Protein AF-A0A1F3V7D5-F1 (afdb_monomer_lite)

Foldseek 3Di:
DDDDDDDPPPPPPPDDDDDDPPVCVVVVVVVVPPDDDDDPPVVVVCVVPLPADDPVSLVCLCPDPLNVVLLVVLLVLLCVQCVPAFCQCVCVPFQVDPDPCPDPFKKKKKKFQPCLVVCCPQQNVANSSSLSLVSLLVSQLSVLLVCLQVVDPPPNVQAKDWDHWDDFSTIIMTMIGGPDPVSVQVSSQVSLLVSLVVSQVVCVVSVSLSSQPPPDQCSSGSLLRMFMAMERGNLLRLLQSLVQSVVVSVDPDDRRGYGYQDCDDPCVCVNLVVLLVLLVVLQVLQQVLLVCVVCCVLQQWHDQDPDSGIFGDLQNLVQCVVCVLDQVSSQVSCCLFRVDGDDPVSSVSVNVNSSSLVSLQAAADDRGYDSDQPLVLQQAAFKKKKFFPSLSSVLSRVSSSVSVVLVVPCPPPDSVRSSVVSSVSSSVSNSVSNVVQVVVQVVLQVLLCVLQNDDDPPDDQWAASGRITMGGGPHHPDPVSVLVSLQVCLVPFNLRMEMETGHQAAPVSHGDDSSVSVVQRVVQSVLVVQLCSQAHHPDPLHDDPVLCSQKYKYWYKHWHDDPPDDTAIEIEIEIEGAAPSDDPSSVVSSVVSSVVCCVPPVVVVRYDYDWYWYDHPPDIDTPDDDPDDPPPVVPD

Radius of gyration: 27.32 Å; chains: 1; bounding box: 70×58×99 Å

Sequence (636 aa):
MKTFKINLFLFIFLVFSISTFNEVEQTGFRLLASDSTSYTCPELVRFLVQEKLSLEERRELLRGPKVLKFLENVDLEFKETFKDSNNTPYVTRYIYGDDPVMSKNEYYLEFENSIMKTMNDKFFLDKNISFSINKYFRTLLWNNIQKAVSENQMGANNYLKLVDTYLDWKSLRLVVNTTDDKIMHQIINYAYQVTIKDFKAKMIALDFHKLAKGFGEGLDDPAFWFLSGMGTSPWKAYLSARRARKIFKKQSFNLPSIVRYSDAGEGYEETVEFITKEVSNIDKLQTDVGNYPHLVEKGIIKPYKSTDRFVFSVETMDIFRKAQGKFDDINAGMTHLFQYQLTDEEYKILMRYFEKIDFFAPPVFVEKQIDDWHFENIKDVGVVSFDFRRIGASVLVDLQNDFIRLVLDASDKTGEELSEEMLALIKERGLNASKMVDELNRAFSENQKEIFGSGKMGVEEVISSGDEGIFYPRVALTHVKQEEFVSMLAQQKPGKYRLVFLPPTFVSGARIPDNLVASLISDGESLEKEIRKKVMGFTKEKIHPKKFNQITIAVRINPAKTADGPFTTTYDLLLHGSKNVLTQNEIELITKAYQQIIARDLLKKGARQGKIIILNAHNTLYFQHLSHPLASLQAA

Structure (mmCIF, N/CA/C/O backbone):
data_AF-A0A1F3V7D5-F1
#
_entry.id   AF-A0A1F3V7D5-F1
#
loop_
_atom_site.group_PDB
_atom_site.id
_atom_site.type_symbol
_atom_site.label_atom_id
_atom_site.label_alt_id
_atom_site.label_comp_id
_atom_site.label_asym_id
_atom_site.label_entity_id
_atom_site.label_seq_id
_atom_site.pdbx_PDB_ins_code
_atom_site.Cartn_x
_atom_site.Cartn_y
_atom_site.Cartn_z
_atom_site.occupancy
_atom_site.B_iso_or_equiv
_atom_site.auth_seq_id
_atom_site.auth_comp_id
_atom_site.auth_asym_id
_atom_site.auth_atom_id
_atom_site.pdbx_PDB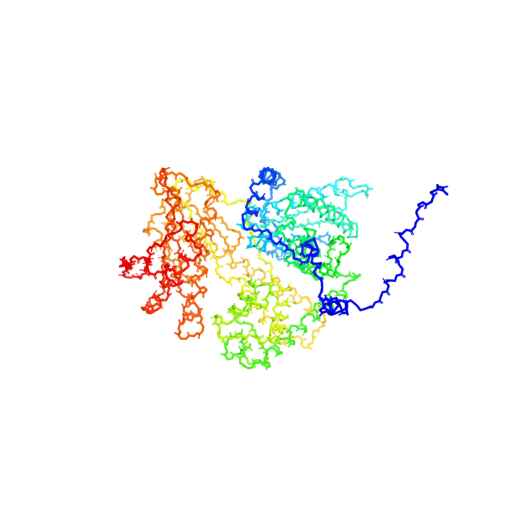_model_num
ATOM 1 N N . MET A 1 1 ? -39.582 -2.298 -62.150 1.00 39.09 1 MET A N 1
ATOM 2 C CA . MET A 1 1 ? -39.918 -3.385 -61.198 1.00 39.09 1 MET A CA 1
ATOM 3 C C . MET A 1 1 ? -38.750 -4.361 -61.141 1.00 39.09 1 MET A C 1
ATOM 5 O O . MET A 1 1 ? -38.266 -4.720 -62.202 1.00 39.09 1 MET A O 1
ATOM 9 N N . LYS A 1 2 ? -38.358 -4.775 -59.924 1.00 27.94 2 LYS A N 1
ATOM 10 C CA . LYS A 1 2 ? -37.190 -5.604 -59.533 1.00 27.94 2 LYS A CA 1
ATOM 11 C C . LYS A 1 2 ? -35.836 -4.878 -59.364 1.00 27.94 2 LYS A C 1
ATOM 13 O O . LYS A 1 2 ? -35.080 -4.695 -60.303 1.00 27.94 2 LYS A O 1
ATOM 18 N N . THR A 1 3 ? -35.597 -4.524 -58.093 1.00 33.31 3 THR A N 1
ATOM 19 C CA . THR A 1 3 ? -34.356 -4.644 -57.288 1.00 33.31 3 THR A CA 1
ATOM 20 C C . THR A 1 3 ? -33.008 -4.185 -57.851 1.00 33.31 3 THR A C 1
ATOM 22 O O . THR A 1 3 ? -32.382 -4.903 -58.620 1.00 33.31 3 THR A O 1
ATOM 25 N N . PHE A 1 4 ? -32.465 -3.128 -57.233 1.00 25.12 4 PHE A N 1
ATOM 26 C CA . PHE A 1 4 ? -31.045 -3.051 -56.879 1.00 25.12 4 PHE A CA 1
ATOM 27 C C . PHE A 1 4 ? -30.904 -2.486 -55.452 1.00 25.12 4 PHE A C 1
ATOM 29 O O . PHE A 1 4 ? -31.327 -1.369 -55.163 1.00 25.12 4 PHE A O 1
ATOM 36 N N . LYS A 1 5 ? -30.387 -3.322 -54.543 1.00 34.31 5 LYS A N 1
ATOM 37 C CA . LYS A 1 5 ? -29.876 -2.963 -53.210 1.00 34.31 5 LYS A CA 1
ATOM 38 C C . LYS A 1 5 ? -28.383 -2.634 -53.355 1.00 34.31 5 LYS A C 1
ATOM 40 O O . LYS A 1 5 ? -27.742 -3.189 -54.241 1.00 34.31 5 LYS A O 1
ATOM 45 N N . ILE A 1 6 ? -27.865 -1.882 -52.377 1.00 32.16 6 ILE A N 1
ATOM 46 C CA . ILE A 1 6 ? -26.448 -1.599 -52.052 1.00 32.16 6 ILE A CA 1
ATOM 47 C C . ILE A 1 6 ? -25.953 -0.229 -52.546 1.00 32.16 6 ILE A C 1
ATOM 49 O O . ILE A 1 6 ? -25.539 -0.079 -53.688 1.00 32.16 6 ILE A O 1
ATOM 53 N N . ASN A 1 7 ? -25.985 0.763 -51.642 1.00 29.02 7 ASN A N 1
ATOM 54 C CA . ASN A 1 7 ? -24.816 1.549 -51.207 1.00 29.02 7 ASN A CA 1
ATOM 55 C C . ASN A 1 7 ? -25.241 2.643 -50.208 1.00 29.02 7 ASN A C 1
ATOM 57 O O . ASN A 1 7 ? -25.475 3.790 -50.568 1.00 29.02 7 ASN A O 1
ATOM 61 N N . LEU A 1 8 ? -25.315 2.276 -48.926 1.00 28.53 8 LEU A N 1
ATOM 62 C CA . LEU A 1 8 ? -25.333 3.215 -47.798 1.00 28.53 8 LEU A CA 1
ATOM 63 C C . LEU A 1 8 ? -24.275 2.751 -46.787 1.00 28.53 8 LEU A C 1
ATOM 65 O O . LEU A 1 8 ? -24.579 2.413 -45.652 1.00 28.53 8 LEU A O 1
ATOM 69 N N . PHE A 1 9 ? -23.035 2.601 -47.258 1.00 31.05 9 PHE A N 1
ATOM 70 C CA . PHE A 1 9 ? -21.897 2.203 -46.419 1.00 31.05 9 PHE A CA 1
ATOM 71 C C . PHE A 1 9 ? -20.609 2.977 -46.742 1.00 31.05 9 PHE A C 1
ATOM 73 O O . PHE A 1 9 ? -19.541 2.644 -46.248 1.00 31.05 9 PHE A O 1
ATOM 80 N N . LEU A 1 10 ? -20.702 4.038 -47.553 1.00 28.48 10 LEU A N 1
ATOM 81 C CA . LEU A 1 10 ? -19.534 4.743 -48.097 1.00 28.48 10 LEU A CA 1
ATOM 82 C C . LEU A 1 10 ? -19.556 6.262 -47.871 1.00 28.48 10 LEU A C 1
ATOM 84 O O . LEU A 1 10 ? -18.880 6.995 -48.580 1.00 28.48 10 LEU A O 1
ATOM 88 N N . PHE A 1 11 ? -20.298 6.736 -46.863 1.00 29.25 11 PHE A N 1
ATOM 89 C CA . PHE A 1 11 ? -20.337 8.164 -46.507 1.00 29.25 11 PHE A CA 1
ATOM 90 C C . PHE A 1 11 ? -19.861 8.485 -45.080 1.00 29.25 11 PHE A C 1
ATOM 92 O O . PHE A 1 11 ? -19.867 9.641 -44.683 1.00 29.25 11 PHE A O 1
ATOM 99 N N . ILE A 1 12 ? -19.411 7.486 -44.307 1.00 31.42 12 ILE A N 1
ATOM 100 C CA . ILE A 1 12 ? -18.947 7.689 -42.917 1.00 31.42 12 ILE A CA 1
ATOM 101 C C . ILE A 1 12 ? -17.415 7.580 -42.777 1.00 31.42 12 ILE A C 1
ATOM 103 O O . ILE A 1 12 ? -16.871 7.892 -41.727 1.00 31.42 12 ILE A O 1
ATOM 107 N N . PHE A 1 13 ? -16.679 7.219 -43.833 1.00 30.36 13 PHE A N 1
ATOM 108 C CA . PHE A 1 13 ? -15.243 6.918 -43.710 1.00 30.36 13 PHE A CA 1
ATOM 109 C C . PHE A 1 13 ? -14.276 7.933 -44.333 1.00 30.36 13 PHE A C 1
ATOM 111 O O . PHE A 1 13 ? -13.095 7.628 -44.474 1.00 30.36 13 PHE A O 1
ATOM 118 N N . LEU A 1 14 ? -14.730 9.138 -44.696 1.00 26.58 14 LEU A N 1
ATOM 119 C CA . LEU A 1 14 ? -13.860 10.084 -45.408 1.00 26.58 14 LEU A CA 1
ATOM 120 C C . LEU A 1 14 ? -14.015 11.557 -45.017 1.00 26.58 14 LEU A C 1
ATOM 122 O O . LEU A 1 14 ? -13.901 12.422 -45.868 1.00 26.58 14 LEU A O 1
ATOM 126 N N . VAL A 1 15 ? -14.221 11.852 -43.733 1.00 28.86 15 VAL A N 1
ATOM 127 C CA . VAL A 1 15 ? -13.831 13.135 -43.119 1.00 28.86 15 VAL A CA 1
ATOM 128 C C . VAL A 1 15 ? -13.584 12.849 -41.642 1.00 28.86 15 VAL A C 1
ATOM 130 O O . VAL A 1 15 ? -14.548 12.773 -40.906 1.00 28.86 15 VAL A O 1
ATOM 133 N N . PHE A 1 16 ? -12.344 12.593 -41.222 1.00 29.58 16 PHE A N 1
ATOM 134 C CA . PHE A 1 16 ? -11.816 12.901 -39.878 1.00 29.58 16 PHE A CA 1
ATOM 135 C C . PHE A 1 16 ? -10.348 12.463 -39.826 1.00 29.58 16 PHE A C 1
ATOM 137 O O . PHE A 1 16 ? -9.972 11.445 -39.250 1.00 29.58 16 PHE A O 1
ATOM 144 N N . SER A 1 17 ? -9.504 13.261 -40.474 1.00 29.53 17 SER A N 1
ATOM 145 C CA . SER A 1 17 ? -8.065 13.281 -40.250 1.00 29.53 17 SER A CA 1
ATOM 146 C C . SER A 1 17 ? -7.698 14.632 -39.636 1.00 29.53 17 SER A C 1
ATOM 148 O O . SER A 1 17 ? -7.790 15.648 -40.313 1.00 29.53 17 SER A O 1
ATOM 150 N N . ILE A 1 18 ? -7.239 14.579 -38.382 1.00 31.39 18 ILE A N 1
ATOM 151 C CA . ILE A 1 18 ? -6.389 15.552 -37.678 1.00 31.39 18 ILE A CA 1
ATOM 152 C C . ILE A 1 18 ? -7.020 16.920 -37.326 1.00 31.39 18 ILE A C 1
ATOM 154 O O . ILE A 1 18 ? -7.454 17.683 -38.179 1.00 31.39 18 ILE A O 1
ATOM 158 N N . SER A 1 19 ? -6.884 17.243 -36.031 1.00 28.41 19 SER A N 1
ATOM 159 C CA . SER A 1 19 ? -7.126 18.502 -35.299 1.00 28.41 19 SER A CA 1
ATOM 160 C C . SER A 1 19 ? -8.518 18.708 -34.662 1.00 28.41 19 SER A C 1
ATOM 162 O O . SER A 1 19 ? -9.544 18.515 -35.291 1.00 28.41 19 SER A O 1
ATOM 164 N N . THR A 1 20 ? -8.463 19.055 -33.363 1.00 31.70 20 THR A N 1
ATOM 165 C CA . THR A 1 20 ? -9.510 19.484 -32.400 1.00 31.70 20 THR A CA 1
ATOM 166 C C . THR A 1 20 ? -10.510 18.457 -31.835 1.00 31.70 20 THR A C 1
ATOM 168 O O . THR A 1 20 ? -11.722 18.552 -31.984 1.00 31.70 20 THR A O 1
ATOM 171 N N . PHE A 1 21 ? -10.008 17.561 -30.973 1.00 31.23 21 PHE A N 1
ATOM 172 C CA . PHE A 1 21 ? -10.838 16.756 -30.051 1.00 31.23 21 PHE A CA 1
ATOM 173 C C . PHE A 1 21 ? -11.521 17.588 -28.930 1.00 31.23 21 PHE A C 1
ATOM 175 O O . PHE A 1 21 ? -12.405 17.081 -28.251 1.00 31.23 21 PHE A O 1
ATOM 182 N N . ASN A 1 22 ? -11.167 18.871 -28.759 1.00 35.41 22 ASN A N 1
ATOM 183 C CA . ASN A 1 22 ? -11.731 19.750 -27.718 1.00 35.41 22 ASN A CA 1
ATOM 184 C C . ASN A 1 22 ? -12.995 20.528 -28.139 1.00 35.41 22 ASN A C 1
ATOM 186 O O . ASN A 1 22 ? -13.677 21.068 -27.272 1.00 35.41 22 ASN A O 1
ATOM 190 N N . GLU A 1 23 ? -13.348 20.591 -29.428 1.00 33.72 23 GLU A N 1
ATOM 191 C CA . GLU A 1 23 ? -14.568 21.301 -29.867 1.00 33.72 23 GLU A CA 1
ATOM 192 C C . GLU A 1 23 ? -15.797 20.385 -29.957 1.00 33.72 23 GLU A C 1
ATOM 194 O O . GLU A 1 23 ? -16.930 20.854 -29.830 1.00 33.72 23 GLU A O 1
ATOM 199 N N . VAL A 1 24 ? -15.610 19.069 -30.089 1.00 39.19 24 VAL A N 1
ATOM 200 C CA . VAL A 1 24 ? -16.727 18.112 -30.187 1.00 39.19 24 VAL A CA 1
ATOM 201 C C . VAL A 1 24 ? -17.448 17.941 -28.839 1.00 39.19 24 VAL A C 1
ATOM 203 O O . VAL A 1 24 ? -18.672 17.818 -28.824 1.00 39.19 24 VAL A O 1
ATOM 206 N N . GLU A 1 25 ? -16.743 18.057 -27.706 1.00 38.53 25 GLU A N 1
ATOM 207 C CA . GLU A 1 25 ? -17.368 18.036 -26.370 1.00 38.53 25 GLU A CA 1
ATOM 208 C C . GLU A 1 25 ? -18.251 19.268 -26.105 1.00 38.53 25 GLU A C 1
ATOM 210 O O . GLU A 1 25 ? -19.329 19.137 -25.524 1.00 38.53 25 GLU A O 1
ATOM 215 N N . GLN A 1 26 ? -17.860 20.457 -26.579 1.00 36.62 26 GLN A N 1
ATOM 216 C CA . GLN A 1 26 ? -18.669 21.671 -26.396 1.00 36.62 26 GLN A CA 1
ATOM 217 C C . GLN A 1 26 ? -19.798 21.809 -27.427 1.00 36.62 26 GLN A C 1
ATOM 219 O O . GLN A 1 26 ? -20.864 22.340 -27.107 1.00 36.62 26 GLN A O 1
ATOM 224 N N . THR A 1 27 ? -19.608 21.303 -28.648 1.00 36.94 27 THR A N 1
ATOM 225 C CA . THR A 1 27 ? -20.623 21.409 -29.712 1.00 36.94 27 THR A CA 1
ATOM 226 C C . THR A 1 27 ? -21.719 20.350 -29.558 1.00 36.94 27 THR A C 1
ATOM 228 O O . THR A 1 27 ? -22.891 20.647 -29.796 1.00 36.94 27 THR A O 1
ATOM 231 N N . GLY A 1 28 ? -21.384 19.155 -29.048 1.00 35.69 28 GLY A N 1
ATOM 232 C CA . GLY A 1 28 ? -22.364 18.108 -28.728 1.00 35.69 28 GLY A CA 1
ATOM 233 C C . GLY A 1 28 ? -23.361 18.509 -27.632 1.00 35.69 28 GLY A C 1
ATOM 234 O O . GLY A 1 28 ? -24.522 18.111 -27.683 1.00 35.69 28 GLY A O 1
ATOM 235 N N . PHE A 1 29 ? -22.949 19.365 -26.691 1.00 36.34 29 PHE A N 1
ATOM 236 C CA . PHE A 1 29 ? -23.833 19.890 -25.643 1.00 36.34 29 PHE A CA 1
ATOM 237 C C . PHE A 1 29 ? -24.721 21.058 -26.101 1.00 36.34 29 PHE A C 1
ATOM 239 O O . PHE A 1 29 ? -25.797 21.255 -25.539 1.00 36.34 29 PHE A O 1
ATOM 246 N N . ARG A 1 30 ? -24.319 21.825 -27.127 1.00 34.44 30 ARG A N 1
ATOM 247 C CA . ARG A 1 30 ? -25.111 22.967 -27.627 1.00 34.44 30 ARG A CA 1
ATOM 248 C C . ARG A 1 30 ? -26.199 22.586 -28.629 1.00 34.44 30 ARG A C 1
ATOM 250 O O . ARG A 1 30 ? -27.209 23.278 -28.686 1.00 34.44 30 ARG A O 1
ATOM 257 N N . LEU A 1 31 ? -26.051 21.480 -29.359 1.00 33.56 31 LEU A N 1
ATOM 258 C CA . LEU A 1 31 ? -27.068 21.010 -30.315 1.00 33.56 31 LEU A CA 1
ATOM 259 C C . LEU A 1 31 ? -28.257 20.273 -29.669 1.00 33.56 31 LEU A C 1
ATOM 261 O O . LEU A 1 31 ? -29.235 19.992 -30.351 1.00 33.56 31 LEU A O 1
ATOM 265 N N . LEU A 1 32 ? -28.212 19.998 -28.361 1.00 38.66 32 LEU A N 1
ATOM 266 C CA . LEU A 1 32 ? -29.297 19.332 -27.623 1.00 38.66 32 LEU A CA 1
ATOM 267 C C . LEU A 1 32 ? -30.195 20.294 -26.826 1.00 38.66 32 LEU A C 1
ATOM 269 O O . LEU A 1 32 ? -31.104 19.844 -26.133 1.00 38.66 32 LEU A O 1
ATOM 273 N N . ALA A 1 33 ? -29.963 21.608 -26.917 1.00 35.84 33 ALA A N 1
ATOM 274 C CA . ALA A 1 33 ? -30.664 22.604 -26.104 1.00 35.84 33 ALA A CA 1
ATOM 275 C C . ALA A 1 33 ? -31.666 23.485 -26.876 1.00 35.84 33 ALA A C 1
ATOM 277 O O . ALA A 1 33 ? -32.227 24.398 -26.274 1.00 35.84 33 ALA A O 1
ATOM 278 N N . SER A 1 34 ? -31.912 23.251 -28.172 1.00 35.97 34 SER A N 1
ATOM 279 C CA . SER A 1 34 ? -32.731 24.176 -28.976 1.00 35.97 34 SER A CA 1
ATOM 280 C C . SER A 1 34 ? -33.889 23.575 -29.762 1.00 35.97 34 SER A C 1
ATOM 282 O O . SER A 1 34 ? -34.438 24.299 -30.577 1.00 35.97 34 SER A O 1
ATOM 284 N N . ASP A 1 35 ? -34.309 22.332 -29.522 1.00 33.12 35 ASP A N 1
ATOM 285 C CA . ASP A 1 35 ? -35.612 21.887 -30.027 1.00 33.12 35 ASP A CA 1
ATOM 286 C C . ASP A 1 35 ? -36.278 20.879 -29.092 1.00 33.12 35 ASP A C 1
ATOM 288 O O . ASP A 1 35 ? -35.796 19.780 -28.814 1.00 33.12 35 ASP A O 1
ATOM 292 N N . SER A 1 36 ? -37.430 21.300 -28.582 1.00 37.53 36 SER A N 1
ATOM 293 C CA . SER A 1 36 ? -38.338 20.525 -27.759 1.00 37.53 36 SER A CA 1
ATOM 294 C C . SER A 1 36 ? -39.005 19.439 -28.600 1.00 37.53 36 SER A C 1
ATOM 296 O O . SER A 1 36 ? -40.081 19.650 -29.146 1.00 37.53 36 SER A O 1
ATOM 298 N N . THR A 1 37 ? -38.394 18.263 -28.701 1.00 33.81 37 THR A N 1
ATOM 299 C CA . THR A 1 37 ? -39.122 16.994 -28.847 1.00 33.81 37 THR A CA 1
ATOM 300 C C . THR A 1 37 ? -38.274 15.848 -28.309 1.00 33.81 37 THR A C 1
ATOM 302 O O . THR A 1 37 ? -37.136 15.614 -28.703 1.00 33.81 37 THR A O 1
ATOM 305 N N . SER A 1 38 ? -38.852 15.144 -27.345 1.00 43.38 38 SER A N 1
ATOM 306 C CA . SER A 1 38 ? -38.285 14.018 -26.619 1.00 43.38 38 SER A CA 1
ATOM 307 C C . SER A 1 38 ? -37.951 12.840 -27.539 1.00 43.38 38 SER A C 1
ATOM 309 O O . SER A 1 38 ? -38.828 12.054 -27.888 1.00 43.38 38 SER A O 1
ATOM 311 N N . TYR A 1 39 ? -36.669 12.665 -27.840 1.00 31.77 39 TYR A N 1
ATOM 312 C CA . TYR A 1 39 ? -36.086 11.359 -28.138 1.00 31.77 39 TYR A CA 1
ATOM 313 C C . TYR A 1 39 ? -34.811 11.200 -27.314 1.00 31.77 39 TYR A C 1
ATOM 315 O O . TYR A 1 39 ? -33.698 11.159 -27.833 1.00 31.77 39 TYR A O 1
ATOM 323 N N . THR A 1 40 ? -34.957 11.100 -25.992 1.00 34.19 40 THR A N 1
ATOM 324 C CA . THR A 1 40 ? -33.922 10.454 -25.188 1.00 34.19 40 THR A CA 1
ATOM 325 C C . THR A 1 40 ? -33.950 8.980 -25.559 1.00 34.19 40 THR A C 1
ATOM 327 O O . THR A 1 40 ? -34.736 8.210 -25.023 1.00 34.19 40 THR A O 1
ATOM 330 N N . CYS A 1 41 ? -33.132 8.589 -26.537 1.00 33.94 41 CYS A N 1
ATOM 331 C CA . CYS A 1 41 ? -32.873 7.186 -26.815 1.00 33.94 41 CYS A CA 1
ATOM 332 C C . CYS A 1 41 ? -32.370 6.552 -25.503 1.00 33.94 41 CYS A C 1
ATOM 334 O O . CYS A 1 41 ? -31.275 6.911 -25.051 1.00 33.94 41 CYS A O 1
ATOM 336 N N . PRO A 1 42 ? -33.139 5.660 -24.846 1.00 43.66 42 PRO A N 1
ATOM 337 C CA . PRO A 1 42 ? -32.745 5.095 -23.554 1.00 43.66 42 PRO A CA 1
ATOM 338 C C . PRO A 1 42 ? -31.428 4.323 -23.656 1.00 43.66 42 PRO A C 1
ATOM 340 O O . PRO A 1 42 ? -30.689 4.217 -22.683 1.00 43.66 42 PRO A O 1
ATOM 343 N N . GLU A 1 43 ? -31.099 3.838 -24.854 1.00 36.81 43 GLU A N 1
ATOM 344 C CA . GLU A 1 43 ? -29.834 3.180 -25.169 1.00 36.81 43 GLU A CA 1
ATOM 345 C C . GLU A 1 43 ? -28.667 4.169 -25.222 1.00 36.81 43 GLU A C 1
ATOM 347 O O . GLU A 1 43 ? -27.595 3.831 -24.740 1.00 36.81 43 GLU A O 1
ATOM 352 N N . LEU A 1 44 ? -28.870 5.403 -25.703 1.00 33.97 44 LEU A N 1
ATOM 353 C CA . LEU A 1 44 ? -27.842 6.451 -25.705 1.00 33.97 44 LEU A CA 1
ATOM 354 C C . LEU A 1 44 ? -27.612 7.010 -24.292 1.00 33.97 44 LEU A C 1
ATOM 356 O O . LEU A 1 44 ? -26.473 7.248 -23.907 1.00 33.97 44 LEU A O 1
ATOM 360 N N . VAL A 1 45 ? -28.668 7.136 -23.480 1.00 35.91 45 VAL A N 1
ATOM 361 C CA . VAL A 1 45 ? -28.545 7.486 -22.053 1.00 35.91 45 VAL A CA 1
ATOM 362 C C . VAL A 1 45 ? -27.901 6.343 -21.261 1.00 35.91 45 VAL A C 1
ATOM 364 O O . VAL A 1 45 ? -27.054 6.619 -20.426 1.00 35.91 45 VAL A O 1
ATOM 367 N N . ARG A 1 46 ? -28.175 5.068 -21.572 1.00 38.06 46 ARG A N 1
ATOM 368 C CA . ARG A 1 46 ? -27.408 3.916 -21.044 1.00 38.06 46 ARG A CA 1
ATOM 369 C C . ARG A 1 46 ? -25.969 3.841 -21.562 1.00 38.06 46 ARG A C 1
ATOM 371 O O . ARG A 1 46 ? -25.120 3.229 -20.920 1.00 38.06 46 ARG A O 1
ATOM 378 N N . PHE A 1 47 ? -25.686 4.424 -22.725 1.00 35.41 47 PHE A N 1
ATOM 379 C CA . PHE A 1 47 ? -24.331 4.506 -23.272 1.00 35.41 47 PHE A CA 1
ATOM 380 C C . PHE A 1 47 ? -23.523 5.628 -22.602 1.00 35.41 47 PHE A C 1
ATOM 382 O O . PHE A 1 47 ? -22.329 5.462 -22.360 1.00 35.41 47 PHE A O 1
ATOM 389 N N . LEU A 1 48 ? -24.183 6.743 -22.266 1.00 35.84 48 LEU A N 1
ATOM 390 C CA . LEU A 1 48 ? -23.589 7.928 -21.635 1.00 35.84 48 LEU A CA 1
ATOM 391 C C . LEU A 1 48 ? -23.553 7.838 -20.101 1.00 35.84 48 LEU A C 1
ATOM 393 O O . LEU A 1 48 ? -22.608 8.310 -19.473 1.00 35.84 48 LEU A O 1
ATOM 397 N N . VAL A 1 49 ? -24.531 7.176 -19.486 1.00 42.44 49 VAL A N 1
ATOM 398 C CA . VAL A 1 49 ? -24.514 6.796 -18.074 1.00 42.44 49 VAL A CA 1
ATOM 399 C C . VAL A 1 49 ? -23.905 5.405 -18.008 1.00 42.44 49 VAL A C 1
ATOM 401 O O . VAL A 1 49 ? -24.585 4.400 -18.183 1.00 42.44 49 VAL A O 1
ATOM 404 N N . GLN A 1 50 ? -22.593 5.336 -17.779 1.00 52.12 50 GLN A N 1
ATOM 405 C CA . GLN A 1 50 ? -21.943 4.089 -17.388 1.00 52.12 50 GLN A CA 1
ATOM 406 C C . GLN A 1 50 ? -22.550 3.638 -16.053 1.00 52.12 50 GLN A C 1
ATOM 408 O O . GLN A 1 50 ? -22.056 4.013 -14.989 1.00 52.12 50 GLN A O 1
ATOM 413 N N . GLU A 1 51 ? -23.656 2.891 -16.098 1.00 54.25 51 GLU A N 1
ATOM 414 C CA . GLU A 1 51 ? -24.311 2.385 -14.897 1.00 54.25 51 GLU A CA 1
ATOM 415 C C . GLU A 1 51 ? -23.323 1.471 -14.172 1.00 54.25 51 GLU A C 1
ATOM 417 O O . GLU A 1 51 ? -23.004 0.359 -14.600 1.00 54.25 51 GLU A O 1
ATOM 422 N N . LYS A 1 52 ? -22.760 2.001 -13.086 1.00 68.38 52 LYS A N 1
ATOM 423 C CA . LYS A 1 52 ? -21.970 1.231 -12.137 1.00 68.38 52 LYS A CA 1
ATOM 424 C C . LYS A 1 52 ? -22.912 0.207 -11.524 1.00 68.38 52 LYS A C 1
ATOM 426 O O . LYS A 1 52 ? -23.944 0.595 -10.986 1.00 68.38 52 LYS A O 1
ATOM 431 N N . LEU A 1 53 ? -22.522 -1.067 -11.561 1.00 75.94 53 LEU A N 1
ATOM 432 C CA . LEU A 1 53 ? -23.246 -2.134 -10.870 1.00 75.94 53 LEU A CA 1
ATOM 433 C C . LEU A 1 53 ? -23.522 -1.721 -9.419 1.00 75.94 53 LEU A C 1
ATOM 435 O O . LEU A 1 53 ? -22.609 -1.251 -8.718 1.00 75.94 53 LEU A O 1
ATOM 439 N N . SER A 1 54 ? -24.765 -1.908 -8.985 1.00 79.12 54 SER A N 1
ATOM 440 C CA . SER A 1 54 ? -25.190 -1.748 -7.599 1.00 79.12 54 SER A CA 1
ATOM 441 C C . SER A 1 54 ? -24.411 -2.694 -6.681 1.00 79.12 54 SER A C 1
ATOM 443 O O . SER A 1 54 ? -23.803 -3.672 -7.119 1.00 79.12 54 SER A O 1
ATOM 445 N N . LEU A 1 55 ? -24.410 -2.416 -5.373 1.00 71.81 55 LEU A N 1
ATOM 446 C CA . LEU A 1 55 ? -23.708 -3.269 -4.408 1.00 71.81 55 LEU A CA 1
ATOM 447 C C . LEU A 1 55 ? -24.211 -4.722 -4.442 1.00 71.81 55 LEU A C 1
ATOM 449 O O . LEU A 1 55 ? -23.416 -5.636 -4.233 1.00 71.81 55 LEU A O 1
ATOM 453 N N . GLU A 1 56 ? -25.501 -4.929 -4.707 1.00 75.31 56 GLU A N 1
ATOM 454 C CA . GLU A 1 56 ? -26.083 -6.269 -4.766 1.00 75.31 56 GLU A CA 1
ATOM 455 C C . GLU A 1 56 ? -25.680 -6.998 -6.048 1.00 75.31 56 GLU A C 1
ATOM 457 O O . GLU A 1 56 ? -25.143 -8.096 -5.961 1.00 75.31 56 GLU A O 1
ATOM 462 N N . GLU A 1 57 ? -25.770 -6.349 -7.212 1.00 84.31 57 GLU A N 1
ATOM 463 C CA . GLU A 1 57 ? -25.305 -6.936 -8.480 1.00 84.31 57 GLU A CA 1
ATOM 464 C C . GLU A 1 57 ? -23.815 -7.302 -8.430 1.00 84.31 57 GLU A C 1
ATOM 466 O O . GLU A 1 57 ? -23.394 -8.334 -8.953 1.00 84.31 57 GLU A O 1
ATOM 471 N N . ARG A 1 58 ? -22.995 -6.485 -7.753 1.00 82.88 58 ARG A N 1
ATOM 472 C CA . ARG A 1 58 ? -21.580 -6.806 -7.508 1.00 82.88 58 ARG A CA 1
ATOM 473 C C . ARG A 1 58 ? -21.438 -8.084 -6.690 1.00 82.88 58 ARG A C 1
ATOM 475 O O . ARG A 1 58 ? -20.641 -8.947 -7.043 1.00 82.88 58 ARG A O 1
ATOM 482 N N . ARG A 1 59 ? -22.195 -8.216 -5.600 1.00 81.19 59 ARG A N 1
ATOM 483 C CA . ARG A 1 59 ? -22.159 -9.406 -4.737 1.00 81.19 59 ARG A CA 1
ATOM 484 C C . ARG A 1 59 ? -22.641 -10.649 -5.467 1.00 81.19 59 ARG A C 1
ATOM 486 O O . ARG A 1 59 ? -22.025 -11.698 -5.311 1.00 81.19 59 ARG A O 1
ATOM 493 N N . GLU A 1 60 ? -23.707 -10.534 -6.249 1.00 86.19 60 GLU A N 1
ATOM 494 C CA . GLU A 1 60 ? -24.236 -11.628 -7.064 1.00 86.19 60 GLU A CA 1
ATOM 495 C C . GLU A 1 60 ? -23.198 -12.107 -8.078 1.00 86.19 60 GLU A C 1
ATOM 497 O O . GLU A 1 60 ? -22.913 -13.303 -8.145 1.00 86.19 60 GLU A O 1
ATOM 502 N N . LEU A 1 61 ? -22.559 -11.177 -8.796 1.00 88.62 61 LEU A N 1
ATOM 503 C CA . LEU A 1 61 ? -21.490 -11.494 -9.739 1.00 88.62 61 LEU A CA 1
ATOM 504 C C . LEU A 1 61 ? -20.331 -12.219 -9.039 1.00 88.62 61 LEU A C 1
ATOM 506 O O . LEU A 1 61 ? -19.900 -13.277 -9.498 1.00 88.62 61 LEU A O 1
ATOM 510 N N . LEU A 1 62 ? -19.860 -11.697 -7.903 1.00 87.19 62 LEU A N 1
ATOM 511 C CA . LEU A 1 62 ? -18.715 -12.255 -7.171 1.00 87.19 62 LEU A CA 1
ATOM 512 C C . LEU A 1 62 ? -19.006 -13.606 -6.505 1.00 87.19 62 LEU A C 1
ATOM 514 O O . LEU A 1 62 ? -18.086 -14.384 -6.273 1.00 87.19 62 LEU A O 1
ATOM 518 N N . ARG A 1 63 ? -20.277 -13.911 -6.230 1.00 87.88 63 ARG A N 1
ATOM 519 C CA . ARG A 1 63 ? -20.733 -15.215 -5.717 1.00 87.88 63 ARG A CA 1
ATOM 520 C C . ARG A 1 63 ? -21.159 -16.177 -6.824 1.00 87.88 63 ARG A C 1
ATOM 522 O O . ARG A 1 63 ? -21.587 -17.293 -6.534 1.00 87.88 63 ARG A O 1
ATOM 529 N N . GLY A 1 64 ? -21.051 -15.762 -8.084 1.00 91.00 64 GLY A N 1
ATOM 530 C CA . GLY A 1 64 ? -21.409 -16.585 -9.227 1.00 91.00 64 GLY A CA 1
ATOM 531 C C . GLY A 1 64 ? -20.567 -17.870 -9.291 1.00 91.00 64 GLY A C 1
ATOM 532 O O . GLY A 1 64 ? -19.363 -17.828 -9.020 1.00 91.00 64 GLY A O 1
ATOM 533 N N . PRO A 1 65 ? -21.132 -19.012 -9.733 1.00 94.00 65 PRO A N 1
ATOM 534 C CA . PRO A 1 65 ? -20.417 -20.293 -9.773 1.00 94.00 65 PRO A CA 1
ATOM 535 C C . PRO A 1 65 ? -19.096 -20.257 -10.556 1.00 94.00 65 PRO A C 1
ATOM 537 O O . PRO A 1 65 ? -18.131 -20.924 -10.192 1.00 94.00 65 PRO A O 1
ATOM 540 N N . LYS A 1 66 ? -19.030 -19.454 -11.630 1.00 95.31 66 LYS A N 1
ATOM 541 C CA . LYS A 1 66 ? -17.807 -19.280 -12.433 1.00 95.31 66 LYS A CA 1
ATOM 542 C C . LYS A 1 66 ? -16.686 -18.595 -11.649 1.00 95.31 66 LYS A C 1
ATOM 544 O O . LYS A 1 66 ? -15.527 -18.949 -11.846 1.00 95.31 66 LYS A O 1
ATOM 549 N N . VAL A 1 67 ? -17.028 -17.630 -10.791 1.00 93.12 67 VAL A N 1
ATOM 550 C CA . VAL A 1 67 ? -16.065 -16.911 -9.949 1.00 93.12 67 VAL A CA 1
ATOM 551 C C . VAL A 1 67 ? -15.572 -17.826 -8.839 1.00 93.12 67 VAL A C 1
ATOM 553 O O . VAL A 1 67 ? -14.368 -17.978 -8.697 1.00 93.12 67 VAL A O 1
ATOM 556 N N . LEU A 1 68 ? -16.471 -18.514 -8.131 1.00 90.94 68 LEU A N 1
ATOM 557 C CA . LEU A 1 68 ? -16.083 -19.446 -7.065 1.00 90.94 68 LEU A CA 1
ATOM 558 C C . LEU A 1 68 ? -15.134 -20.538 -7.575 1.00 90.94 68 LEU A C 1
ATOM 560 O O . LEU A 1 68 ? -14.054 -20.718 -7.020 1.00 90.94 68 LEU A O 1
ATOM 564 N N . LYS A 1 69 ? -15.464 -21.167 -8.711 1.00 94.00 69 LYS A N 1
ATOM 565 C CA . LYS A 1 69 ? -14.585 -22.155 -9.353 1.00 94.00 69 LYS A CA 1
ATOM 566 C C . LYS A 1 69 ? -13.231 -21.566 -9.768 1.00 94.00 69 LYS A C 1
ATOM 568 O O . LYS A 1 69 ? -12.217 -22.253 -9.733 1.00 94.00 69 LYS A O 1
ATOM 573 N N . PHE A 1 70 ? -13.204 -20.306 -10.203 1.00 95.38 70 PHE A N 1
ATOM 574 C CA . PHE A 1 70 ? -11.950 -19.620 -10.510 1.00 95.38 70 PHE A CA 1
ATOM 575 C C . PHE A 1 70 ? -11.091 -19.432 -9.255 1.00 95.38 70 PHE A C 1
ATOM 577 O O . PHE A 1 70 ? -9.906 -19.741 -9.309 1.00 95.38 70 PHE A O 1
ATOM 584 N N . LEU A 1 71 ? -11.676 -18.972 -8.146 1.00 91.00 71 LEU A N 1
ATOM 585 C CA . LEU A 1 71 ? -10.954 -18.762 -6.887 1.00 91.00 71 LEU A CA 1
ATOM 586 C C . LEU A 1 71 ? -10.345 -20.071 -6.361 1.00 91.00 71 LEU A C 1
ATOM 588 O O . LEU A 1 71 ? -9.178 -20.087 -5.986 1.00 91.00 71 LEU A O 1
ATOM 592 N N . GLU A 1 72 ? -11.107 -21.168 -6.404 1.00 88.44 72 GLU A N 1
ATOM 593 C CA . GLU A 1 72 ? -10.639 -22.500 -5.994 1.00 88.44 72 GLU A CA 1
ATOM 594 C C . GLU A 1 72 ? -9.464 -22.992 -6.852 1.00 88.44 72 GLU A C 1
ATOM 596 O O . GLU A 1 72 ? -8.438 -23.418 -6.324 1.00 88.44 72 GLU A O 1
ATOM 601 N N . ASN A 1 73 ? -9.585 -22.902 -8.180 1.00 94.00 73 ASN A N 1
ATOM 602 C CA . ASN A 1 73 ? -8.555 -23.403 -9.091 1.00 94.00 73 ASN A CA 1
ATOM 603 C C . ASN A 1 73 ? -7.252 -22.603 -9.002 1.00 94.00 73 ASN A C 1
ATOM 605 O O . ASN A 1 73 ? -6.168 -23.182 -9.023 1.00 94.00 73 ASN A O 1
ATOM 609 N N . VAL A 1 74 ? -7.352 -21.277 -8.911 1.00 94.44 74 VAL A N 1
ATOM 610 C CA . VAL A 1 74 ? -6.175 -20.404 -8.920 1.00 94.44 74 VAL A CA 1
ATOM 611 C C . VAL A 1 74 ? -5.293 -20.625 -7.704 1.00 94.44 74 VAL A C 1
ATOM 613 O O . VAL A 1 74 ? -4.074 -20.575 -7.834 1.00 94.44 74 VAL A O 1
ATOM 616 N N . ASP A 1 75 ? -5.878 -20.858 -6.531 1.00 87.50 75 ASP A N 1
ATOM 617 C CA . ASP A 1 75 ? -5.083 -21.080 -5.327 1.00 87.50 75 ASP A CA 1
ATOM 618 C C . ASP A 1 75 ? -4.258 -22.372 -5.422 1.00 87.50 75 ASP A C 1
ATOM 620 O O . ASP A 1 75 ? -3.073 -22.374 -5.092 1.00 87.50 75 ASP A O 1
ATOM 624 N N . LEU A 1 76 ? -4.854 -23.440 -5.965 1.00 89.50 76 LEU A N 1
ATOM 625 C CA . LEU A 1 76 ? -4.169 -24.710 -6.215 1.00 89.50 76 LEU A CA 1
ATOM 626 C C . LEU A 1 76 ? -3.052 -24.562 -7.255 1.00 89.50 76 LEU A C 1
ATOM 628 O O . LEU A 1 76 ? -1.924 -24.986 -7.009 1.00 89.50 76 LEU A O 1
ATOM 632 N N . GLU A 1 77 ? -3.347 -23.934 -8.396 1.00 93.88 77 GLU A N 1
ATOM 633 C CA . GLU A 1 77 ? -2.363 -23.700 -9.459 1.00 93.88 77 GLU A CA 1
ATOM 634 C C . GLU A 1 77 ? -1.199 -22.832 -8.966 1.00 93.88 77 GLU A C 1
ATOM 636 O O . GLU A 1 77 ? -0.038 -23.117 -9.264 1.00 93.88 77 GLU A O 1
ATOM 641 N N . PHE A 1 78 ? -1.488 -21.791 -8.184 1.00 92.31 78 PHE A N 1
ATOM 642 C CA . PHE A 1 78 ? -0.475 -20.905 -7.622 1.00 92.31 78 PHE A CA 1
ATOM 643 C C . PHE A 1 78 ? 0.429 -21.632 -6.626 1.00 92.31 78 PHE A C 1
ATOM 645 O O . PHE A 1 78 ? 1.650 -21.548 -6.758 1.00 92.31 78 PHE A O 1
ATOM 652 N N . LYS A 1 79 ? -0.157 -22.379 -5.680 1.00 89.81 79 LYS A N 1
ATOM 653 C CA . LYS A 1 79 ? 0.594 -23.170 -4.695 1.00 89.81 79 LYS A CA 1
ATOM 654 C C . LYS A 1 79 ? 1.507 -24.185 -5.368 1.00 89.81 79 LYS A C 1
ATOM 656 O O . LYS A 1 79 ? 2.650 -24.306 -4.959 1.00 89.81 79 LYS A O 1
ATOM 661 N N . GLU A 1 80 ? 1.050 -24.864 -6.418 1.00 91.75 80 GLU A N 1
ATOM 662 C CA . GLU A 1 80 ? 1.910 -25.801 -7.152 1.00 91.75 80 GLU A CA 1
ATOM 663 C C . GLU A 1 80 ? 3.031 -25.080 -7.915 1.00 91.75 80 GLU A C 1
ATOM 665 O O . GLU A 1 80 ? 4.179 -25.518 -7.886 1.00 91.75 80 GLU A O 1
ATOM 670 N N . THR A 1 81 ? 2.718 -23.953 -8.565 1.00 91.19 81 THR A N 1
ATOM 671 C CA . THR A 1 81 ? 3.685 -23.184 -9.372 1.00 91.19 81 THR A CA 1
ATOM 672 C C . THR A 1 81 ? 4.824 -22.614 -8.526 1.00 91.19 81 THR A C 1
ATOM 674 O O . THR A 1 81 ? 5.966 -22.568 -8.980 1.00 91.19 81 THR A O 1
ATOM 677 N N . PHE A 1 82 ? 4.516 -22.185 -7.301 1.00 89.12 82 PHE A N 1
ATOM 678 C CA . PHE A 1 82 ? 5.437 -21.472 -6.417 1.00 89.12 82 PHE A CA 1
ATOM 679 C C . PHE A 1 82 ? 5.701 -22.213 -5.097 1.00 89.12 82 PHE A C 1
ATOM 681 O O . PHE A 1 82 ? 6.098 -21.601 -4.116 1.00 89.12 82 PHE A O 1
ATOM 688 N N . LYS A 1 83 ? 5.525 -23.539 -5.046 1.00 84.62 83 LYS A N 1
ATOM 689 C CA . LYS A 1 83 ? 5.734 -24.330 -3.814 1.00 84.62 83 LYS A CA 1
ATOM 690 C C . LYS A 1 83 ? 7.132 -24.193 -3.199 1.00 84.62 83 LYS A C 1
ATOM 692 O O . LYS A 1 83 ? 7.281 -24.357 -1.993 1.00 84.62 83 LYS A O 1
ATOM 697 N N . ASP A 1 84 ? 8.130 -23.898 -4.031 1.00 81.25 84 ASP A N 1
ATOM 698 C CA . ASP A 1 84 ? 9.539 -23.781 -3.646 1.00 81.25 84 ASP A CA 1
ATOM 699 C C . ASP A 1 84 ? 10.018 -22.319 -3.579 1.00 81.25 84 ASP A C 1
ATOM 701 O O . ASP A 1 84 ? 11.217 -22.065 -3.446 1.00 81.25 84 ASP A O 1
ATOM 705 N N . SER A 1 85 ? 9.119 -21.336 -3.715 1.00 83.19 85 SER A N 1
ATOM 706 C CA . SER A 1 85 ? 9.532 -19.936 -3.677 1.00 83.19 85 SER A CA 1
ATOM 707 C C . SER A 1 85 ? 9.884 -19.490 -2.261 1.00 83.19 85 SER A C 1
ATOM 709 O O . SER A 1 85 ? 9.233 -19.833 -1.277 1.00 83.19 85 SER A O 1
ATOM 711 N N . ASN A 1 86 ? 10.950 -18.703 -2.166 1.00 85.06 86 ASN A N 1
ATOM 712 C CA . ASN A 1 86 ? 11.424 -18.121 -0.924 1.00 85.06 86 ASN A CA 1
ATOM 713 C C . ASN A 1 86 ? 12.006 -16.746 -1.244 1.00 85.06 86 ASN A C 1
ATOM 715 O O . ASN A 1 86 ? 12.916 -16.640 -2.060 1.00 85.06 86 ASN A O 1
ATOM 719 N N . ASN A 1 87 ? 11.512 -15.700 -0.584 1.00 89.31 87 ASN A N 1
ATOM 720 C CA . ASN A 1 87 ? 12.006 -14.341 -0.804 1.00 89.31 87 ASN A CA 1
ATOM 721 C C . ASN A 1 87 ? 13.370 -14.090 -0.151 1.00 89.31 87 ASN A C 1
ATOM 723 O O . ASN A 1 87 ? 14.042 -13.132 -0.525 1.00 89.31 87 ASN A O 1
ATOM 727 N N . THR A 1 88 ? 13.786 -14.908 0.822 1.00 86.69 88 THR A N 1
ATOM 728 C CA . THR A 1 88 ? 15.004 -14.660 1.607 1.00 86.69 88 THR A CA 1
ATOM 729 C C . THR A 1 88 ? 16.259 -14.573 0.727 1.00 86.69 88 THR A C 1
ATOM 731 O O . THR A 1 88 ? 16.952 -13.565 0.838 1.00 86.69 88 THR A O 1
ATOM 734 N N . PRO A 1 89 ? 16.555 -15.518 -0.196 1.00 87.25 89 PRO A N 1
ATOM 735 C CA . PRO A 1 89 ? 17.708 -15.399 -1.092 1.00 87.25 89 PRO A CA 1
ATOM 736 C C . PRO A 1 89 ? 17.695 -14.098 -1.896 1.00 87.25 89 PRO A C 1
ATOM 738 O O . PRO A 1 89 ? 18.695 -13.378 -1.900 1.00 87.25 89 PRO A O 1
ATOM 741 N N . TYR A 1 90 ? 16.545 -13.740 -2.474 1.00 89.44 90 TYR A N 1
ATOM 742 C CA . TYR A 1 90 ? 16.408 -12.512 -3.245 1.00 89.44 90 TYR A CA 1
ATOM 743 C C . TYR A 1 90 ? 16.674 -11.268 -2.388 1.00 89.44 90 TYR A C 1
ATOM 745 O O . TYR A 1 90 ? 17.437 -10.382 -2.777 1.00 89.44 90 TYR A O 1
ATOM 753 N N . VAL A 1 91 ? 16.052 -11.190 -1.208 1.00 87.31 91 VAL A N 1
ATOM 754 C CA . VAL A 1 91 ? 16.169 -10.040 -0.306 1.00 87.31 91 VAL A CA 1
ATOM 755 C C . VAL A 1 91 ? 17.591 -9.930 0.244 1.00 87.31 91 VAL A C 1
ATOM 757 O O . VAL A 1 91 ? 18.213 -8.876 0.133 1.00 87.31 91 VAL A O 1
ATOM 760 N N . THR A 1 92 ? 18.162 -11.013 0.766 1.00 84.06 92 THR A N 1
ATOM 761 C CA . THR A 1 92 ? 19.526 -11.003 1.301 1.00 84.06 92 THR A CA 1
ATOM 762 C C . THR A 1 92 ? 20.554 -10.661 0.223 1.00 84.06 92 THR A C 1
ATOM 764 O O . THR A 1 92 ? 21.470 -9.890 0.491 1.00 84.06 92 THR A O 1
ATOM 767 N N . ARG A 1 93 ? 20.407 -11.188 -0.998 1.00 82.00 93 ARG A N 1
ATOM 768 C CA . ARG A 1 93 ? 21.408 -11.025 -2.058 1.00 82.00 93 ARG A CA 1
ATOM 769 C C . ARG A 1 93 ? 21.292 -9.708 -2.810 1.00 82.00 93 ARG A C 1
ATOM 771 O O . ARG A 1 93 ? 22.296 -9.041 -3.016 1.00 82.00 93 ARG A O 1
ATOM 778 N N . TYR A 1 94 ? 20.086 -9.345 -3.235 1.00 81.69 94 TYR A N 1
ATOM 779 C CA . TYR A 1 94 ? 19.887 -8.244 -4.182 1.00 81.69 94 TYR A CA 1
ATOM 780 C C . TYR A 1 94 ? 19.391 -6.960 -3.521 1.00 81.69 94 TYR A C 1
ATOM 782 O O . TYR A 1 94 ? 19.532 -5.879 -4.097 1.00 81.69 94 TYR A O 1
ATOM 790 N N . ILE A 1 95 ? 18.812 -7.064 -2.322 1.00 81.81 95 ILE A N 1
ATOM 791 C CA . ILE A 1 95 ? 18.315 -5.910 -1.571 1.00 81.81 95 ILE A CA 1
ATOM 792 C C . ILE A 1 95 ? 19.330 -5.511 -0.498 1.00 81.81 95 ILE A C 1
ATOM 794 O O . ILE A 1 95 ? 19.839 -4.392 -0.542 1.00 81.81 95 ILE A O 1
ATOM 798 N N . TYR A 1 96 ? 19.674 -6.423 0.414 1.00 78.75 96 TYR A N 1
ATOM 799 C CA . TYR A 1 96 ? 20.617 -6.162 1.508 1.00 78.75 96 TYR A CA 1
ATOM 800 C C . TYR A 1 96 ? 22.086 -6.418 1.164 1.00 78.75 96 TYR A C 1
ATOM 802 O O . TYR A 1 96 ? 22.952 -5.962 1.904 1.00 78.75 96 TYR A O 1
ATOM 810 N N . GLY A 1 97 ? 22.371 -7.137 0.079 1.00 67.88 97 GLY A N 1
ATOM 811 C CA . GLY A 1 97 ? 23.734 -7.478 -0.304 1.00 67.88 97 GLY A CA 1
ATOM 812 C C . GLY A 1 97 ? 24.551 -6.246 -0.691 1.00 67.88 97 GLY A C 1
ATOM 813 O O . GLY A 1 97 ? 24.110 -5.411 -1.485 1.00 67.88 97 GLY A O 1
ATOM 814 N N . ASP A 1 98 ? 25.771 -6.175 -0.158 1.00 53.47 98 ASP A N 1
ATOM 815 C CA . ASP A 1 98 ? 26.797 -5.203 -0.555 1.00 53.47 98 ASP A CA 1
ATOM 816 C C . ASP A 1 98 ? 27.510 -5.602 -1.862 1.00 53.47 98 ASP A C 1
ATOM 818 O O . ASP A 1 98 ? 28.407 -4.888 -2.301 1.00 53.47 98 ASP A O 1
ATOM 822 N N . ASP A 1 99 ? 27.155 -6.746 -2.466 1.00 47.06 99 ASP A N 1
ATOM 823 C CA . ASP A 1 99 ? 27.974 -7.409 -3.484 1.00 47.06 99 ASP A CA 1
ATOM 824 C C . ASP A 1 99 ? 28.107 -6.565 -4.772 1.00 47.06 99 ASP A C 1
ATOM 826 O O . ASP A 1 99 ? 27.140 -6.422 -5.529 1.00 47.06 99 ASP A O 1
ATOM 830 N N . PRO A 1 100 ? 29.303 -6.012 -5.064 1.00 41.50 100 PRO A N 1
ATOM 831 C CA . PRO A 1 100 ? 29.565 -5.275 -6.295 1.00 41.50 100 PRO A CA 1
ATOM 832 C C . PRO A 1 100 ? 29.749 -6.207 -7.499 1.00 41.50 100 PRO A C 1
ATOM 834 O O . PRO A 1 100 ? 29.923 -5.722 -8.616 1.00 41.50 100 PRO A O 1
ATOM 837 N N . VAL A 1 101 ? 29.745 -7.532 -7.304 1.00 45.16 101 VAL A N 1
ATOM 838 C CA . VAL A 1 101 ? 29.962 -8.517 -8.371 1.00 45.16 101 VAL A CA 1
ATOM 839 C C . VAL A 1 101 ? 28.659 -9.237 -8.706 1.00 45.16 101 VAL A C 1
ATOM 841 O O . VAL A 1 101 ? 28.580 -10.461 -8.796 1.00 45.16 101 VAL A O 1
ATOM 844 N N . MET A 1 102 ? 27.619 -8.448 -8.958 1.00 56.84 102 MET A N 1
ATOM 845 C CA . MET A 1 102 ? 26.506 -8.900 -9.790 1.00 56.84 102 MET A CA 1
ATOM 846 C C . MET A 1 102 ? 27.110 -9.272 -11.145 1.00 56.84 102 MET A C 1
ATOM 848 O O . MET A 1 102 ? 27.939 -8.532 -11.690 1.00 56.84 102 MET A O 1
ATOM 852 N N . SER A 1 103 ? 26.786 -10.449 -11.674 1.00 61.06 103 SER A N 1
ATOM 853 C CA . SER A 1 103 ? 27.348 -10.844 -12.964 1.00 61.06 103 SER A CA 1
ATOM 854 C C . SER A 1 103 ? 26.944 -9.794 -14.005 1.00 61.06 103 SER A C 1
ATOM 856 O O . SER A 1 103 ? 25.797 -9.353 -14.018 1.00 61.06 103 SER A O 1
ATOM 858 N N . LYS A 1 104 ? 27.856 -9.397 -14.910 1.00 67.62 104 LYS A N 1
ATOM 859 C CA . LYS A 1 104 ? 27.596 -8.398 -15.982 1.00 67.62 104 LYS A CA 1
ATOM 860 C C . LYS A 1 104 ? 26.386 -8.721 -16.886 1.00 67.62 104 LYS A C 1
ATOM 862 O O . LYS A 1 104 ? 26.037 -7.937 -17.758 1.00 67.62 104 LYS A O 1
ATOM 867 N N . ASN A 1 105 ? 25.782 -9.880 -16.668 1.00 83.19 105 ASN A N 1
ATOM 868 C CA . ASN A 1 105 ? 24.762 -10.529 -17.458 1.00 83.19 105 ASN A CA 1
ATOM 869 C C . ASN A 1 105 ? 23.433 -10.681 -16.693 1.00 83.19 105 ASN A C 1
ATOM 871 O O . ASN A 1 105 ? 22.515 -11.299 -17.222 1.00 83.19 105 ASN A O 1
ATOM 875 N N . GLU A 1 106 ? 23.313 -10.178 -15.460 1.00 88.69 106 GLU A N 1
ATOM 876 C CA . GLU A 1 106 ? 22.066 -10.222 -14.686 1.00 88.69 106 GLU A CA 1
ATOM 877 C C . GLU A 1 106 ? 21.158 -9.014 -14.959 1.00 88.69 106 GLU A C 1
ATOM 879 O O . GLU A 1 106 ? 21.582 -7.860 -14.941 1.00 88.69 106 GLU A O 1
ATOM 884 N N . TYR A 1 107 ? 19.875 -9.302 -15.171 1.00 90.50 107 TYR A N 1
ATOM 885 C CA . TYR A 1 107 ? 18.799 -8.334 -15.334 1.00 90.50 107 TYR A CA 1
ATOM 886 C C . TYR A 1 107 ? 17.680 -8.618 -14.341 1.00 90.50 107 TYR A C 1
ATOM 888 O O . TYR A 1 107 ? 17.358 -9.764 -14.027 1.00 90.50 107 TYR A O 1
ATOM 896 N N . TYR A 1 108 ? 17.059 -7.540 -13.890 1.00 93.06 108 TYR A N 1
ATOM 897 C CA . TYR A 1 108 ? 15.985 -7.531 -12.914 1.00 93.06 108 TYR A CA 1
ATOM 898 C C . TYR A 1 108 ? 14.699 -7.158 -13.619 1.00 93.06 108 TYR A C 1
ATOM 900 O O . TYR A 1 108 ? 14.672 -6.220 -14.418 1.00 93.06 108 TYR A O 1
ATOM 908 N N . LEU A 1 109 ? 13.640 -7.889 -13.307 1.00 94.62 109 LEU A N 1
ATOM 909 C CA . LEU A 1 109 ? 12.306 -7.678 -13.843 1.00 94.62 109 LEU A CA 1
ATOM 910 C C . LEU A 1 109 ? 11.354 -7.389 -12.684 1.00 94.62 109 LEU A C 1
ATOM 912 O O . LEU A 1 109 ? 11.343 -8.130 -11.705 1.00 94.62 109 LEU A O 1
ATOM 916 N N . GLU A 1 110 ? 10.546 -6.341 -12.813 1.00 95.19 110 GLU A N 1
ATOM 917 C CA . GLU A 1 110 ? 9.471 -5.980 -11.885 1.00 95.19 110 GLU A CA 1
ATOM 918 C C . GLU A 1 110 ? 8.133 -6.118 -12.604 1.00 95.19 110 GLU A C 1
ATOM 920 O O . GLU A 1 110 ? 7.943 -5.529 -13.669 1.00 95.19 110 GLU A O 1
ATOM 925 N N . PHE A 1 111 ? 7.189 -6.828 -11.991 1.00 95.56 111 PHE A N 1
ATOM 926 C CA . PHE A 1 111 ? 5.795 -6.869 -12.412 1.00 95.56 111 PHE A CA 1
ATOM 927 C C . PHE A 1 111 ? 4.904 -6.526 -11.218 1.00 95.56 111 PHE A C 1
ATOM 929 O O . PHE A 1 111 ? 4.793 -7.327 -10.295 1.00 95.56 111 PHE A O 1
ATOM 936 N N . GLU A 1 112 ? 4.265 -5.354 -11.229 1.00 92.75 112 GLU A N 1
ATOM 937 C CA . GLU A 1 112 ? 3.473 -4.832 -10.102 1.00 92.75 112 GLU A CA 1
ATOM 938 C C . GLU A 1 112 ? 2.006 -4.652 -10.504 1.00 92.75 112 GLU A C 1
ATOM 940 O O . GLU A 1 112 ? 1.701 -3.990 -11.499 1.00 92.75 112 GLU A O 1
ATOM 945 N N . ASN A 1 113 ? 1.066 -5.135 -9.688 1.00 92.38 113 ASN A N 1
ATOM 946 C CA . ASN A 1 113 ? -0.328 -4.716 -9.810 1.00 92.38 113 ASN A CA 1
ATOM 947 C C . ASN A 1 113 ? -0.544 -3.305 -9.256 1.00 92.38 113 ASN A C 1
ATOM 949 O O . ASN A 1 113 ? -0.729 -3.088 -8.054 1.00 92.38 113 ASN A O 1
ATOM 953 N N . SER A 1 114 ? -0.609 -2.342 -10.168 1.00 87.50 114 SER A N 1
ATOM 954 C CA . SER A 1 114 ? -0.705 -0.918 -9.840 1.00 87.50 114 SER A CA 1
ATOM 955 C C . SER A 1 114 ? -2.071 -0.469 -9.323 1.00 87.50 114 SER A C 1
ATOM 957 O O . SER A 1 114 ? -2.225 0.676 -8.882 1.00 87.50 114 SER A O 1
ATOM 959 N N . ILE A 1 115 ? -3.072 -1.351 -9.371 1.00 85.75 115 ILE A N 1
ATOM 960 C CA . ILE A 1 115 ? -4.461 -1.021 -9.052 1.00 85.75 115 ILE A CA 1
ATOM 961 C C . ILE A 1 115 ? -5.046 -1.907 -7.951 1.00 85.75 115 ILE A C 1
ATOM 963 O O . ILE A 1 115 ? -6.214 -1.755 -7.608 1.00 85.75 115 ILE A O 1
ATOM 967 N N . MET A 1 116 ? -4.243 -2.787 -7.352 1.00 86.44 116 MET A N 1
ATOM 968 C CA . MET A 1 116 ? -4.651 -3.735 -6.312 1.00 86.44 116 MET A CA 1
ATOM 969 C C . MET A 1 116 ? -5.469 -3.080 -5.193 1.00 86.44 116 MET A C 1
ATOM 971 O O . MET A 1 116 ? -6.502 -3.588 -4.765 1.00 86.44 116 MET A O 1
ATOM 975 N N . LYS A 1 117 ? -5.022 -1.917 -4.711 1.00 80.56 117 LYS A N 1
ATOM 976 C CA . LYS A 1 117 ? -5.745 -1.198 -3.659 1.00 80.56 117 LYS A CA 1
ATOM 977 C C . LYS A 1 117 ? -7.127 -0.747 -4.135 1.00 80.56 117 LYS A C 1
ATOM 979 O O . LYS A 1 117 ? -8.106 -0.889 -3.418 1.00 80.56 117 LYS A O 1
ATOM 984 N N . THR A 1 118 ? -7.212 -0.247 -5.363 1.00 81.62 118 THR A N 1
ATOM 985 C CA . THR A 1 118 ? -8.476 0.133 -6.000 1.00 81.62 118 THR A CA 1
ATOM 986 C C . THR A 1 118 ? -9.394 -1.079 -6.182 1.00 81.62 118 THR A C 1
ATOM 988 O O . THR A 1 118 ? -10.592 -0.973 -5.926 1.00 81.62 118 THR A O 1
ATOM 991 N N . MET A 1 119 ? -8.839 -2.237 -6.553 1.00 85.00 119 MET A N 1
ATOM 992 C CA . MET A 1 119 ? -9.578 -3.498 -6.642 1.00 85.00 119 MET A CA 1
ATOM 993 C C . MET A 1 119 ? -10.209 -3.876 -5.295 1.00 85.00 119 MET A C 1
ATOM 995 O O . MET A 1 119 ? -11.422 -4.086 -5.230 1.00 85.00 119 MET A O 1
ATOM 999 N N . ASN A 1 120 ? -9.409 -3.874 -4.224 1.00 81.12 120 ASN A N 1
ATOM 1000 C CA . ASN A 1 120 ? -9.851 -4.169 -2.859 1.00 81.12 120 ASN A CA 1
ATOM 1001 C C . ASN A 1 120 ? -10.916 -3.183 -2.377 1.00 81.12 120 ASN A C 1
ATOM 1003 O O . ASN A 1 120 ? -12.000 -3.589 -1.970 1.00 81.12 120 ASN A O 1
ATOM 1007 N N . ASP A 1 121 ? -10.618 -1.889 -2.459 1.00 74.00 121 ASP A N 1
ATOM 1008 C CA . ASP A 1 121 ? -11.404 -0.853 -1.791 1.00 74.00 121 ASP A CA 1
ATOM 1009 C C . ASP A 1 121 ? -12.656 -0.455 -2.587 1.00 74.00 121 ASP A C 1
ATOM 1011 O O . ASP A 1 121 ? -13.590 0.111 -2.020 1.00 74.00 121 ASP A O 1
ATOM 1015 N N . LYS A 1 122 ? -12.675 -0.681 -3.912 1.00 76.44 122 LYS A N 1
ATOM 1016 C CA . LYS A 1 122 ? -13.712 -0.122 -4.799 1.00 76.44 122 LYS A CA 1
ATOM 1017 C C . LYS A 1 122 ? -14.350 -1.118 -5.760 1.00 76.44 122 LYS A C 1
ATOM 1019 O O . LYS A 1 122 ? -15.499 -0.886 -6.134 1.00 76.44 122 LYS A O 1
ATOM 1024 N N . PHE A 1 123 ? -13.657 -2.164 -6.219 1.00 80.38 123 PHE A N 1
ATOM 1025 C CA . PHE A 1 123 ? -14.214 -3.083 -7.229 1.00 80.38 123 PHE A CA 1
ATOM 1026 C C . PHE A 1 123 ? -14.893 -4.271 -6.568 1.00 80.38 123 PHE A C 1
ATOM 1028 O O . PHE A 1 123 ? -16.109 -4.432 -6.690 1.00 80.38 123 PHE A O 1
ATOM 1035 N N . PHE A 1 124 ? -14.093 -5.062 -5.855 1.00 80.50 124 PHE A N 1
ATOM 1036 C CA . PHE A 1 124 ? -14.495 -6.355 -5.324 1.00 80.50 124 PHE A CA 1
ATOM 1037 C C . PHE A 1 124 ? -15.009 -6.258 -3.893 1.00 80.50 124 PHE A C 1
ATOM 1039 O O . PHE A 1 124 ? -15.883 -7.032 -3.519 1.00 80.50 124 PHE A O 1
ATOM 1046 N N . LEU A 1 125 ? -14.504 -5.295 -3.107 1.00 74.25 125 LEU A N 1
ATOM 1047 C CA . LEU A 1 125 ? -14.793 -5.191 -1.668 1.00 74.25 125 LEU A CA 1
ATOM 1048 C C . LEU A 1 125 ? -14.446 -6.487 -0.909 1.00 74.25 125 LEU A C 1
ATOM 1050 O O . LEU A 1 125 ? -15.002 -6.763 0.151 1.00 74.25 125 LEU A O 1
ATOM 1054 N N . ASP A 1 126 ? -13.533 -7.273 -1.481 1.00 74.56 126 ASP A N 1
ATOM 1055 C CA . ASP A 1 126 ? -13.074 -8.566 -0.996 1.00 74.56 126 ASP A CA 1
ATOM 1056 C C . ASP A 1 126 ? -11.594 -8.723 -1.375 1.00 74.56 126 ASP A C 1
ATOM 1058 O O . ASP A 1 126 ? -11.241 -8.787 -2.559 1.00 74.56 126 ASP A O 1
ATOM 1062 N N . LYS A 1 127 ? -10.721 -8.762 -0.358 1.00 78.50 127 LYS A N 1
ATOM 1063 C CA . LYS A 1 127 ? -9.270 -8.899 -0.548 1.00 78.50 127 LYS A CA 1
ATOM 1064 C C . LYS A 1 127 ? -8.907 -10.240 -1.205 1.00 78.50 127 LYS A C 1
ATOM 1066 O O . LYS A 1 127 ? -7.977 -10.279 -2.008 1.00 78.50 127 LYS A O 1
ATOM 1071 N N . ASN A 1 128 ? -9.653 -11.315 -0.934 1.00 80.31 128 ASN A N 1
ATOM 1072 C CA . ASN A 1 128 ? -9.348 -12.654 -1.451 1.00 80.31 128 ASN A CA 1
ATOM 1073 C C . ASN A 1 128 ? -9.494 -12.723 -2.972 1.00 80.31 128 ASN A C 1
ATOM 1075 O O . ASN A 1 128 ? -8.711 -13.392 -3.649 1.00 80.31 128 ASN A O 1
ATOM 1079 N N . ILE A 1 129 ? -10.466 -11.993 -3.524 1.00 86.19 129 ILE A N 1
ATOM 1080 C CA . ILE A 1 129 ? -10.694 -11.944 -4.971 1.00 86.19 129 ILE A CA 1
ATOM 1081 C C . ILE A 1 129 ? -9.538 -11.222 -5.661 1.00 86.19 129 ILE A C 1
ATOM 1083 O O . ILE A 1 129 ? -8.962 -11.761 -6.607 1.00 86.19 129 ILE A O 1
ATOM 1087 N N . SER A 1 130 ? -9.131 -10.051 -5.164 1.00 87.75 130 SER A N 1
ATOM 1088 C CA . SER A 1 130 ? -7.981 -9.336 -5.728 1.00 87.75 130 SER A CA 1
ATOM 1089 C C . SER A 1 130 ? -6.689 -10.140 -5.593 1.00 87.75 130 SER A C 1
ATOM 1091 O O . SER A 1 130 ? -5.911 -10.200 -6.544 1.00 87.75 130 SER A O 1
ATOM 1093 N N . PHE A 1 131 ? -6.459 -10.811 -4.458 1.00 86.88 131 PHE A N 1
ATOM 1094 C CA . PHE A 1 131 ? -5.303 -11.697 -4.294 1.00 86.88 131 PHE A CA 1
ATOM 1095 C C . PHE A 1 131 ? -5.325 -12.852 -5.293 1.00 86.88 131 PHE A C 1
ATOM 1097 O O . PHE A 1 131 ? -4.304 -13.122 -5.920 1.00 86.88 131 PHE A O 1
ATOM 1104 N N . SER A 1 132 ? -6.482 -13.470 -5.525 1.00 90.62 132 SER A N 1
ATOM 1105 C CA . SER A 1 132 ? -6.630 -14.535 -6.523 1.00 90.62 132 SER A CA 1
ATOM 1106 C C . SER A 1 132 ? -6.354 -14.025 -7.939 1.00 90.62 132 SER A C 1
ATOM 1108 O O . SER A 1 132 ? -5.634 -14.659 -8.698 1.00 90.62 132 SER A O 1
ATOM 1110 N N . ILE A 1 133 ? -6.820 -12.828 -8.300 1.00 93.62 133 ILE A N 1
ATOM 1111 C CA . ILE A 1 133 ? -6.496 -12.216 -9.600 1.00 93.62 133 ILE A CA 1
ATOM 1112 C C . ILE A 1 133 ? -4.978 -12.037 -9.773 1.00 93.62 133 ILE A C 1
ATOM 1114 O O . ILE A 1 133 ? -4.444 -12.289 -10.854 1.00 93.62 133 ILE A O 1
ATOM 1118 N N . ASN A 1 134 ? -4.273 -11.654 -8.708 1.00 93.12 134 ASN A N 1
ATOM 1119 C CA . ASN A 1 134 ? -2.817 -11.507 -8.727 1.00 93.12 134 ASN A CA 1
ATOM 1120 C C . ASN A 1 134 ? -2.078 -12.836 -8.765 1.00 93.12 134 ASN A C 1
ATOM 1122 O O . ASN A 1 134 ? -1.103 -12.964 -9.499 1.00 93.12 134 ASN A O 1
ATOM 1126 N N . LYS A 1 135 ? -2.537 -13.834 -8.007 1.00 93.81 135 LYS A N 1
ATOM 1127 C CA . LYS A 1 135 ? -2.045 -15.212 -8.099 1.00 93.81 135 LYS A CA 1
ATOM 1128 C C . LYS A 1 135 ? -2.173 -15.720 -9.537 1.00 93.81 135 LYS A C 1
ATOM 1130 O O . LYS A 1 135 ? -1.171 -16.117 -10.118 1.00 93.81 135 LYS A O 1
ATOM 1135 N N . TYR A 1 136 ? -3.347 -15.565 -10.151 1.00 96.62 136 TYR A N 1
ATOM 1136 C CA . TYR A 1 136 ? -3.593 -15.977 -11.533 1.00 96.62 136 TYR A CA 1
ATOM 1137 C C . TYR A 1 136 ? -2.654 -15.295 -12.533 1.00 96.62 136 TYR A C 1
ATOM 1139 O O . TYR A 1 136 ? -2.038 -15.977 -13.349 1.00 96.62 136 TYR A O 1
ATOM 1147 N N . PHE A 1 137 ? -2.501 -13.967 -12.464 1.00 97.12 137 PHE A N 1
ATOM 1148 C CA . PHE A 1 137 ? -1.577 -13.253 -13.351 1.00 97.12 137 PHE A CA 1
ATOM 1149 C C . PHE A 1 137 ? -0.133 -13.742 -13.187 1.00 97.12 137 PHE A C 1
ATOM 1151 O O . PHE A 1 137 ? 0.535 -14.004 -14.182 1.00 97.12 137 PHE A O 1
ATOM 1158 N N . ARG A 1 138 ? 0.344 -13.897 -11.945 1.00 95.44 138 ARG A N 1
ATOM 1159 C CA . ARG A 1 138 ? 1.717 -14.338 -11.659 1.00 95.44 138 ARG A CA 1
ATOM 1160 C C . ARG A 1 138 ? 1.971 -15.764 -12.137 1.00 95.44 138 ARG A C 1
ATOM 1162 O O . ARG A 1 138 ? 2.994 -15.998 -12.769 1.00 95.44 138 ARG A O 1
ATOM 1169 N N . THR A 1 139 ? 1.034 -16.684 -11.908 1.00 95.88 139 THR A N 1
ATOM 1170 C CA . THR A 1 139 ? 1.099 -18.059 -12.425 1.00 95.88 139 THR A CA 1
ATOM 1171 C C . THR A 1 139 ? 1.140 -18.075 -13.950 1.00 95.88 139 THR A C 1
ATOM 1173 O O . THR A 1 139 ? 1.990 -18.734 -14.543 1.00 95.88 139 THR A O 1
ATOM 1176 N N . LEU A 1 140 ? 0.263 -17.308 -14.600 1.00 97.00 140 LEU A N 1
ATOM 1177 C CA . LEU A 1 140 ? 0.219 -17.209 -16.057 1.00 97.00 140 LEU A CA 1
ATOM 1178 C C . LEU A 1 140 ? 1.522 -16.630 -16.628 1.00 97.00 140 LEU A C 1
ATOM 1180 O O . LEU A 1 140 ? 2.068 -17.179 -17.583 1.00 97.00 140 LEU A O 1
ATOM 1184 N N . LEU A 1 141 ? 2.037 -15.559 -16.019 1.00 96.31 141 LEU A N 1
ATOM 1185 C CA . LEU A 1 141 ? 3.288 -14.922 -16.419 1.00 96.31 141 LEU A CA 1
ATOM 1186 C C . LEU A 1 141 ? 4.471 -15.870 -16.267 1.00 96.31 141 LEU A C 1
ATOM 1188 O O . LEU A 1 141 ? 5.257 -16.021 -17.197 1.00 96.31 141 LEU A O 1
ATOM 1192 N N . TRP A 1 142 ? 4.574 -16.528 -15.115 1.00 94.19 142 TRP A N 1
ATOM 1193 C CA . TRP A 1 142 ? 5.607 -17.517 -14.851 1.00 94.19 142 TRP A CA 1
ATOM 1194 C C . TRP A 1 142 ? 5.596 -18.628 -15.895 1.00 94.19 142 TRP A C 1
ATOM 1196 O O . TRP A 1 142 ? 6.618 -18.886 -16.526 1.00 94.19 142 TRP A O 1
ATOM 1206 N N . ASN A 1 143 ? 4.430 -19.223 -16.144 1.00 93.75 143 ASN A N 1
ATOM 1207 C CA . ASN A 1 143 ? 4.282 -20.291 -17.126 1.00 93.75 143 ASN A CA 1
ATOM 1208 C C . ASN A 1 143 ? 4.659 -19.821 -18.533 1.00 93.75 143 ASN A C 1
ATOM 1210 O O . ASN A 1 143 ? 5.360 -20.533 -19.244 1.00 93.75 143 ASN A O 1
ATOM 1214 N N . ASN A 1 144 ? 4.258 -18.611 -18.926 1.00 93.50 144 ASN A N 1
ATOM 1215 C CA . ASN A 1 144 ? 4.613 -18.051 -20.226 1.00 93.50 144 ASN A CA 1
ATOM 1216 C C . ASN A 1 144 ? 6.105 -17.719 -20.343 1.00 93.50 144 ASN A C 1
ATOM 1218 O O . ASN A 1 144 ? 6.666 -17.900 -21.419 1.00 93.50 144 ASN A O 1
ATOM 1222 N N . ILE A 1 145 ? 6.764 -17.287 -19.264 1.00 90.31 145 ILE A N 1
ATOM 1223 C CA . ILE A 1 145 ? 8.220 -17.093 -19.241 1.00 90.31 145 ILE A CA 1
ATOM 1224 C C . ILE A 1 145 ? 8.930 -18.443 -19.344 1.00 90.31 145 ILE A C 1
ATOM 1226 O O . ILE A 1 145 ? 9.780 -18.603 -20.212 1.00 90.31 145 ILE A O 1
ATOM 1230 N N . GLN A 1 146 ? 8.556 -19.434 -18.531 1.00 87.62 146 GLN A N 1
ATOM 1231 C CA . GLN A 1 146 ? 9.137 -20.781 -18.583 1.00 87.62 146 GLN A CA 1
ATOM 1232 C C . GLN A 1 146 ? 8.951 -21.414 -19.963 1.00 87.62 146 GLN A C 1
ATOM 1234 O O . GLN A 1 146 ? 9.885 -21.982 -20.528 1.00 87.62 146 GLN A O 1
ATOM 1239 N N . LYS A 1 147 ? 7.765 -21.254 -20.553 1.00 87.88 147 LYS A N 1
ATOM 1240 C CA . LYS A 1 147 ? 7.460 -21.680 -21.917 1.00 87.88 147 LYS A CA 1
ATOM 1241 C C . LYS A 1 147 ? 8.320 -20.943 -22.941 1.00 87.88 147 LYS A C 1
ATOM 1243 O O . LYS A 1 147 ? 8.950 -21.576 -23.773 1.00 87.88 147 LYS A O 1
ATOM 1248 N N . ALA A 1 148 ? 8.411 -19.618 -22.859 1.00 83.69 148 ALA A N 1
ATOM 1249 C CA . ALA A 1 148 ? 9.231 -18.825 -23.768 1.00 83.69 148 ALA A CA 1
ATOM 1250 C C . ALA A 1 148 ? 10.738 -19.090 -23.604 1.00 83.69 148 ALA A C 1
ATOM 1252 O O . ALA A 1 148 ? 11.484 -18.882 -24.553 1.00 83.69 148 ALA A O 1
ATOM 1253 N N . VAL A 1 149 ? 11.199 -19.556 -22.441 1.00 79.50 149 VAL A N 1
ATOM 1254 C CA . VAL A 1 149 ? 12.584 -19.999 -22.218 1.00 79.50 149 VAL A CA 1
ATOM 1255 C C . VAL A 1 149 ? 12.809 -21.400 -22.801 1.00 79.50 149 VAL A C 1
ATOM 1257 O O . VAL A 1 149 ? 13.766 -21.599 -23.542 1.00 79.50 149 VAL A O 1
ATOM 1260 N N . SER A 1 150 ? 11.918 -22.352 -22.507 1.00 76.50 150 SER A N 1
ATOM 1261 C CA . SER A 1 150 ? 12.062 -23.775 -22.864 1.00 76.50 150 SER A CA 1
ATOM 1262 C C . SER A 1 150 ? 11.698 -24.114 -24.312 1.00 76.50 150 SER A C 1
ATOM 1264 O O . SER A 1 150 ? 12.356 -24.946 -24.932 1.00 76.50 150 SER A O 1
ATOM 1266 N N . GLU A 1 151 ? 10.667 -23.480 -24.871 1.00 71.94 151 GLU A N 1
ATOM 1267 C CA . GLU A 1 151 ? 10.176 -23.745 -26.227 1.00 71.94 151 GLU A CA 1
ATOM 1268 C C . GLU A 1 151 ? 10.864 -22.885 -27.290 1.00 71.94 151 GLU A C 1
ATOM 1270 O O . GLU A 1 151 ? 10.546 -23.014 -28.475 1.00 71.94 151 GLU A O 1
ATOM 1275 N N . ASN A 1 152 ? 11.776 -21.976 -26.918 1.00 58.19 152 ASN A N 1
ATOM 1276 C CA . ASN A 1 152 ? 12.238 -21.003 -27.893 1.00 58.19 152 ASN A CA 1
ATOM 1277 C C . ASN A 1 152 ? 13.080 -21.616 -29.016 1.00 58.19 152 ASN A C 1
ATOM 1279 O O . ASN A 1 152 ? 14.244 -21.997 -28.864 1.00 58.19 152 ASN A O 1
ATOM 1283 N N . GLN A 1 153 ? 12.457 -21.518 -30.183 1.00 51.12 153 GLN A N 1
ATOM 1284 C CA . GLN A 1 153 ? 12.865 -21.716 -31.567 1.00 51.12 153 GLN A CA 1
ATOM 1285 C C . GLN A 1 153 ? 14.095 -20.884 -32.015 1.00 51.12 153 GLN A C 1
ATOM 1287 O O . GLN A 1 153 ? 14.393 -20.834 -33.205 1.00 51.12 153 GLN A O 1
ATOM 1292 N N . MET A 1 154 ? 14.821 -20.250 -31.084 1.00 51.72 154 MET A N 1
ATOM 1293 C CA . MET A 1 154 ? 16.011 -19.408 -31.311 1.00 51.72 154 MET A CA 1
ATOM 1294 C C . MET A 1 154 ? 17.293 -19.939 -30.627 1.00 51.72 154 MET A C 1
ATOM 1296 O O . MET A 1 154 ? 18.313 -19.260 -30.629 1.00 51.72 154 MET A O 1
ATOM 1300 N N . GLY A 1 155 ? 17.272 -21.142 -30.032 1.00 53.25 155 GLY A N 1
ATOM 1301 C CA . GLY A 1 155 ? 18.439 -21.727 -29.341 1.00 53.25 155 GLY A CA 1
ATOM 1302 C C . GLY A 1 155 ? 18.619 -21.271 -27.881 1.00 53.25 155 GLY A C 1
ATOM 1303 O O . GLY A 1 155 ? 19.720 -21.350 -27.340 1.00 53.25 155 GLY A O 1
ATOM 1304 N N . ALA A 1 156 ? 17.538 -20.810 -27.236 1.00 51.91 156 ALA A N 1
ATOM 1305 C CA . ALA A 1 156 ? 17.516 -20.051 -25.976 1.00 51.91 156 ALA A CA 1
ATOM 1306 C C . ALA A 1 156 ? 18.036 -20.758 -24.708 1.00 51.91 156 ALA A C 1
ATOM 1308 O O . ALA A 1 156 ? 18.331 -20.062 -23.736 1.00 51.91 156 ALA A O 1
ATOM 1309 N N . ASN A 1 157 ? 18.224 -22.086 -24.701 1.00 55.34 157 ASN A N 1
ATOM 1310 C CA . ASN A 1 157 ? 18.694 -22.812 -23.506 1.00 55.34 157 ASN A CA 1
ATOM 1311 C C . ASN A 1 157 ? 20.063 -22.325 -22.981 1.00 55.34 157 ASN A C 1
ATOM 1313 O O . ASN A 1 157 ? 20.379 -22.553 -21.817 1.00 55.34 157 ASN A O 1
ATOM 1317 N N . ASN A 1 158 ? 20.846 -21.614 -23.804 1.00 61.31 158 ASN A N 1
ATOM 1318 C CA . ASN A 1 158 ? 22.117 -20.997 -23.405 1.00 61.31 158 ASN A CA 1
ATOM 1319 C C . ASN A 1 158 ? 22.048 -19.470 -23.198 1.00 61.31 158 ASN A C 1
ATOM 1321 O O . ASN A 1 158 ? 23.045 -18.875 -22.794 1.00 61.31 158 ASN A O 1
ATOM 1325 N N . TYR A 1 159 ? 20.916 -18.825 -23.499 1.00 70.00 159 TYR A N 1
ATOM 1326 C CA . TYR A 1 159 ? 20.814 -17.361 -23.552 1.00 70.00 159 TYR A CA 1
ATOM 1327 C C . TYR A 1 159 ? 20.049 -16.749 -22.395 1.00 70.00 159 TYR A C 1
ATOM 1329 O O . TYR A 1 159 ? 20.265 -15.577 -22.123 1.00 70.00 159 TYR A O 1
ATOM 1337 N N . LEU A 1 160 ? 19.152 -17.476 -21.730 1.00 78.38 160 LEU A N 1
ATOM 1338 C CA . LEU A 1 160 ? 18.365 -16.917 -20.636 1.00 78.38 160 LEU A CA 1
ATOM 1339 C C . LEU A 1 160 ? 18.184 -17.949 -19.529 1.00 78.38 160 LEU A C 1
ATOM 1341 O O . LEU A 1 160 ? 17.521 -18.965 -19.713 1.00 78.38 160 LEU A O 1
ATOM 1345 N N . LYS A 1 161 ? 18.757 -17.669 -18.362 1.00 83.75 161 LYS A N 1
ATOM 1346 C CA . LYS A 1 161 ? 18.620 -18.494 -17.166 1.00 83.75 161 LYS A CA 1
ATOM 1347 C C . LYS A 1 161 ? 17.907 -17.699 -16.089 1.00 83.75 161 LYS A C 1
ATOM 1349 O O . LYS A 1 161 ? 18.376 -16.636 -15.699 1.00 83.75 161 LYS A O 1
ATOM 1354 N N . LEU A 1 162 ? 16.811 -18.232 -15.563 1.00 86.00 162 LEU A N 1
ATOM 1355 C CA . LEU A 1 162 ? 16.224 -17.686 -14.348 1.00 86.00 162 LEU A CA 1
ATOM 1356 C C . LEU A 1 162 ? 17.151 -17.980 -13.158 1.00 86.00 162 LEU A C 1
ATOM 1358 O O . LEU A 1 162 ? 17.559 -19.124 -12.952 1.00 86.00 162 LEU A O 1
ATOM 1362 N N . VAL A 1 163 ? 17.505 -16.937 -12.413 1.00 87.19 163 VAL A N 1
ATOM 1363 C CA . VAL A 1 163 ? 18.439 -16.996 -11.283 1.00 87.19 163 VAL A CA 1
ATOM 1364 C C . VAL A 1 163 ? 17.693 -17.011 -9.960 1.00 87.19 163 VAL A C 1
ATOM 1366 O O . VAL A 1 163 ? 17.994 -17.843 -9.111 1.00 87.19 163 VAL A O 1
ATOM 1369 N N . ASP A 1 164 ? 16.738 -16.098 -9.789 1.00 89.69 164 ASP A N 1
ATOM 1370 C CA . ASP A 1 164 ? 16.035 -15.912 -8.521 1.00 89.69 164 ASP A CA 1
ATOM 1371 C C . ASP A 1 164 ? 14.639 -15.318 -8.742 1.00 89.69 164 ASP A C 1
ATOM 1373 O O . ASP A 1 164 ? 14.310 -14.823 -9.827 1.00 89.69 164 ASP A O 1
ATOM 1377 N N . THR A 1 165 ? 13.794 -15.393 -7.721 1.00 91.50 165 THR A N 1
ATOM 1378 C CA . THR A 1 165 ? 12.404 -14.942 -7.746 1.00 91.50 165 THR A CA 1
ATOM 1379 C C . THR A 1 165 ? 12.016 -14.353 -6.401 1.00 91.50 165 THR A C 1
ATOM 1381 O O . THR A 1 165 ? 12.336 -14.895 -5.351 1.00 91.50 165 THR A O 1
ATOM 1384 N N . TYR A 1 166 ? 11.270 -13.256 -6.443 1.00 92.31 166 TYR A N 1
ATOM 1385 C CA . TYR A 1 166 ? 10.627 -12.678 -5.275 1.00 92.31 166 TYR A CA 1
ATOM 1386 C C . TYR A 1 166 ? 9.139 -12.475 -5.542 1.00 92.31 166 TYR A C 1
ATOM 1388 O O . TYR A 1 166 ? 8.729 -12.028 -6.617 1.00 92.31 166 TYR A O 1
ATOM 1396 N N . LEU A 1 167 ? 8.330 -12.787 -4.538 1.00 90.50 167 LEU A N 1
ATOM 1397 C CA . LEU A 1 167 ? 6.879 -12.758 -4.582 1.00 90.50 167 LEU A CA 1
ATOM 1398 C C . LEU A 1 167 ? 6.341 -12.054 -3.343 1.00 90.50 167 LEU A C 1
ATOM 1400 O O . LEU A 1 167 ? 6.539 -12.501 -2.218 1.00 90.50 167 LEU A O 1
ATOM 1404 N N . ASP A 1 168 ? 5.574 -10.991 -3.544 1.00 86.25 168 ASP A N 1
ATOM 1405 C CA . ASP A 1 168 ? 4.704 -10.458 -2.499 1.00 86.25 168 ASP A CA 1
ATOM 1406 C C . ASP A 1 168 ? 3.273 -10.331 -3.017 1.00 86.25 168 ASP A C 1
ATOM 1408 O O . ASP A 1 168 ? 2.959 -10.689 -4.152 1.00 86.25 168 ASP A O 1
ATOM 1412 N N . TRP A 1 169 ? 2.366 -9.850 -2.176 1.00 80.00 169 TRP A N 1
ATOM 1413 C CA . TRP A 1 169 ? 0.953 -9.780 -2.522 1.00 80.00 169 TRP A CA 1
ATOM 1414 C C . TRP A 1 169 ? 0.646 -8.889 -3.739 1.00 80.00 169 TRP A C 1
ATOM 1416 O O . TRP A 1 169 ? -0.412 -9.078 -4.336 1.00 80.00 169 TRP A O 1
ATOM 1426 N N . LYS A 1 170 ? 1.528 -7.955 -4.137 1.00 85.12 170 LYS A N 1
ATOM 1427 C CA . LYS A 1 170 ? 1.349 -7.077 -5.314 1.00 85.12 170 LYS A CA 1
ATOM 1428 C C . LYS A 1 170 ? 2.271 -7.387 -6.481 1.00 85.12 170 LYS A C 1
ATOM 1430 O O . LYS A 1 170 ? 1.898 -7.068 -7.613 1.00 85.12 170 LYS A O 1
ATOM 1435 N N . SER A 1 171 ? 3.452 -7.923 -6.205 1.00 89.94 171 SER A N 1
ATOM 1436 C CA . SER A 1 171 ? 4.544 -7.971 -7.165 1.00 89.94 171 SER A CA 1
ATOM 1437 C C . SER A 1 171 ? 5.081 -9.382 -7.384 1.00 89.94 171 SER A C 1
ATOM 1439 O O . SER A 1 171 ? 5.128 -10.220 -6.480 1.00 89.94 171 SER A O 1
ATOM 1441 N N . LEU A 1 172 ? 5.522 -9.619 -8.617 1.00 94.12 172 LEU A N 1
ATOM 1442 C CA . LEU A 1 172 ? 6.466 -10.670 -8.984 1.00 94.12 172 LEU A CA 1
ATOM 1443 C C . LEU A 1 172 ? 7.747 -9.984 -9.452 1.00 94.12 172 LEU A C 1
ATOM 1445 O O . LEU A 1 172 ? 7.700 -9.113 -10.322 1.00 94.12 172 LEU A O 1
ATOM 1449 N N . ARG A 1 173 ? 8.883 -10.394 -8.898 1.00 94.38 173 ARG A N 1
ATOM 1450 C CA . ARG A 1 173 ? 10.206 -9.939 -9.316 1.00 94.38 173 ARG A CA 1
ATOM 1451 C C . ARG A 1 173 ? 11.039 -11.131 -9.726 1.00 94.38 173 ARG A C 1
ATOM 1453 O O . ARG A 1 173 ? 10.996 -12.163 -9.062 1.00 94.38 173 ARG A O 1
ATOM 1460 N N . LEU A 1 174 ? 11.793 -10.985 -10.803 1.00 93.81 174 LEU A N 1
ATOM 1461 C CA . LEU A 1 174 ? 12.645 -12.046 -11.327 1.00 93.81 174 LEU A CA 1
ATOM 1462 C C . LEU A 1 174 ? 14.054 -11.512 -11.531 1.00 93.81 174 LEU A C 1
ATOM 1464 O O . LEU A 1 174 ? 14.230 -10.368 -11.954 1.00 93.81 174 LEU A O 1
ATOM 1468 N N . VAL A 1 175 ? 15.038 -12.371 -11.289 1.00 91.88 175 VAL A N 1
ATOM 1469 C CA . VAL A 1 175 ? 16.414 -12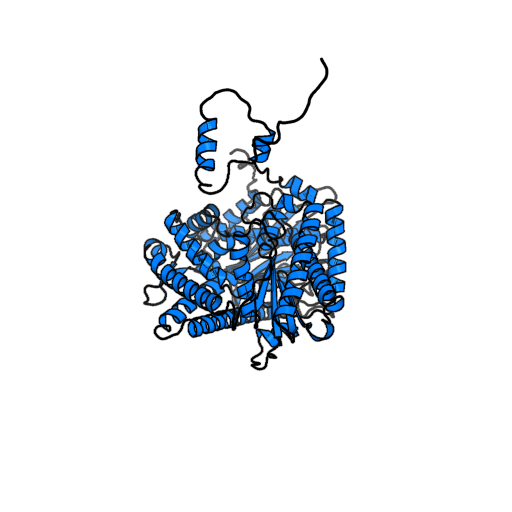.151 -11.731 1.00 91.88 175 VAL A CA 1
ATOM 1470 C C . VAL A 1 175 ? 16.705 -13.133 -12.841 1.00 91.88 175 VAL A C 1
ATOM 1472 O O . VAL A 1 175 ? 16.525 -14.339 -12.673 1.00 91.88 175 VAL A O 1
ATOM 1475 N N . VAL A 1 176 ? 17.151 -12.623 -13.978 1.00 90.50 176 VAL A N 1
ATOM 1476 C CA . VAL A 1 176 ? 17.513 -13.435 -15.134 1.00 90.50 176 VAL A CA 1
ATOM 1477 C C . VAL A 1 176 ? 18.956 -13.165 -15.519 1.00 90.50 176 VAL A C 1
ATOM 1479 O O . VAL A 1 176 ? 19.400 -12.025 -15.518 1.00 90.50 176 VAL A O 1
ATOM 1482 N N . ASN A 1 177 ? 19.693 -14.210 -15.862 1.00 88.88 177 ASN A N 1
ATOM 1483 C CA . ASN A 1 177 ? 21.029 -14.115 -16.423 1.00 88.88 177 ASN A CA 1
ATOM 1484 C C . ASN A 1 177 ? 20.954 -14.346 -17.933 1.00 88.88 177 ASN A C 1
ATOM 1486 O O . ASN A 1 177 ? 20.288 -15.286 -18.374 1.00 88.88 177 ASN A O 1
ATOM 1490 N N . THR A 1 178 ? 21.624 -13.508 -18.718 1.00 86.50 178 THR A N 1
ATOM 1491 C CA . THR A 1 178 ? 21.623 -13.610 -20.174 1.00 86.50 178 THR A CA 1
ATOM 1492 C C . THR A 1 178 ? 22.959 -13.278 -20.815 1.00 86.50 178 THR A C 1
ATOM 1494 O O . THR A 1 178 ? 23.700 -12.420 -20.350 1.00 86.50 178 THR A O 1
ATOM 1497 N N . THR A 1 179 ? 23.260 -13.943 -21.925 1.00 84.25 179 THR A N 1
ATOM 1498 C CA . THR A 1 179 ? 24.408 -13.621 -22.781 1.00 84.25 179 THR A CA 1
ATOM 1499 C C . THR A 1 179 ? 24.065 -12.618 -23.889 1.00 84.25 179 THR A C 1
ATOM 1501 O O . THR A 1 179 ? 24.985 -12.121 -24.533 1.00 84.25 179 THR A O 1
ATOM 1504 N N . ASP A 1 180 ? 22.778 -12.300 -24.098 1.00 85.75 180 ASP A N 1
ATOM 1505 C CA . ASP A 1 180 ? 22.292 -11.359 -25.117 1.00 85.75 180 ASP A CA 1
ATOM 1506 C C . ASP A 1 180 ? 21.059 -10.586 -24.608 1.00 85.75 180 ASP A C 1
ATOM 1508 O O . ASP A 1 180 ? 19.955 -11.124 -24.465 1.00 85.75 180 ASP A O 1
ATOM 1512 N N . ASP A 1 181 ? 21.249 -9.293 -24.345 1.00 84.12 181 ASP A N 1
ATOM 1513 C CA . ASP A 1 181 ? 20.230 -8.420 -23.763 1.00 84.12 181 ASP A CA 1
ATOM 1514 C C . ASP A 1 181 ? 19.032 -8.176 -24.696 1.00 84.12 181 ASP A C 1
ATOM 1516 O O . ASP A 1 181 ? 17.893 -8.063 -24.231 1.00 84.12 181 ASP A O 1
ATOM 1520 N N . LYS A 1 182 ? 19.266 -8.123 -26.012 1.00 84.25 182 LYS A N 1
ATOM 1521 C CA . LYS A 1 182 ? 18.230 -7.897 -27.025 1.00 84.25 182 LYS A CA 1
ATOM 1522 C C . LYS A 1 182 ? 17.325 -9.110 -27.138 1.00 84.25 182 LYS A C 1
ATOM 1524 O O . LYS A 1 182 ? 16.102 -8.948 -27.132 1.00 84.25 182 LYS A O 1
ATOM 1529 N N . ILE A 1 183 ? 17.909 -10.306 -27.204 1.00 83.81 183 ILE A N 1
ATOM 1530 C CA . ILE A 1 183 ? 17.147 -11.558 -27.244 1.00 83.81 183 ILE A CA 1
ATOM 1531 C C . ILE A 1 183 ? 16.345 -11.710 -25.950 1.00 83.81 183 ILE A C 1
ATOM 1533 O O . ILE A 1 183 ? 15.138 -11.942 -26.011 1.00 83.81 183 ILE A O 1
ATOM 1537 N N . MET A 1 184 ? 16.961 -11.502 -24.781 1.00 87.12 184 MET A N 1
ATOM 1538 C CA . MET A 1 184 ? 16.250 -11.562 -23.500 1.00 87.12 184 MET A CA 1
ATOM 1539 C C . MET A 1 184 ? 15.049 -10.611 -23.468 1.00 87.12 184 MET A C 1
ATOM 1541 O O . MET A 1 184 ? 13.938 -11.041 -23.149 1.00 87.12 184 MET A O 1
ATOM 1545 N N . HIS A 1 185 ? 15.234 -9.352 -23.873 1.00 87.44 185 HIS A N 1
ATOM 1546 C CA . HIS A 1 185 ? 14.146 -8.379 -23.904 1.00 87.44 185 HIS A CA 1
ATOM 1547 C C . HIS A 1 185 ? 13.000 -8.819 -24.827 1.00 87.44 185 HIS A C 1
ATOM 1549 O O . HIS A 1 185 ? 11.835 -8.709 -24.448 1.00 87.44 185 HIS A O 1
ATOM 1555 N N . GLN A 1 186 ? 13.303 -9.364 -26.010 1.00 86.69 186 GLN A N 1
ATOM 1556 C CA . GLN A 1 186 ? 12.282 -9.888 -26.924 1.00 86.69 186 GLN A CA 1
ATOM 1557 C C . GLN A 1 186 ? 11.501 -11.055 -26.307 1.00 86.69 186 GLN A C 1
ATOM 1559 O O . GLN A 1 186 ? 10.271 -11.061 -26.371 1.00 86.69 186 GLN A O 1
ATOM 1564 N N . ILE A 1 187 ? 12.197 -12.010 -25.679 1.00 87.69 187 ILE A N 1
ATOM 1565 C CA . ILE A 1 187 ? 11.591 -13.191 -25.048 1.00 87.69 187 ILE A CA 1
ATOM 1566 C C . ILE A 1 187 ? 10.660 -12.778 -23.907 1.00 87.69 187 ILE A C 1
ATOM 1568 O O . ILE A 1 187 ? 9.492 -13.173 -23.879 1.00 87.69 187 ILE A O 1
ATOM 1572 N N . ILE A 1 188 ? 11.159 -11.961 -22.979 1.00 91.12 188 ILE A N 1
ATOM 1573 C CA . ILE A 1 188 ? 10.401 -11.534 -21.801 1.00 91.12 188 ILE A CA 1
ATOM 1574 C C . ILE A 1 188 ? 9.232 -10.629 -22.214 1.00 91.12 188 ILE A C 1
ATOM 1576 O O . ILE A 1 188 ? 8.115 -10.816 -21.726 1.00 91.12 188 ILE A O 1
ATOM 1580 N N . ASN A 1 189 ? 9.428 -9.704 -23.160 1.00 92.38 189 ASN A N 1
ATOM 1581 C CA . ASN A 1 189 ? 8.342 -8.855 -23.646 1.00 92.38 189 ASN A CA 1
ATOM 1582 C C . ASN A 1 189 ? 7.246 -9.664 -24.360 1.00 92.38 189 ASN A C 1
ATOM 1584 O O . ASN A 1 189 ? 6.063 -9.412 -24.134 1.00 92.38 189 ASN A O 1
ATOM 1588 N N . TYR A 1 190 ? 7.616 -10.663 -25.168 1.00 91.94 190 TYR A N 1
ATOM 1589 C CA . TYR A 1 190 ? 6.652 -11.575 -25.787 1.00 91.94 190 TYR A CA 1
ATOM 1590 C C . TYR A 1 190 ? 5.851 -12.350 -24.732 1.00 91.94 190 TYR A C 1
ATOM 1592 O O . TYR A 1 190 ? 4.618 -12.342 -24.768 1.00 91.94 190 TYR A O 1
ATOM 1600 N N . ALA A 1 191 ? 6.530 -12.959 -23.753 1.00 93.25 191 ALA A N 1
ATOM 1601 C CA . ALA A 1 191 ? 5.878 -13.684 -22.663 1.00 93.25 191 ALA A CA 1
ATOM 1602 C C . ALA A 1 191 ? 4.905 -12.786 -21.878 1.00 93.25 191 ALA A C 1
ATOM 1604 O O . ALA A 1 191 ? 3.781 -13.195 -21.573 1.00 93.25 191 ALA A O 1
ATOM 1605 N N . TYR A 1 192 ? 5.294 -11.539 -21.606 1.00 95.38 192 TYR A N 1
ATOM 1606 C CA . TYR A 1 192 ? 4.438 -10.556 -20.948 1.00 95.38 192 TYR A CA 1
ATOM 1607 C C . TYR A 1 192 ? 3.216 -10.182 -21.803 1.00 95.38 192 TYR A C 1
ATOM 1609 O O . TYR A 1 192 ? 2.095 -10.220 -21.303 1.00 95.38 192 TYR A O 1
ATOM 1617 N N . GLN A 1 193 ? 3.377 -9.908 -23.099 1.00 94.06 193 GLN A N 1
ATOM 1618 C CA . GLN A 1 193 ? 2.253 -9.564 -23.982 1.00 94.06 193 GLN A CA 1
ATOM 1619 C C . GLN A 1 193 ? 1.241 -10.708 -24.137 1.00 94.06 193 GLN A C 1
ATOM 1621 O O . GLN A 1 193 ? 0.030 -10.466 -24.111 1.00 94.06 193 GLN A O 1
ATOM 1626 N N . VAL A 1 194 ? 1.717 -11.954 -24.250 1.00 95.00 194 VAL A N 1
ATOM 1627 C CA . VAL A 1 194 ? 0.853 -13.147 -24.256 1.00 95.00 194 VAL A CA 1
ATOM 1628 C C . VAL A 1 194 ? 0.093 -13.256 -22.935 1.00 95.00 194 VAL A C 1
ATOM 1630 O O . VAL A 1 194 ? -1.129 -13.392 -22.937 1.00 95.00 194 VAL A O 1
ATOM 1633 N N . THR A 1 195 ? 0.790 -13.086 -21.810 1.00 97.19 195 THR A N 1
ATOM 1634 C CA . THR A 1 195 ? 0.180 -13.081 -20.472 1.00 97.19 195 THR A CA 1
ATOM 1635 C C . THR A 1 195 ? -0.920 -12.035 -20.358 1.00 97.19 195 THR A C 1
ATOM 1637 O O . THR A 1 195 ? -2.016 -12.350 -19.909 1.00 97.19 195 THR A O 1
ATOM 1640 N N . ILE A 1 196 ? -0.666 -10.799 -20.788 1.00 95.69 196 ILE A N 1
ATOM 1641 C CA . ILE A 1 196 ? -1.635 -9.702 -20.719 1.00 95.69 196 ILE A CA 1
ATOM 1642 C C . ILE A 1 196 ? -2.882 -10.009 -21.556 1.00 95.69 196 ILE A C 1
ATOM 1644 O O . ILE A 1 196 ? -4.007 -9.778 -21.104 1.00 95.69 196 ILE A O 1
ATOM 1648 N N . LYS A 1 197 ? -2.702 -10.576 -22.753 1.00 95.88 197 LYS A N 1
ATOM 1649 C CA . LYS A 1 197 ? -3.804 -10.988 -23.629 1.00 95.88 197 LYS A CA 1
ATOM 1650 C C . LYS A 1 197 ? -4.676 -12.065 -22.975 1.00 95.88 197 LYS A C 1
ATOM 1652 O O . LYS A 1 197 ? -5.898 -11.906 -22.910 1.00 95.88 197 LYS A O 1
ATOM 1657 N N . ASP A 1 198 ? -4.058 -13.126 -22.470 1.00 97.19 198 ASP A N 1
ATOM 1658 C CA . ASP A 1 198 ? -4.752 -14.261 -21.855 1.00 97.19 198 ASP A CA 1
ATOM 1659 C C . ASP A 1 198 ? -5.410 -13.866 -20.524 1.00 97.19 198 ASP A C 1
ATOM 1661 O O . ASP A 1 198 ? -6.551 -14.242 -20.231 1.00 97.19 198 ASP A O 1
ATOM 1665 N N . PHE A 1 199 ? -4.732 -13.022 -19.744 1.00 97.50 199 PHE A N 1
ATOM 1666 C CA . PHE A 1 199 ? -5.264 -12.427 -18.527 1.00 97.50 199 PHE A CA 1
ATOM 1667 C C . PHE A 1 199 ? -6.517 -11.598 -18.815 1.00 97.50 199 PHE A C 1
ATOM 1669 O O . PHE A 1 199 ? -7.568 -11.837 -18.215 1.00 97.50 199 PHE A O 1
ATOM 1676 N N . LYS A 1 200 ? -6.447 -10.674 -19.782 1.00 95.75 200 LYS A N 1
ATOM 1677 C CA . LYS A 1 200 ? -7.591 -9.852 -20.193 1.00 95.75 200 LYS A CA 1
ATOM 1678 C C . LYS A 1 200 ? -8.770 -10.710 -20.636 1.00 95.75 200 LYS A C 1
ATOM 1680 O O . LYS A 1 200 ? -9.890 -10.478 -20.182 1.00 95.75 200 LYS A O 1
ATOM 1685 N N . ALA A 1 201 ? -8.530 -11.727 -21.464 1.00 96.69 201 ALA A N 1
ATOM 1686 C CA . ALA A 1 201 ? -9.576 -12.647 -21.903 1.00 96.69 201 ALA A CA 1
ATOM 1687 C C . ALA A 1 201 ? -10.261 -13.344 -20.713 1.00 96.69 201 ALA A C 1
ATOM 1689 O O . ALA A 1 201 ? -11.493 -13.409 -20.659 1.00 96.69 201 ALA A O 1
ATOM 1690 N N . LYS A 1 202 ? -9.488 -13.794 -19.714 1.00 97.44 202 LYS A N 1
ATOM 1691 C CA . LYS A 1 202 ? -10.037 -14.406 -18.497 1.00 97.44 202 LYS A CA 1
ATOM 1692 C C . LYS A 1 202 ? -10.858 -13.421 -17.663 1.00 97.44 202 LYS A C 1
ATOM 1694 O O . LYS A 1 202 ? -11.959 -13.770 -17.240 1.00 97.44 202 LYS A O 1
ATOM 1699 N N . MET A 1 203 ? -10.360 -12.203 -17.446 1.00 96.12 203 MET A N 1
ATOM 1700 C CA . MET A 1 203 ? -11.073 -11.167 -16.683 1.00 96.12 203 MET A CA 1
ATOM 1701 C C . MET A 1 203 ? -12.376 -10.738 -17.374 1.00 96.12 203 MET A C 1
ATOM 1703 O O . MET A 1 203 ? -13.364 -10.433 -16.703 1.00 96.12 203 MET A O 1
ATOM 1707 N N . ILE A 1 204 ? -12.413 -10.758 -18.712 1.00 94.12 204 ILE A N 1
ATOM 1708 C CA . ILE A 1 204 ? -13.640 -10.543 -19.486 1.00 94.12 204 ILE A CA 1
ATOM 1709 C C . ILE A 1 204 ? -14.618 -11.705 -19.293 1.00 94.12 204 ILE A C 1
ATOM 1711 O O . ILE A 1 204 ? -15.782 -11.464 -18.991 1.00 94.12 204 ILE A O 1
ATOM 1715 N N . ALA A 1 205 ? -14.154 -12.953 -19.389 1.00 96.00 205 ALA A N 1
ATOM 1716 C CA . ALA A 1 205 ? -14.997 -14.141 -19.222 1.00 96.00 205 ALA A CA 1
ATOM 1717 C C . ALA A 1 205 ? -15.601 -14.290 -17.810 1.00 96.00 205 ALA A C 1
ATOM 1719 O O . ALA A 1 205 ? -16.645 -14.928 -17.651 1.00 96.00 205 ALA A O 1
ATOM 1720 N N . LEU A 1 206 ? -14.946 -13.716 -16.795 1.00 94.94 206 LEU A N 1
ATOM 1721 C CA . LEU A 1 206 ? -15.427 -13.625 -15.410 1.00 94.94 206 LEU A CA 1
ATOM 1722 C C . LEU A 1 206 ? -16.268 -12.369 -15.138 1.00 94.94 206 LEU A C 1
ATOM 1724 O O . LEU A 1 206 ? -16.680 -12.152 -14.004 1.00 94.94 206 LEU A O 1
ATOM 1728 N N . ASP A 1 207 ? -16.495 -11.526 -16.149 1.00 92.75 207 ASP A N 1
ATOM 1729 C CA . ASP A 1 207 ? -17.197 -10.246 -16.030 1.00 92.75 207 ASP A CA 1
ATOM 1730 C C . ASP A 1 207 ? -16.552 -9.231 -15.063 1.00 92.75 207 ASP A C 1
ATOM 1732 O O . ASP A 1 207 ? -17.140 -8.195 -14.756 1.00 92.75 207 ASP A O 1
ATOM 1736 N N . PHE A 1 208 ? -15.299 -9.439 -14.646 1.00 91.81 208 PHE A N 1
ATOM 1737 C CA . PHE A 1 208 ? -14.600 -8.525 -13.735 1.00 91.81 208 PHE A CA 1
ATOM 1738 C C . PHE A 1 208 ? -14.348 -7.144 -14.346 1.00 91.81 208 PHE A C 1
ATOM 1740 O O . PHE A 1 208 ? -14.385 -6.142 -13.635 1.00 91.81 208 PHE A O 1
ATOM 1747 N N . HIS A 1 209 ? -14.188 -7.057 -15.668 1.00 87.31 209 HIS A N 1
ATOM 1748 C CA . HIS A 1 209 ? -14.105 -5.773 -16.373 1.00 87.31 209 HIS A CA 1
ATOM 1749 C C . HIS A 1 209 ? -15.355 -4.890 -16.157 1.00 87.31 209 HIS A C 1
ATOM 1751 O O . HIS A 1 209 ? -15.242 -3.667 -16.096 1.00 87.31 209 HIS A O 1
ATOM 1757 N N . LYS A 1 210 ? -16.548 -5.482 -15.963 1.00 88.12 210 LYS A N 1
ATOM 1758 C CA . LYS A 1 210 ? -17.784 -4.726 -15.686 1.00 88.12 210 LYS A CA 1
ATOM 1759 C C . LYS A 1 210 ? -17.725 -4.013 -14.334 1.00 88.12 210 LYS A C 1
ATOM 1761 O O . LYS A 1 210 ? -18.274 -2.925 -14.199 1.00 88.12 210 LYS A O 1
ATOM 1766 N N . LEU A 1 211 ? -17.030 -4.594 -13.353 1.00 85.69 211 LEU A N 1
ATOM 1767 C CA . LEU A 1 211 ? -16.842 -4.002 -12.021 1.00 85.69 211 LEU A CA 1
ATOM 1768 C C . LEU A 1 211 ? -15.893 -2.800 -12.045 1.00 85.69 211 LEU A C 1
ATOM 1770 O O . LEU A 1 211 ? -16.034 -1.891 -11.226 1.00 85.69 211 LEU A O 1
ATOM 1774 N N . ALA A 1 212 ? -14.946 -2.803 -12.984 1.00 81.62 212 ALA A N 1
ATOM 1775 C CA . ALA A 1 212 ? -13.963 -1.745 -13.179 1.00 81.62 212 ALA A CA 1
ATOM 1776 C C . ALA A 1 212 ? -14.438 -0.630 -14.133 1.00 81.62 212 ALA A C 1
ATOM 1778 O O . ALA A 1 212 ? -13.803 0.423 -14.234 1.00 81.62 212 ALA A O 1
ATOM 1779 N N . LYS A 1 213 ? -15.578 -0.824 -14.811 1.00 81.50 213 LYS A N 1
ATOM 1780 C CA . LYS A 1 213 ? -16.151 0.159 -15.735 1.00 81.50 213 LYS A CA 1
ATOM 1781 C C . LYS A 1 213 ? -16.459 1.479 -15.011 1.00 81.50 213 LYS A C 1
ATOM 1783 O O . LYS A 1 213 ? -17.064 1.499 -13.938 1.00 81.50 213 LYS A O 1
ATOM 1788 N N . GLY A 1 214 ? -16.037 2.594 -15.607 1.00 70.19 214 GLY A N 1
ATOM 1789 C CA . GLY A 1 214 ? -16.281 3.946 -15.087 1.00 70.19 214 GLY A CA 1
ATOM 1790 C C . GLY A 1 214 ? -15.391 4.397 -13.937 1.00 70.19 214 GLY A C 1
ATOM 1791 O O . GLY A 1 214 ? -15.734 5.343 -13.221 1.00 70.19 214 GLY A O 1
ATOM 1792 N N . PHE A 1 215 ? -14.244 3.741 -13.762 1.00 68.81 215 PHE A N 1
ATOM 1793 C CA . PHE A 1 215 ? -13.154 4.258 -12.936 1.00 68.81 215 PHE A CA 1
ATOM 1794 C C . PHE A 1 215 ? -12.105 5.062 -13.727 1.00 68.81 215 PHE A C 1
ATOM 1796 O O . PHE A 1 215 ? -11.356 5.804 -13.098 1.00 68.81 215 PHE A O 1
ATOM 1803 N N . GLY A 1 216 ? -12.116 4.998 -15.066 1.00 66.62 216 GLY A N 1
ATOM 1804 C CA . GLY A 1 216 ? -11.253 5.799 -15.947 1.00 66.62 216 GLY A CA 1
ATOM 1805 C C . GLY A 1 216 ? -9.771 5.406 -15.905 1.00 66.62 216 GLY A C 1
ATOM 1806 O O . GLY A 1 216 ? -9.395 4.435 -15.259 1.00 66.62 216 GLY A O 1
ATOM 1807 N N . GLU A 1 217 ? -8.925 6.163 -16.613 1.00 64.56 217 GLU A N 1
ATOM 1808 C CA . GLU A 1 217 ? -7.452 6.045 -16.595 1.00 64.56 217 GLU A CA 1
ATOM 1809 C C . GLU A 1 217 ? -6.863 4.656 -16.932 1.00 64.56 217 GLU A C 1
ATOM 1811 O O . GLU A 1 217 ? -5.804 4.290 -16.419 1.00 64.56 217 GLU A O 1
ATOM 1816 N N . GLY A 1 218 ? -7.539 3.870 -17.774 1.00 67.94 218 GLY A N 1
ATOM 1817 C CA . GLY A 1 218 ? -7.114 2.509 -18.125 1.00 67.94 218 GLY A CA 1
ATOM 1818 C C . GLY A 1 218 ? -7.400 1.469 -17.038 1.00 67.94 218 GLY A C 1
ATOM 1819 O O . GLY A 1 218 ? -7.043 0.306 -17.193 1.00 67.94 218 GLY A O 1
ATOM 1820 N N . LEU A 1 219 ? -8.067 1.852 -15.941 1.00 72.75 219 LEU A N 1
ATOM 1821 C CA . LEU A 1 219 ? -8.509 0.922 -14.898 1.00 72.75 219 LEU A CA 1
ATOM 1822 C C . LEU A 1 219 ? -9.632 -0.003 -15.378 1.00 72.75 219 LEU A C 1
ATOM 1824 O O . LEU A 1 219 ? -9.829 -1.069 -14.803 1.00 72.75 219 LEU A O 1
ATOM 1828 N N . ASP A 1 220 ? -10.374 0.404 -16.401 1.00 79.75 220 ASP A N 1
ATOM 1829 C CA . ASP A 1 220 ? -11.471 -0.340 -17.013 1.00 79.75 220 ASP A CA 1
ATOM 1830 C C . ASP A 1 220 ? -11.001 -1.469 -17.941 1.00 79.75 220 ASP A C 1
ATOM 1832 O O . ASP A 1 220 ? -11.759 -2.410 -18.184 1.00 79.75 220 ASP A O 1
ATOM 1836 N N . ASP A 1 221 ? -9.752 -1.419 -18.408 1.00 87.75 221 ASP A N 1
ATOM 1837 C CA . ASP A 1 221 ? -9.154 -2.465 -19.229 1.00 87.75 221 ASP A CA 1
ATOM 1838 C C . ASP A 1 221 ? -8.133 -3.289 -18.418 1.00 87.75 221 ASP A C 1
ATOM 1840 O O . ASP A 1 221 ? -7.063 -2.784 -18.061 1.00 87.75 221 ASP A O 1
ATOM 1844 N N . PRO A 1 222 ? -8.417 -4.584 -18.164 1.00 91.50 222 PRO A N 1
ATOM 1845 C CA . PRO A 1 222 ? -7.514 -5.474 -17.444 1.00 91.50 222 PRO A CA 1
ATOM 1846 C C . PRO A 1 222 ? -6.097 -5.569 -18.007 1.00 91.50 222 PRO A C 1
ATOM 1848 O O . PRO A 1 222 ? -5.192 -5.971 -17.276 1.00 91.50 222 PRO A O 1
ATOM 1851 N N . ALA A 1 223 ? -5.880 -5.199 -19.275 1.00 91.31 223 ALA A N 1
ATOM 1852 C CA . ALA A 1 223 ? -4.540 -5.172 -19.843 1.00 91.31 223 ALA A CA 1
ATOM 1853 C C . ALA A 1 223 ? -3.591 -4.216 -19.106 1.00 91.31 223 ALA A C 1
ATOM 1855 O O . ALA A 1 223 ? -2.399 -4.485 -19.052 1.00 91.31 223 ALA A O 1
ATOM 1856 N N . PHE A 1 224 ? -4.093 -3.137 -18.504 1.00 89.44 224 PHE A N 1
ATOM 1857 C CA . PHE A 1 224 ? -3.253 -2.103 -17.887 1.00 89.44 224 PHE A CA 1
ATOM 1858 C C . PHE A 1 224 ? -3.148 -2.218 -16.362 1.00 89.44 224 PHE A C 1
ATOM 1860 O O . PHE A 1 224 ? -2.596 -1.338 -15.704 1.00 89.44 224 PHE A O 1
ATOM 1867 N N . TRP A 1 225 ? -3.673 -3.296 -15.773 1.00 90.81 225 TRP A N 1
ATOM 1868 C CA . TRP A 1 225 ? -3.654 -3.482 -14.320 1.00 90.81 225 TRP A CA 1
ATOM 1869 C C . TRP A 1 225 ? -2.245 -3.757 -13.778 1.00 90.81 225 TRP A C 1
ATOM 1871 O O . TRP A 1 225 ? -1.921 -3.335 -12.663 1.00 90.81 225 TRP A O 1
ATOM 1881 N N . PHE A 1 226 ? -1.396 -4.404 -14.579 1.00 92.88 226 PHE A N 1
ATOM 1882 C CA . PHE A 1 226 ? -0.032 -4.776 -14.212 1.00 92.88 226 PHE A CA 1
ATOM 1883 C C . PHE A 1 226 ? 0.987 -3.919 -14.954 1.00 92.88 226 PHE A C 1
ATOM 1885 O O . PHE A 1 226 ? 1.001 -3.890 -16.181 1.00 92.88 226 PHE A O 1
ATOM 1892 N N . LEU A 1 227 ? 1.857 -3.247 -14.208 1.00 91.94 227 LEU A N 1
ATOM 1893 C CA . LEU A 1 227 ? 3.009 -2.528 -14.739 1.00 91.94 227 LEU A CA 1
ATOM 1894 C C . LEU A 1 227 ? 4.199 -3.471 -14.850 1.00 91.94 227 LEU A C 1
ATOM 1896 O O . LEU A 1 227 ? 4.311 -4.413 -14.066 1.00 91.94 227 LEU A O 1
ATOM 1900 N N . SER A 1 228 ? 5.086 -3.201 -15.802 1.00 94.06 228 SER A N 1
ATOM 1901 C CA . SER A 1 228 ? 6.280 -4.009 -16.021 1.00 94.06 228 SER A CA 1
ATOM 1902 C C . SER A 1 228 ? 7.511 -3.152 -16.293 1.00 94.06 228 SER A C 1
ATOM 1904 O O . SER A 1 228 ? 7.458 -2.154 -17.018 1.00 94.06 228 SER A O 1
ATOM 1906 N N . GLY A 1 229 ? 8.627 -3.541 -15.686 1.00 93.75 229 GLY A N 1
ATOM 1907 C CA . GLY A 1 229 ? 9.891 -2.824 -15.767 1.00 93.75 229 GLY A CA 1
ATOM 1908 C C . GLY A 1 229 ? 11.087 -3.760 -15.774 1.00 93.75 229 GLY A C 1
ATOM 1909 O O . GLY A 1 229 ? 11.030 -4.852 -15.216 1.00 93.75 229 GLY A O 1
ATOM 1910 N N . MET A 1 230 ? 12.172 -3.318 -16.400 1.00 92.75 230 MET A N 1
ATOM 1911 C CA . MET A 1 230 ? 13.433 -4.047 -16.484 1.00 92.75 230 MET A CA 1
ATOM 1912 C C . MET A 1 230 ? 14.620 -3.118 -16.225 1.00 92.75 230 MET A C 1
ATOM 1914 O O . MET A 1 230 ? 14.576 -1.955 -16.623 1.00 92.75 230 MET A O 1
ATOM 1918 N N . GLY A 1 231 ? 15.683 -3.617 -15.596 1.00 90.69 231 GLY A N 1
ATOM 1919 C CA . GLY A 1 231 ? 16.937 -2.879 -15.397 1.00 90.69 231 GLY A CA 1
ATOM 1920 C C . GLY A 1 231 ? 18.082 -3.776 -14.926 1.00 90.69 231 GLY A C 1
ATOM 1921 O O . GLY A 1 231 ? 17.867 -4.951 -14.646 1.00 90.69 231 GLY A O 1
ATOM 1922 N N . THR A 1 232 ? 19.296 -3.231 -14.817 1.00 87.56 232 THR A N 1
ATOM 1923 C CA . THR A 1 232 ? 20.483 -3.962 -14.306 1.00 87.56 232 THR A CA 1
ATOM 1924 C C . THR A 1 232 ? 20.566 -4.018 -12.778 1.00 87.56 232 THR A C 1
ATOM 1926 O O . THR A 1 232 ? 21.475 -4.621 -12.216 1.00 87.56 232 THR A O 1
ATOM 1929 N N . SER A 1 233 ? 19.600 -3.419 -12.079 1.00 87.50 233 SER A N 1
ATOM 1930 C CA . SER A 1 233 ? 19.423 -3.567 -10.634 1.00 87.50 233 SER A CA 1
ATOM 1931 C C . SER A 1 233 ? 17.935 -3.645 -10.273 1.00 87.50 233 SER A C 1
ATOM 1933 O O . SER A 1 233 ? 17.097 -3.157 -11.046 1.00 87.50 233 SER A O 1
ATOM 1935 N N . PRO A 1 234 ? 17.577 -4.184 -9.089 1.00 89.50 234 PRO A N 1
ATOM 1936 C CA . PRO A 1 234 ? 16.190 -4.208 -8.618 1.00 89.50 234 PRO A CA 1
ATOM 1937 C C . PRO A 1 234 ? 15.532 -2.822 -8.624 1.00 89.50 234 PRO A C 1
ATOM 1939 O O . PRO A 1 234 ? 14.374 -2.668 -9.006 1.00 89.50 234 PRO A O 1
ATOM 1942 N N . TRP A 1 235 ? 16.285 -1.789 -8.243 1.00 88.75 235 TRP A N 1
ATOM 1943 C CA . TRP A 1 235 ? 15.798 -0.411 -8.134 1.00 88.75 235 TRP A CA 1
ATOM 1944 C C . TRP A 1 235 ? 15.555 0.230 -9.503 1.00 88.75 235 TRP A C 1
ATOM 1946 O O . TRP A 1 235 ? 14.566 0.940 -9.691 1.00 88.75 235 TRP A O 1
ATOM 1956 N N . LYS A 1 236 ? 16.418 -0.072 -10.479 1.00 89.31 236 LYS A N 1
ATOM 1957 C CA . LYS A 1 236 ? 16.271 0.370 -11.872 1.00 89.31 236 LYS A CA 1
ATOM 1958 C C . LYS A 1 236 ? 15.061 -0.297 -12.536 1.00 89.31 236 LYS A C 1
ATOM 1960 O O . LYS A 1 236 ? 14.250 0.385 -13.161 1.00 89.31 236 LYS A O 1
ATOM 1965 N N . ALA A 1 237 ? 14.878 -1.603 -12.324 1.00 91.75 237 ALA A N 1
ATOM 1966 C CA . ALA A 1 237 ? 13.692 -2.327 -12.789 1.00 91.75 237 ALA A CA 1
ATOM 1967 C C . ALA A 1 237 ? 12.397 -1.764 -12.186 1.00 91.75 237 ALA A C 1
ATOM 1969 O O . ALA A 1 237 ? 11.439 -1.497 -12.916 1.00 91.75 237 ALA A O 1
ATOM 1970 N N . TYR A 1 238 ? 12.401 -1.495 -10.877 1.00 90.88 238 TYR A N 1
ATOM 1971 C CA . TYR A 1 238 ? 11.286 -0.861 -10.180 1.00 90.88 238 TYR A CA 1
ATOM 1972 C C . TYR A 1 238 ? 10.928 0.509 -10.777 1.00 90.88 238 TYR A C 1
ATOM 1974 O O . TYR A 1 238 ? 9.772 0.752 -11.129 1.00 90.88 238 TYR A O 1
ATOM 1982 N N . LEU A 1 239 ? 11.904 1.404 -10.963 1.00 89.44 239 LEU A N 1
ATOM 1983 C CA . LEU A 1 239 ? 11.639 2.722 -11.548 1.00 89.44 239 LEU A CA 1
ATOM 1984 C C . LEU A 1 239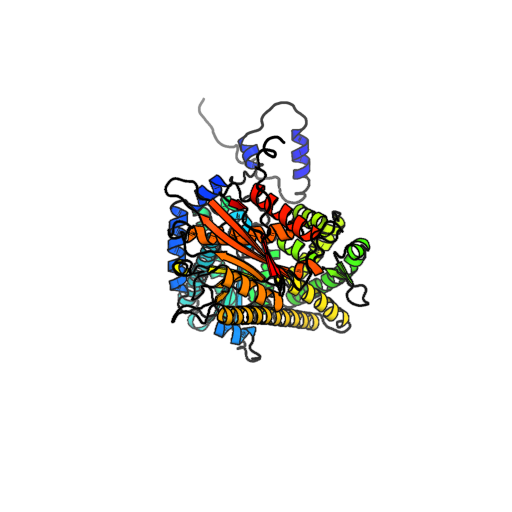 ? 11.104 2.648 -12.975 1.00 89.44 239 LEU A C 1
ATOM 1986 O O . LEU A 1 239 ? 10.215 3.422 -13.339 1.00 89.44 239 LEU A O 1
ATOM 1990 N N . SER A 1 240 ? 11.585 1.698 -13.772 1.00 90.12 240 SER A N 1
ATOM 1991 C CA . SER A 1 240 ? 11.037 1.453 -15.103 1.00 90.12 240 SER A CA 1
ATOM 1992 C C . SER A 1 240 ? 9.589 0.980 -15.063 1.00 90.12 240 SER A C 1
ATOM 1994 O O . SER A 1 240 ? 8.770 1.483 -15.836 1.00 90.12 240 SER A O 1
ATOM 1996 N N . ALA A 1 241 ? 9.226 0.109 -14.118 1.00 91.19 241 ALA A N 1
ATOM 1997 C CA . ALA A 1 241 ? 7.834 -0.295 -13.923 1.00 91.19 241 ALA A CA 1
ATOM 1998 C C . ALA A 1 241 ? 6.962 0.910 -13.535 1.00 91.19 241 ALA A C 1
ATOM 2000 O O . ALA A 1 241 ? 5.882 1.115 -14.090 1.00 91.19 241 ALA A O 1
ATOM 2001 N N . ARG A 1 242 ? 7.459 1.799 -12.666 1.00 88.50 242 ARG A N 1
ATOM 2002 C CA . ARG A 1 242 ? 6.765 3.052 -12.318 1.00 88.50 242 ARG A CA 1
ATOM 2003 C C . ARG A 1 242 ? 6.631 3.990 -13.524 1.00 88.50 242 ARG A C 1
ATOM 2005 O O . ARG A 1 242 ? 5.579 4.613 -13.701 1.00 88.50 242 ARG A O 1
ATOM 2012 N N . ARG A 1 243 ? 7.645 4.069 -14.397 1.00 87.25 243 ARG A N 1
ATOM 2013 C CA . ARG A 1 243 ? 7.604 4.821 -15.670 1.00 87.25 243 ARG A CA 1
ATOM 2014 C C . ARG A 1 243 ? 6.560 4.253 -16.631 1.00 87.25 243 ARG A C 1
ATOM 2016 O O . ARG A 1 243 ? 5.874 5.045 -17.285 1.00 87.25 243 ARG A O 1
ATOM 2023 N N . ALA A 1 244 ? 6.360 2.933 -16.651 1.00 86.50 244 ALA A N 1
ATOM 2024 C CA . ALA A 1 244 ? 5.339 2.277 -17.469 1.00 86.50 244 ALA A CA 1
ATOM 2025 C C . ALA A 1 244 ? 3.938 2.851 -17.233 1.00 86.50 244 ALA A C 1
ATOM 2027 O O . ALA A 1 244 ? 3.190 3.055 -18.185 1.00 86.50 244 ALA A O 1
ATOM 2028 N N . ARG A 1 245 ? 3.622 3.275 -16.002 1.00 80.44 245 ARG A N 1
ATOM 2029 C CA . ARG A 1 245 ? 2.341 3.924 -15.681 1.00 80.44 245 ARG A CA 1
ATOM 2030 C C . ARG A 1 245 ? 2.063 5.168 -16.528 1.00 80.44 245 ARG A C 1
ATOM 2032 O O . ARG A 1 245 ? 0.939 5.370 -16.980 1.00 80.44 245 ARG A O 1
ATOM 2039 N N . LYS A 1 246 ? 3.078 6.013 -16.746 1.00 78.50 246 LYS A N 1
ATOM 2040 C CA . LYS A 1 246 ? 2.955 7.238 -17.559 1.00 78.50 246 LYS A CA 1
ATOM 2041 C C . LYS A 1 246 ? 2.854 6.918 -19.052 1.00 78.50 246 LYS A C 1
ATOM 2043 O O . LYS A 1 246 ? 2.205 7.663 -19.781 1.00 78.50 246 LYS A O 1
ATOM 2048 N N . ILE A 1 247 ? 3.504 5.843 -19.497 1.00 77.69 247 ILE A N 1
ATOM 2049 C CA . ILE A 1 247 ? 3.514 5.406 -20.899 1.00 77.69 247 ILE A CA 1
ATOM 2050 C C . ILE A 1 247 ? 2.167 4.777 -21.258 1.00 77.69 247 ILE A C 1
ATOM 2052 O O . ILE A 1 247 ? 1.531 5.198 -22.220 1.00 77.69 247 ILE A O 1
ATOM 2056 N N . PHE A 1 248 ? 1.690 3.843 -20.438 1.00 76.31 248 PHE A N 1
ATOM 2057 C CA . PHE A 1 248 ? 0.445 3.115 -20.666 1.00 76.31 248 PHE A CA 1
ATOM 2058 C C . PHE A 1 248 ? -0.776 4.036 -20.644 1.00 76.31 248 PHE A C 1
ATOM 2060 O O . PHE A 1 248 ? -1.639 3.910 -21.504 1.00 76.31 248 PHE A O 1
ATOM 2067 N N . LYS A 1 249 ? -0.799 5.057 -19.770 1.00 71.06 249 LYS A N 1
ATOM 2068 C CA . LYS A 1 249 ? -1.846 6.099 -19.785 1.00 71.06 249 LYS A CA 1
ATOM 2069 C C . LYS A 1 249 ? -1.960 6.842 -21.127 1.00 71.06 249 LYS A C 1
ATOM 2071 O O . LYS A 1 249 ? -3.014 7.400 -21.412 1.00 71.06 249 LYS A O 1
ATOM 2076 N N . LYS A 1 250 ? -0.892 6.890 -21.932 1.00 68.38 250 LYS A N 1
ATOM 2077 C CA . LYS A 1 250 ? -0.868 7.569 -23.240 1.00 68.38 250 LYS A CA 1
ATOM 2078 C C . LYS A 1 250 ? -1.119 6.624 -24.420 1.00 68.38 250 LYS A C 1
ATOM 2080 O O . LYS A 1 250 ? -1.342 7.104 -25.527 1.00 68.38 250 LYS A O 1
ATOM 2085 N N . GLN A 1 251 ? -1.051 5.309 -24.214 1.00 65.69 251 GLN A N 1
ATOM 2086 C CA . GLN A 1 251 ? -1.158 4.304 -25.271 1.00 65.69 251 GLN A CA 1
ATOM 2087 C C . GLN A 1 251 ? -2.536 3.638 -25.234 1.00 65.69 251 GLN A C 1
ATOM 2089 O O . GLN A 1 251 ? -2.728 2.620 -24.583 1.00 65.69 251 GLN A O 1
ATOM 2094 N N . SER A 1 252 ? -3.503 4.194 -25.965 1.00 58.19 252 SER A N 1
ATOM 2095 C CA . SER A 1 252 ? -4.878 3.667 -25.983 1.00 58.19 252 SER A CA 1
ATOM 2096 C C . SER A 1 252 ? -5.075 2.446 -26.897 1.00 58.19 252 SER A C 1
ATOM 2098 O O . SER A 1 252 ? -6.126 1.816 -26.842 1.00 58.19 252 SER A O 1
ATOM 2100 N N . PHE A 1 253 ? -4.106 2.125 -27.766 1.00 57.56 253 PHE A N 1
ATOM 2101 C CA . PHE A 1 253 ? -4.319 1.202 -28.896 1.00 57.56 253 PHE A CA 1
ATOM 2102 C C . PHE A 1 253 ? -3.369 -0.003 -28.963 1.00 57.56 253 PHE A C 1
ATOM 2104 O O . PHE A 1 253 ? -3.641 -0.931 -29.720 1.00 57.56 253 PHE A O 1
ATOM 2111 N N . ASN A 1 254 ? -2.291 -0.026 -28.173 1.00 73.56 254 ASN A N 1
ATOM 2112 C CA . ASN A 1 254 ? -1.304 -1.110 -28.191 1.00 73.56 254 ASN A CA 1
ATOM 2113 C C . ASN A 1 254 ? -1.333 -1.903 -26.883 1.00 73.56 254 ASN A C 1
ATOM 2115 O O . ASN A 1 254 ? -1.609 -1.347 -25.821 1.00 73.56 254 ASN A O 1
ATOM 2119 N N . LEU A 1 255 ? -1.025 -3.203 -26.962 1.00 82.19 255 LEU A N 1
ATOM 2120 C CA . LEU A 1 255 ? -0.807 -4.008 -25.763 1.00 82.19 255 LEU A CA 1
ATOM 2121 C C . LEU A 1 255 ? 0.405 -3.463 -24.990 1.00 82.19 255 LEU A C 1
ATOM 2123 O O . LEU A 1 255 ? 1.432 -3.183 -25.617 1.00 82.19 255 LEU A O 1
ATOM 2127 N N . PRO A 1 256 ? 0.311 -3.364 -23.653 1.00 85.88 256 PRO A N 1
ATOM 2128 C CA . PRO A 1 256 ? 1.435 -3.036 -22.787 1.00 85.88 256 PRO A CA 1
ATOM 2129 C C . PRO A 1 256 ? 2.698 -3.831 -23.114 1.00 85.88 256 PRO A C 1
ATOM 2131 O O . PRO A 1 256 ? 2.650 -5.040 -23.345 1.00 85.88 256 PRO A O 1
ATOM 2134 N N . SER A 1 257 ? 3.834 -3.142 -23.106 1.00 88.81 257 SER A N 1
ATOM 2135 C CA . SER A 1 257 ? 5.169 -3.717 -23.268 1.00 88.81 257 SER A CA 1
ATOM 2136 C C . SER A 1 257 ? 6.024 -3.429 -22.042 1.00 88.81 257 SER A C 1
ATOM 2138 O O . SER A 1 257 ? 5.783 -2.458 -21.325 1.00 88.81 257 SER A O 1
ATOM 2140 N N . ILE A 1 258 ? 7.056 -4.238 -21.830 1.00 89.00 258 ILE A N 1
ATOM 2141 C CA . ILE A 1 258 ? 8.015 -4.020 -20.745 1.00 89.00 258 ILE A CA 1
ATOM 2142 C C . ILE A 1 258 ? 8.790 -2.727 -20.995 1.00 89.00 258 ILE A C 1
ATOM 2144 O O . ILE A 1 258 ? 9.231 -2.459 -22.112 1.00 89.00 258 ILE A O 1
ATOM 2148 N N . VAL A 1 259 ? 8.942 -1.912 -19.951 1.00 88.12 259 VAL A N 1
ATOM 2149 C CA . VAL A 1 259 ? 9.732 -0.678 -20.007 1.00 88.12 259 VAL A CA 1
ATOM 2150 C C . VAL A 1 259 ? 11.144 -0.958 -19.511 1.00 88.12 259 VAL A C 1
ATOM 2152 O O . VAL A 1 259 ? 11.329 -1.521 -18.435 1.00 88.12 259 VAL A O 1
ATOM 2155 N N . ARG A 1 260 ? 12.152 -0.558 -20.287 1.00 87.00 260 ARG A N 1
ATOM 2156 C CA . ARG A 1 260 ? 13.566 -0.770 -19.956 1.00 87.00 260 ARG A CA 1
ATOM 2157 C C . ARG A 1 260 ? 14.173 0.466 -19.289 1.00 87.00 260 ARG A C 1
ATOM 2159 O O . ARG A 1 260 ? 13.969 1.584 -19.755 1.00 87.00 260 ARG A O 1
ATOM 2166 N N . TYR A 1 261 ? 14.956 0.236 -18.237 1.00 81.94 261 TYR A N 1
ATOM 2167 C CA . TYR A 1 261 ? 15.953 1.174 -17.731 1.00 81.94 261 TYR A CA 1
ATOM 2168 C C . TYR A 1 261 ? 17.213 0.949 -18.562 1.00 81.94 261 TYR A C 1
ATOM 2170 O O . TYR A 1 261 ? 17.734 -0.170 -18.578 1.00 81.94 261 TYR A O 1
ATOM 2178 N N . SER A 1 262 ? 17.648 1.952 -19.316 1.00 76.44 262 SER A N 1
ATOM 2179 C CA . SER A 1 262 ? 18.875 1.837 -20.102 1.00 76.44 262 SER A CA 1
ATOM 2180 C C . SER A 1 262 ? 20.031 2.383 -19.276 1.00 76.44 262 SER A C 1
ATOM 2182 O O . SER A 1 262 ? 19.915 3.482 -18.748 1.00 76.44 262 SER A O 1
ATOM 2184 N N . ASP A 1 263 ? 21.102 1.598 -19.144 1.00 57.16 263 ASP A N 1
ATOM 2185 C CA . ASP A 1 263 ? 22.311 1.929 -18.370 1.00 57.16 263 ASP A CA 1
ATOM 2186 C C . ASP A 1 263 ? 23.499 2.323 -19.253 1.00 57.16 263 ASP A C 1
ATOM 2188 O O . ASP A 1 263 ? 24.512 2.802 -18.758 1.00 57.16 263 ASP A O 1
ATOM 2192 N N . ALA A 1 264 ? 23.385 2.084 -20.560 1.00 52.69 264 ALA A N 1
ATOM 2193 C CA . ALA A 1 264 ? 24.339 2.480 -21.584 1.00 52.69 264 ALA A CA 1
ATOM 2194 C C . ALA A 1 264 ? 23.703 2.288 -22.970 1.00 52.69 264 ALA A C 1
ATOM 2196 O O . ALA A 1 264 ? 22.848 1.420 -23.159 1.00 52.69 264 ALA A O 1
ATOM 2197 N N . GLY A 1 265 ? 24.166 3.050 -23.962 1.00 56.16 265 GLY A N 1
ATOM 2198 C CA . GLY A 1 265 ? 23.695 2.929 -25.343 1.00 56.16 265 GLY A CA 1
ATOM 2199 C C . GLY A 1 265 ? 22.309 3.541 -25.565 1.00 56.16 265 GLY A C 1
ATOM 2200 O O . GLY A 1 265 ? 21.974 4.581 -25.000 1.00 56.16 265 GLY A O 1
ATOM 2201 N N . GLU A 1 266 ? 21.506 2.922 -26.431 1.00 56.97 266 GLU A N 1
ATOM 2202 C CA . GLU A 1 266 ? 20.206 3.463 -26.847 1.00 56.97 266 GLU A CA 1
ATOM 2203 C C . GLU A 1 266 ? 19.255 3.632 -25.642 1.00 56.97 266 GLU A C 1
ATOM 2205 O O . GLU A 1 266 ? 19.020 2.699 -24.868 1.00 56.97 266 GLU A O 1
ATOM 2210 N N . GLY A 1 267 ? 18.736 4.849 -25.447 1.00 63.91 267 GLY A N 1
ATOM 2211 C CA . GLY A 1 267 ? 17.822 5.200 -24.351 1.00 63.91 267 GLY A CA 1
ATOM 2212 C C . GLY A 1 267 ? 18.472 5.550 -23.001 1.00 63.91 267 GLY A C 1
ATOM 2213 O O . GLY A 1 267 ? 17.739 5.869 -22.059 1.00 63.91 267 GLY A O 1
ATOM 2214 N N . TYR A 1 268 ? 19.808 5.496 -22.865 1.00 73.44 268 TYR A N 1
ATOM 2215 C CA . TYR A 1 268 ? 20.502 5.889 -21.623 1.00 73.44 268 TYR A CA 1
ATOM 2216 C C . TYR A 1 268 ? 20.379 7.393 -21.367 1.00 73.44 268 TYR A C 1
ATOM 2218 O O . TYR A 1 268 ? 19.887 7.797 -20.315 1.00 73.44 268 TYR A O 1
ATOM 2226 N N . GLU A 1 269 ? 20.710 8.212 -22.370 1.00 74.50 269 GLU A N 1
ATOM 2227 C CA . GLU A 1 269 ? 20.569 9.673 -22.306 1.00 74.50 269 GLU A CA 1
ATOM 2228 C C . GLU A 1 269 ? 19.130 10.077 -21.962 1.00 74.50 269 GLU A C 1
ATOM 2230 O O . GLU A 1 269 ? 18.917 10.905 -21.083 1.00 74.50 269 GLU A O 1
ATOM 2235 N N . GLU A 1 270 ? 18.129 9.412 -22.553 1.00 78.12 270 GLU A N 1
ATOM 2236 C CA . GLU A 1 270 ? 16.718 9.658 -22.229 1.00 78.12 270 GLU A CA 1
ATOM 2237 C C . GLU A 1 270 ? 16.376 9.342 -20.767 1.00 78.12 270 GLU A C 1
ATOM 2239 O O . GLU A 1 270 ? 15.484 9.959 -20.184 1.00 78.12 270 GLU A O 1
ATOM 2244 N N . THR A 1 271 ? 17.032 8.339 -20.178 1.00 77.81 271 THR A N 1
ATOM 2245 C CA . THR A 1 271 ? 16.792 7.918 -18.794 1.00 77.81 271 THR A CA 1
ATOM 2246 C C . THR A 1 271 ? 17.421 8.904 -17.816 1.00 77.81 271 THR A C 1
ATOM 2248 O O . THR A 1 271 ? 16.741 9.339 -16.882 1.00 77.81 271 THR A O 1
ATOM 2251 N N . VAL A 1 272 ? 18.668 9.310 -18.073 1.00 83.62 272 VAL A N 1
ATOM 2252 C CA . VAL A 1 272 ? 19.371 10.348 -17.307 1.00 83.62 272 VAL A CA 1
ATOM 2253 C C . VAL A 1 272 ? 18.620 11.674 -17.406 1.00 83.62 272 VAL A C 1
ATOM 2255 O O . VAL A 1 272 ? 18.226 12.230 -16.383 1.00 83.62 272 VAL A O 1
ATOM 2258 N N . GLU A 1 273 ? 18.316 12.136 -18.622 1.00 85.62 273 GLU A N 1
ATOM 2259 C CA . GLU A 1 273 ? 17.576 13.379 -18.856 1.00 85.62 273 GLU A CA 1
ATOM 2260 C C . GLU A 1 273 ? 16.214 13.351 -18.154 1.00 85.62 273 GLU A C 1
ATOM 2262 O O . GLU A 1 273 ? 15.817 14.326 -17.510 1.00 85.62 273 GLU A O 1
ATOM 2267 N N . PHE A 1 274 ? 15.500 12.223 -18.224 1.00 85.38 274 PHE A N 1
ATOM 2268 C CA . PHE A 1 274 ? 14.231 12.064 -17.526 1.00 85.38 274 PHE A CA 1
ATOM 2269 C C . PHE A 1 274 ? 14.388 12.239 -16.012 1.00 85.38 274 PHE A C 1
ATOM 2271 O O . PHE A 1 274 ? 13.625 13.005 -15.423 1.00 85.38 274 PHE A O 1
ATOM 2278 N N . ILE A 1 275 ? 15.356 11.572 -15.374 1.00 86.44 275 ILE A N 1
ATOM 2279 C CA . ILE A 1 275 ? 15.553 11.672 -13.920 1.00 86.44 275 ILE A CA 1
ATOM 2280 C C . ILE A 1 275 ? 15.976 13.086 -13.529 1.00 86.44 275 ILE A C 1
ATOM 2282 O O . ILE A 1 275 ? 15.335 13.677 -12.659 1.00 86.44 275 ILE A O 1
ATOM 2286 N N . THR A 1 276 ? 16.969 13.669 -14.207 1.00 88.81 276 THR A N 1
ATOM 2287 C CA . THR A 1 276 ? 17.418 15.049 -13.968 1.00 88.81 276 THR A CA 1
ATOM 2288 C C . THR A 1 276 ? 16.255 16.037 -14.083 1.00 88.81 276 THR A C 1
ATOM 2290 O O . THR A 1 276 ? 16.060 16.896 -13.219 1.00 88.81 276 THR A O 1
ATOM 2293 N N . LYS A 1 277 ? 15.411 15.880 -15.109 1.00 90.44 277 LYS A N 1
ATOM 2294 C CA . LYS A 1 277 ? 14.215 16.703 -15.304 1.00 90.44 277 LYS A CA 1
ATOM 2295 C C . LYS A 1 277 ? 13.185 16.507 -14.197 1.00 90.44 277 LYS A C 1
ATOM 2297 O O . LYS A 1 277 ? 12.571 17.482 -13.764 1.00 90.44 277 LYS A O 1
ATOM 2302 N N . GLU A 1 278 ? 12.945 15.280 -13.741 1.00 90.69 278 GLU A N 1
ATOM 2303 C CA . GLU A 1 278 ? 12.022 15.038 -12.630 1.00 90.69 278 GLU A CA 1
ATOM 2304 C C . GLU A 1 278 ? 12.548 15.638 -11.316 1.00 90.69 278 GLU A C 1
ATOM 2306 O O . GLU A 1 278 ? 11.754 16.252 -10.606 1.00 90.69 278 GLU A O 1
ATOM 2311 N N . VAL A 1 279 ? 13.853 15.552 -11.032 1.00 91.25 279 VAL A N 1
ATOM 2312 C CA . VAL A 1 279 ? 14.484 16.181 -9.856 1.00 91.25 279 VAL A CA 1
ATOM 2313 C C . VAL A 1 279 ? 14.347 17.705 -9.907 1.00 91.25 279 VAL A C 1
ATOM 2315 O O . VAL A 1 279 ? 13.851 18.303 -8.955 1.00 91.25 279 VAL A O 1
ATOM 2318 N N . SER A 1 280 ? 14.673 18.337 -11.039 1.00 91.44 280 SER A N 1
ATOM 2319 C CA . SER A 1 280 ? 14.498 19.788 -11.221 1.00 91.44 280 SER A CA 1
ATOM 2320 C C . SER A 1 280 ? 13.032 20.223 -11.069 1.00 91.44 280 SER A C 1
ATOM 2322 O O . SER A 1 280 ? 12.726 21.238 -10.442 1.00 91.44 280 SER A O 1
ATOM 2324 N N . ASN A 1 281 ? 12.090 19.427 -11.586 1.00 93.81 281 ASN A N 1
ATOM 2325 C CA . ASN A 1 281 ? 10.664 19.689 -11.404 1.00 93.81 281 ASN A CA 1
ATOM 2326 C C . ASN A 1 281 ? 10.231 19.588 -9.934 1.00 93.81 281 ASN A C 1
ATOM 2328 O O . ASN A 1 281 ? 9.372 20.362 -9.514 1.00 93.81 281 ASN A O 1
ATOM 2332 N N . ILE A 1 282 ? 10.774 18.631 -9.174 1.00 94.94 282 ILE A N 1
ATOM 2333 C CA . ILE A 1 282 ? 10.497 18.483 -7.739 1.00 94.94 282 ILE A CA 1
ATOM 2334 C C . ILE A 1 282 ? 11.020 19.698 -6.978 1.00 94.94 282 ILE A C 1
ATOM 2336 O O . ILE A 1 282 ? 10.262 20.280 -6.209 1.00 94.94 282 ILE A O 1
ATOM 2340 N N . ASP A 1 283 ? 12.255 20.118 -7.244 1.00 94.94 283 ASP A N 1
ATOM 2341 C CA . ASP A 1 283 ? 12.869 21.291 -6.615 1.00 94.94 283 ASP A CA 1
ATOM 2342 C C . ASP A 1 283 ? 12.052 22.571 -6.840 1.00 94.94 283 ASP A C 1
ATOM 2344 O O . ASP A 1 283 ? 11.719 23.314 -5.909 1.00 94.94 283 ASP A O 1
ATOM 2348 N N . LYS A 1 284 ? 11.629 22.786 -8.090 1.00 96.00 284 LYS A N 1
ATOM 2349 C CA . LYS A 1 284 ? 10.747 23.899 -8.426 1.00 96.00 284 LYS A CA 1
ATOM 2350 C C . LYS A 1 284 ? 9.430 23.818 -7.652 1.00 96.00 284 LYS A C 1
ATOM 2352 O O . LYS A 1 284 ? 9.019 24.802 -7.048 1.00 96.00 284 LYS A O 1
ATOM 2357 N N . LEU A 1 285 ? 8.784 22.651 -7.621 1.00 96.94 285 LEU A N 1
ATOM 2358 C CA . LEU A 1 285 ? 7.524 22.467 -6.892 1.00 96.94 285 LEU A CA 1
ATOM 2359 C C . LEU A 1 285 ? 7.689 22.675 -5.380 1.00 96.94 285 LEU A C 1
ATOM 2361 O O . LEU A 1 285 ? 6.791 23.229 -4.755 1.00 96.94 285 LEU A O 1
ATOM 2365 N N . GLN A 1 286 ? 8.831 22.295 -4.804 1.00 95.62 286 GLN A N 1
ATOM 2366 C CA . GLN A 1 286 ? 9.162 22.531 -3.396 1.00 95.62 286 GLN A CA 1
ATOM 2367 C C . GLN A 1 286 ? 9.249 24.015 -3.042 1.00 95.62 286 GLN A C 1
ATOM 2369 O O . GLN A 1 286 ? 8.944 24.381 -1.907 1.00 95.62 286 GLN A O 1
ATOM 2374 N N . THR A 1 287 ? 9.627 24.852 -4.004 1.00 96.25 287 THR A N 1
ATOM 2375 C CA . THR A 1 287 ? 9.614 26.314 -3.874 1.00 96.25 287 THR A CA 1
ATOM 2376 C C . THR A 1 287 ? 8.222 26.869 -4.147 1.00 96.25 287 THR A C 1
ATOM 2378 O O . THR A 1 287 ? 7.687 27.637 -3.351 1.00 96.25 287 THR A O 1
ATOM 2381 N N . ASP A 1 288 ? 7.596 26.445 -5.249 1.00 96.50 288 ASP A N 1
ATOM 2382 C CA . ASP A 1 288 ? 6.342 27.019 -5.733 1.00 96.50 288 ASP A CA 1
ATOM 2383 C C . ASP A 1 288 ? 5.188 26.819 -4.736 1.00 96.50 288 ASP A C 1
ATOM 2385 O O . ASP A 1 288 ? 4.340 27.700 -4.595 1.00 96.50 288 ASP A O 1
ATOM 2389 N N . VAL A 1 289 ? 5.144 25.696 -4.002 1.00 95.25 289 VAL A N 1
ATOM 2390 C CA . VAL A 1 289 ? 4.133 25.506 -2.941 1.00 95.25 289 VAL A CA 1
ATOM 2391 C C . VAL A 1 289 ? 4.314 26.492 -1.778 1.00 95.25 289 VAL A C 1
ATOM 2393 O O . VAL A 1 289 ? 3.355 26.772 -1.063 1.00 95.25 289 VAL A O 1
ATOM 2396 N N . GLY A 1 290 ? 5.514 27.054 -1.607 1.00 92.50 290 GLY A N 1
ATOM 2397 C CA . GLY A 1 290 ? 5.823 28.113 -0.645 1.00 92.50 290 GLY A CA 1
ATOM 2398 C C . GLY A 1 290 ? 5.173 29.460 -0.967 1.00 92.50 290 GLY A C 1
ATOM 2399 O O . GLY A 1 290 ? 5.003 30.280 -0.066 1.00 92.50 290 GLY A O 1
ATOM 2400 N N . ASN A 1 291 ? 4.714 29.665 -2.209 1.00 95.44 291 ASN A N 1
ATOM 2401 C CA . ASN A 1 291 ? 3.982 30.870 -2.624 1.00 95.44 291 ASN A CA 1
ATOM 2402 C C . ASN A 1 291 ? 2.577 30.977 -2.003 1.00 95.44 291 ASN A C 1
ATOM 2404 O O . ASN A 1 291 ? 1.872 31.957 -2.242 1.00 95.44 291 ASN A O 1
ATOM 2408 N N . TYR A 1 292 ? 2.177 29.998 -1.185 1.00 96.75 292 TYR A N 1
ATOM 2409 C CA . TYR A 1 292 ? 0.894 29.947 -0.490 1.00 96.75 292 TYR A CA 1
ATOM 2410 C C . TYR A 1 292 ? 1.107 29.946 1.040 1.00 96.75 292 TYR A C 1
ATOM 2412 O O . TYR A 1 292 ? 1.029 28.889 1.679 1.00 96.75 292 TYR A O 1
ATOM 2420 N N . PRO A 1 293 ? 1.371 31.110 1.676 1.00 95.44 293 PRO A N 1
ATOM 2421 C CA . PRO A 1 293 ? 1.713 31.189 3.101 1.00 95.44 293 PRO A CA 1
ATOM 2422 C C . PRO A 1 293 ? 0.655 30.593 4.035 1.00 95.44 293 PRO A C 1
ATOM 2424 O O . PRO A 1 293 ? 0.984 30.021 5.074 1.00 95.44 293 PRO A O 1
ATOM 2427 N N . HIS A 1 294 ? -0.623 30.666 3.662 1.00 96.12 294 HIS A N 1
ATOM 2428 C CA . HIS A 1 294 ? -1.711 30.067 4.434 1.00 96.12 294 HIS A CA 1
ATOM 2429 C C . HIS A 1 294 ? -1.637 28.534 4.462 1.00 96.12 294 HIS A C 1
ATOM 2431 O O . HIS A 1 294 ? -2.047 27.939 5.454 1.00 96.12 294 HIS A O 1
ATOM 2437 N N . LEU A 1 295 ? -1.068 27.865 3.449 1.00 96.75 295 LEU A N 1
ATOM 2438 C CA . LEU A 1 295 ? -0.837 26.414 3.512 1.00 96.75 295 LEU A CA 1
ATOM 2439 C C . LEU A 1 295 ? 0.204 26.061 4.587 1.00 96.75 295 LEU A C 1
ATOM 2441 O O . LEU A 1 295 ? 0.095 25.009 5.226 1.00 96.75 295 LEU A O 1
ATOM 2445 N N . VAL A 1 296 ? 1.183 26.945 4.821 1.00 95.75 296 VAL A N 1
ATOM 2446 C CA . VAL A 1 296 ? 2.158 26.827 5.919 1.00 95.75 296 VAL A CA 1
ATOM 2447 C C . VAL A 1 296 ? 1.473 27.075 7.262 1.00 95.75 296 VAL A C 1
ATOM 2449 O O . VAL A 1 296 ? 1.617 26.265 8.177 1.00 95.75 296 VAL A O 1
ATOM 2452 N N . GLU A 1 297 ? 0.681 28.147 7.375 1.00 94.12 297 GLU A N 1
ATOM 2453 C CA . GLU A 1 297 ? -0.074 28.494 8.590 1.00 94.12 297 GLU A CA 1
ATOM 2454 C C . GLU A 1 297 ? -0.995 27.346 9.033 1.00 94.12 297 GLU A C 1
ATOM 2456 O O . GLU A 1 297 ? -1.045 26.991 10.211 1.00 94.12 297 GLU A O 1
ATOM 2461 N N . LYS A 1 298 ? -1.686 26.710 8.078 1.00 93.81 298 LYS A N 1
ATOM 2462 C CA . LYS A 1 298 ? -2.551 25.550 8.336 1.00 93.81 298 LYS A CA 1
ATOM 2463 C C . LYS A 1 298 ? -1.776 24.260 8.615 1.00 93.81 298 LYS A C 1
ATOM 2465 O O . LYS A 1 298 ? -2.383 23.271 9.013 1.00 93.81 298 LYS A O 1
ATOM 2470 N N . GLY A 1 299 ? -0.457 24.236 8.419 1.00 93.38 299 GLY A N 1
ATOM 2471 C CA . GLY A 1 299 ? 0.375 23.044 8.591 1.00 93.38 299 GLY A CA 1
ATOM 2472 C C . GLY A 1 299 ? 0.171 21.978 7.508 1.00 93.38 299 GLY A C 1
ATOM 2473 O O . GLY A 1 299 ? 0.508 20.809 7.730 1.00 93.38 299 GLY A O 1
ATOM 2474 N N . ILE A 1 300 ? -0.379 22.360 6.350 1.00 96.69 300 ILE A N 1
ATOM 2475 C CA . ILE A 1 300 ? -0.538 21.488 5.177 1.00 96.69 300 ILE A CA 1
ATOM 2476 C C . ILE A 1 300 ? 0.845 21.194 4.580 1.00 96.69 300 ILE A C 1
ATOM 2478 O O . ILE A 1 300 ? 1.169 20.033 4.306 1.00 96.69 300 ILE A O 1
ATOM 2482 N N . ILE A 1 301 ? 1.675 22.232 4.473 1.00 97.12 301 ILE A N 1
ATOM 2483 C CA . ILE A 1 301 ? 3.104 22.165 4.150 1.00 97.12 301 ILE A CA 1
ATOM 2484 C C . ILE A 1 301 ? 3.940 22.666 5.332 1.00 97.12 301 ILE A C 1
ATOM 2486 O O . ILE A 1 301 ? 3.433 23.332 6.236 1.00 97.12 301 ILE A O 1
ATOM 2490 N N . LYS A 1 302 ? 5.226 22.321 5.349 1.00 96.06 302 LYS A N 1
ATOM 2491 C CA . LYS A 1 302 ? 6.188 22.712 6.382 1.00 96.06 302 LYS A CA 1
ATOM 2492 C C . LYS A 1 302 ? 7.490 23.170 5.728 1.00 96.06 302 LYS A C 1
ATOM 2494 O O . LYS A 1 302 ? 7.922 22.510 4.783 1.00 96.06 302 LYS A O 1
ATOM 2499 N N . PRO A 1 303 ? 8.124 24.245 6.223 1.00 95.75 303 PRO A N 1
ATOM 2500 C CA . PRO A 1 303 ? 9.433 24.656 5.733 1.00 95.75 303 PRO A CA 1
ATOM 2501 C C . PRO A 1 303 ? 10.485 23.601 6.085 1.00 95.75 303 PRO A C 1
ATOM 2503 O O . PRO A 1 303 ? 10.462 23.017 7.176 1.00 95.75 303 PRO A O 1
ATOM 2506 N N . TYR A 1 304 ? 11.422 23.367 5.171 1.00 94.88 304 TYR A N 1
ATOM 2507 C CA . TYR A 1 304 ? 12.588 22.539 5.434 1.00 94.88 304 TYR A CA 1
ATOM 2508 C C . TYR A 1 304 ? 13.714 23.394 6.019 1.00 94.88 304 TYR A C 1
ATOM 2510 O O . TYR A 1 304 ? 14.392 24.139 5.309 1.00 94.88 304 TYR A O 1
ATOM 2518 N N . LYS A 1 305 ? 13.939 23.264 7.332 1.00 91.44 305 LYS A N 1
ATOM 2519 C CA . LYS A 1 305 ? 14.961 24.031 8.070 1.00 91.44 305 LYS A CA 1
ATOM 2520 C C . LYS A 1 305 ? 14.838 25.539 7.756 1.00 91.44 305 LYS A C 1
ATOM 2522 O O . LYS A 1 305 ? 13.732 26.066 7.788 1.00 91.44 305 LYS A O 1
ATOM 2527 N N . SER A 1 306 ? 15.953 26.210 7.463 1.00 88.38 306 SER A N 1
ATOM 2528 C CA . SER A 1 306 ? 16.021 27.636 7.108 1.00 88.38 306 SER A CA 1
ATOM 2529 C C . SER A 1 306 ? 16.068 27.878 5.591 1.00 88.38 306 SER A C 1
ATOM 2531 O O . SER A 1 306 ? 16.652 28.864 5.154 1.00 88.38 306 SER A O 1
ATOM 2533 N N . THR A 1 307 ? 15.528 26.956 4.789 1.00 92.75 307 THR A N 1
ATOM 2534 C CA . THR A 1 307 ? 15.481 27.078 3.320 1.00 92.75 307 THR A CA 1
ATOM 2535 C C . THR A 1 307 ? 14.133 27.637 2.858 1.00 92.75 307 THR A C 1
ATOM 2537 O O . THR A 1 307 ? 13.177 27.686 3.632 1.00 92.75 307 THR A O 1
ATOM 2540 N N . ASP A 1 308 ? 14.043 28.029 1.590 1.00 94.25 308 ASP A N 1
ATOM 2541 C CA . ASP A 1 308 ? 12.802 28.411 0.900 1.00 94.25 308 ASP A CA 1
ATOM 2542 C C . ASP A 1 308 ? 12.039 27.199 0.321 1.00 94.25 308 ASP A C 1
ATOM 2544 O O . ASP A 1 308 ? 11.067 27.362 -0.416 1.00 94.25 308 ASP A O 1
ATOM 2548 N N . ARG A 1 309 ? 12.469 25.973 0.652 1.00 96.38 309 ARG A N 1
ATOM 2549 C CA . ARG A 1 309 ? 11.849 24.722 0.208 1.00 96.38 309 ARG A CA 1
ATOM 2550 C C . ARG A 1 309 ? 10.865 24.196 1.247 1.00 96.38 309 ARG A C 1
ATOM 2552 O O . ARG A 1 309 ? 11.108 24.247 2.457 1.00 96.38 309 ARG A O 1
ATOM 2559 N N . PHE A 1 310 ? 9.765 23.622 0.769 1.00 97.62 310 PHE A N 1
ATOM 2560 C CA . PHE A 1 310 ? 8.675 23.125 1.601 1.00 97.62 310 PHE A CA 1
ATOM 2561 C C . PHE A 1 310 ? 8.341 21.659 1.305 1.00 97.62 310 PHE A C 1
ATOM 2563 O O . PHE A 1 310 ? 8.414 21.172 0.177 1.00 97.62 310 PHE A O 1
ATOM 2570 N N . VAL A 1 311 ? 7.911 20.948 2.345 1.00 97.56 311 VAL A N 1
ATOM 2571 C CA . VAL A 1 311 ? 7.487 19.543 2.277 1.00 97.56 311 VAL A CA 1
ATOM 2572 C C . VAL A 1 311 ? 6.072 19.386 2.810 1.00 97.56 311 VAL A C 1
ATOM 2574 O O . VAL A 1 311 ? 5.619 20.171 3.645 1.00 97.56 311 VAL A O 1
ATOM 2577 N N . PHE A 1 312 ? 5.355 18.355 2.376 1.00 97.62 312 PHE A N 1
ATOM 2578 C CA . PHE A 1 312 ? 4.077 18.009 2.989 1.00 97.62 312 PHE A CA 1
ATOM 2579 C C . PHE A 1 312 ? 4.241 17.628 4.456 1.00 97.62 312 PHE A C 1
ATOM 2581 O O . PHE A 1 312 ? 5.203 16.975 4.866 1.00 97.62 312 PHE A O 1
ATOM 2588 N N . SER A 1 313 ? 3.232 17.964 5.259 1.00 95.81 313 SER A N 1
ATOM 2589 C CA . SER A 1 313 ? 3.045 17.260 6.522 1.00 95.81 313 SER A CA 1
ATOM 2590 C C . SER A 1 313 ? 2.727 15.779 6.267 1.00 95.81 313 SER A C 1
ATOM 2592 O O . SER A 1 313 ? 2.206 15.403 5.215 1.00 95.81 313 SER A O 1
ATOM 2594 N N . VAL A 1 314 ? 3.011 14.916 7.249 1.00 94.19 314 VAL A N 1
ATOM 2595 C CA . VAL A 1 314 ? 2.669 13.482 7.169 1.00 94.19 314 VAL A CA 1
ATOM 2596 C C . VAL A 1 314 ? 1.162 13.301 6.981 1.00 94.19 314 VAL A C 1
ATOM 2598 O O . VAL A 1 314 ? 0.725 12.423 6.245 1.00 94.19 314 VAL A O 1
ATOM 2601 N N . GLU A 1 315 ? 0.365 14.149 7.628 1.00 93.94 315 GLU A N 1
ATOM 2602 C CA . GLU A 1 315 ? -1.082 14.227 7.468 1.00 93.94 315 GLU A CA 1
ATOM 2603 C C . GLU A 1 315 ? -1.508 14.525 6.025 1.00 93.94 315 GLU A C 1
ATOM 2605 O O . GLU A 1 315 ? -2.328 13.792 5.472 1.00 93.94 315 GLU A O 1
ATOM 2610 N N . THR A 1 316 ? -0.929 15.558 5.409 1.00 96.06 316 THR A N 1
ATOM 2611 C CA . THR A 1 316 ? -1.182 15.912 4.008 1.00 96.06 316 THR A CA 1
ATOM 2612 C C . THR A 1 316 ? -0.798 14.766 3.080 1.00 96.06 316 THR A C 1
ATOM 2614 O O . THR A 1 316 ? -1.609 14.340 2.259 1.00 96.06 316 THR A O 1
ATOM 2617 N N . MET A 1 317 ? 0.397 14.196 3.257 1.00 96.06 317 MET A N 1
ATOM 2618 C CA . MET A 1 317 ? 0.863 13.062 2.458 1.00 96.06 317 MET A CA 1
ATOM 2619 C C . MET A 1 317 ? -0.088 11.857 2.561 1.00 96.06 317 MET A C 1
ATOM 2621 O O . MET A 1 317 ? -0.404 11.218 1.559 1.00 96.06 317 MET A O 1
ATOM 2625 N N . ASP A 1 318 ? -0.601 11.561 3.757 1.00 92.69 318 ASP A N 1
ATOM 2626 C CA . ASP A 1 318 ? -1.572 10.484 3.973 1.00 92.69 318 ASP A CA 1
ATOM 2627 C C . ASP A 1 318 ? -2.916 10.753 3.262 1.00 92.69 318 ASP A C 1
ATOM 2629 O O . ASP A 1 318 ? -3.497 9.823 2.698 1.00 92.69 318 ASP A O 1
ATOM 2633 N N . ILE A 1 319 ? -3.394 12.008 3.226 1.00 93.56 319 ILE A N 1
ATOM 2634 C CA . ILE A 1 319 ? -4.603 12.403 2.474 1.00 93.56 319 ILE A CA 1
ATOM 2635 C C . ILE A 1 319 ? -4.409 12.142 0.976 1.00 93.56 319 ILE A C 1
ATOM 2637 O O . ILE A 1 319 ? -5.204 11.410 0.381 1.00 93.56 319 ILE A O 1
ATOM 2641 N N . PHE A 1 320 ? -3.335 12.667 0.379 1.00 94.31 320 PHE A N 1
ATOM 2642 C CA . PHE A 1 320 ? -3.060 12.502 -1.052 1.00 94.31 320 PHE A CA 1
ATOM 2643 C C . PHE A 1 320 ? -2.897 11.023 -1.444 1.00 94.31 320 PHE A C 1
ATOM 2645 O O . PHE A 1 320 ? -3.539 10.556 -2.391 1.00 94.31 320 PHE A O 1
ATOM 2652 N N . ARG A 1 321 ? -2.140 10.241 -0.656 1.00 90.19 321 ARG A N 1
ATOM 2653 C CA . ARG A 1 321 ? -1.967 8.790 -0.875 1.00 90.19 321 ARG A CA 1
ATOM 2654 C C . ARG A 1 321 ? -3.284 8.014 -0.851 1.00 90.19 321 ARG A C 1
ATOM 2656 O O . ARG A 1 321 ? -3.425 7.018 -1.561 1.00 90.19 321 ARG A O 1
ATOM 2663 N N . LYS A 1 322 ? -4.229 8.402 0.008 1.00 86.00 322 LYS A N 1
ATOM 2664 C CA . LYS A 1 322 ? -5.518 7.705 0.155 1.00 86.00 322 LYS A CA 1
ATOM 2665 C C . LYS A 1 322 ? -6.522 8.101 -0.918 1.00 86.00 322 LYS A C 1
ATOM 2667 O O . LYS A 1 322 ? -7.236 7.231 -1.408 1.00 86.00 322 LYS A O 1
ATOM 2672 N N . ALA A 1 323 ? -6.558 9.376 -1.282 1.00 86.06 323 ALA A N 1
ATOM 2673 C CA . ALA A 1 323 ? -7.505 9.900 -2.257 1.00 86.06 323 ALA A CA 1
ATOM 2674 C C . ALA A 1 323 ? -7.150 9.543 -3.712 1.00 86.06 323 ALA A C 1
ATOM 2676 O O . ALA A 1 323 ? -8.024 9.588 -4.575 1.00 86.06 323 ALA A O 1
ATOM 2677 N N . GLN A 1 324 ? -5.898 9.148 -3.986 1.00 79.44 324 GLN A N 1
ATOM 2678 C CA . GLN A 1 324 ? -5.438 8.720 -5.316 1.00 79.44 324 GLN A CA 1
ATOM 2679 C C . GLN A 1 324 ? -5.732 9.764 -6.415 1.00 79.44 324 GLN A C 1
ATOM 2681 O O . GLN A 1 324 ? -6.163 9.407 -7.507 1.00 79.44 324 GLN A O 1
ATOM 2686 N N . GLY A 1 325 ? -5.542 11.053 -6.116 1.00 80.94 325 GLY A N 1
ATOM 2687 C CA . GLY A 1 325 ? -5.697 12.137 -7.097 1.00 80.94 325 GLY A CA 1
ATOM 2688 C C . GLY A 1 325 ? -7.125 12.582 -7.396 1.00 80.94 325 GLY A C 1
ATOM 2689 O O . GLY A 1 325 ? -7.356 13.269 -8.383 1.00 80.94 325 GLY A O 1
ATOM 2690 N N . LYS A 1 326 ? -8.101 12.219 -6.563 1.00 84.12 326 LYS A N 1
ATOM 2691 C CA . LYS A 1 326 ? -9.459 12.758 -6.668 1.00 84.12 326 LYS A CA 1
ATOM 2692 C C . LYS A 1 326 ? -9.576 14.067 -5.900 1.00 84.12 326 LYS A C 1
ATOM 2694 O O . LYS A 1 326 ? -9.425 14.065 -4.679 1.00 84.12 326 LYS A O 1
ATOM 2699 N N . PHE A 1 327 ? -9.890 15.150 -6.610 1.00 90.25 327 PHE A N 1
ATOM 2700 C CA . PHE A 1 327 ? -10.037 16.483 -6.025 1.00 90.25 327 PHE A CA 1
ATOM 2701 C C . PHE A 1 327 ? -11.002 16.494 -4.839 1.00 90.25 327 PHE A C 1
ATOM 2703 O O . PHE A 1 327 ? -10.597 16.881 -3.749 1.00 90.25 327 PHE A O 1
ATOM 2710 N N . ASP A 1 328 ? -12.225 15.987 -5.013 1.00 90.19 328 ASP A N 1
ATOM 2711 C CA . ASP A 1 328 ? -13.250 16.005 -3.960 1.00 90.19 328 ASP A CA 1
ATOM 2712 C C . ASP A 1 328 ? -12.822 15.231 -2.708 1.00 90.19 328 ASP A C 1
ATOM 2714 O O . ASP A 1 328 ? -13.031 15.694 -1.588 1.00 90.19 328 ASP A O 1
ATOM 2718 N N . ASP A 1 329 ? -12.169 14.078 -2.880 1.00 89.81 329 ASP A N 1
ATOM 2719 C CA . ASP A 1 329 ? -11.685 13.264 -1.760 1.00 89.81 329 ASP A CA 1
ATOM 2720 C C . ASP A 1 329 ? -10.528 13.967 -1.026 1.00 89.81 329 ASP A C 1
ATOM 2722 O O . ASP A 1 329 ? -10.466 13.946 0.209 1.00 89.81 329 ASP A O 1
ATOM 2726 N N . ILE A 1 330 ? -9.626 14.623 -1.770 1.00 94.06 330 ILE A N 1
ATOM 2727 C CA . ILE A 1 330 ? -8.539 15.434 -1.203 1.00 94.06 330 ILE A CA 1
ATOM 2728 C C . ILE A 1 330 ? -9.127 16.622 -0.449 1.00 94.06 330 ILE A C 1
ATOM 2730 O O . ILE A 1 330 ? -8.798 16.815 0.719 1.00 94.06 330 ILE A O 1
ATOM 2734 N N . ASN A 1 331 ? -10.036 17.375 -1.064 1.00 94.62 331 ASN A N 1
ATOM 2735 C CA . ASN A 1 331 ? -10.655 18.545 -0.453 1.00 94.62 331 ASN A CA 1
ATOM 2736 C C . ASN A 1 331 ? -11.508 18.194 0.762 1.00 94.62 331 ASN A C 1
ATOM 2738 O O . ASN A 1 331 ? -11.460 18.908 1.764 1.00 94.62 331 ASN A O 1
ATOM 2742 N N . ALA A 1 332 ? -12.221 17.068 0.736 1.00 92.81 332 ALA A N 1
ATOM 2743 C CA . ALA A 1 332 ? -12.915 16.549 1.906 1.00 92.81 332 ALA A CA 1
ATOM 2744 C C . ALA A 1 332 ? -11.925 16.224 3.035 1.00 92.81 332 ALA A C 1
ATOM 2746 O O . ALA A 1 332 ? -12.167 16.583 4.188 1.00 92.81 332 ALA A O 1
ATOM 2747 N N . GLY A 1 333 ? -10.787 15.596 2.715 1.00 93.31 333 GLY A N 1
ATOM 2748 C CA . GLY A 1 333 ? -9.710 15.330 3.670 1.00 93.31 333 GLY A CA 1
ATOM 2749 C C . GLY A 1 333 ? -9.104 16.606 4.264 1.00 93.31 333 GLY A C 1
ATOM 2750 O O . GLY A 1 333 ? -8.937 16.693 5.482 1.00 93.31 333 GLY A O 1
ATOM 2751 N N . MET A 1 334 ? -8.829 17.606 3.422 1.00 95.44 334 MET A N 1
ATOM 2752 C CA . MET A 1 334 ? -8.260 18.896 3.823 1.00 95.44 334 MET A CA 1
ATOM 2753 C C . MET A 1 334 ? -9.224 19.709 4.680 1.00 95.44 334 MET A C 1
ATOM 2755 O O . MET A 1 334 ? -8.856 20.175 5.759 1.00 95.44 334 MET A O 1
ATOM 2759 N N . THR A 1 335 ? -10.485 19.801 4.257 1.00 94.06 335 THR A N 1
ATOM 2760 C CA . THR A 1 335 ? -11.544 20.494 4.999 1.00 94.06 335 THR A CA 1
ATOM 2761 C C . THR A 1 335 ? -11.722 19.844 6.358 1.00 94.06 335 THR A C 1
ATOM 2763 O O . THR A 1 335 ? -11.769 20.514 7.382 1.00 94.06 335 THR A O 1
ATOM 2766 N N . HIS A 1 336 ? -11.768 18.516 6.390 1.00 91.06 336 HIS A N 1
ATOM 2767 C CA . HIS A 1 336 ? -11.958 17.788 7.629 1.00 91.06 336 HIS A CA 1
ATOM 2768 C C . HIS A 1 336 ? -10.797 18.002 8.611 1.00 91.06 336 HIS A C 1
ATOM 2770 O O . HIS A 1 336 ? -11.026 18.332 9.777 1.00 91.06 336 HIS A O 1
ATOM 2776 N N . LEU A 1 337 ? -9.555 17.821 8.154 1.00 92.31 337 LEU A N 1
ATOM 2777 C CA . LEU A 1 337 ? -8.396 17.798 9.042 1.00 92.31 337 LEU A CA 1
ATOM 2778 C C . LEU A 1 337 ? -7.867 19.200 9.370 1.00 92.31 337 LEU A C 1
ATOM 2780 O O . LEU A 1 337 ? -7.544 19.469 10.528 1.00 92.31 337 LEU A O 1
ATOM 2784 N N . PHE A 1 338 ? -7.802 20.078 8.370 1.00 93.94 338 PHE A N 1
ATOM 2785 C CA . PHE A 1 338 ? -7.189 21.406 8.446 1.00 93.94 338 PHE A CA 1
ATOM 2786 C C . PHE A 1 338 ? -8.205 22.560 8.413 1.00 93.94 338 PHE A C 1
ATOM 2788 O O . PHE A 1 338 ? -7.800 23.710 8.570 1.00 93.94 338 PHE A O 1
ATOM 2795 N N . GLN A 1 339 ? -9.507 22.282 8.222 1.00 92.81 339 GLN A N 1
ATOM 2796 C CA . GLN A 1 339 ? -10.546 23.301 7.966 1.00 92.81 339 GLN A CA 1
ATOM 2797 C C . GLN A 1 339 ? -10.178 24.215 6.803 1.00 92.81 339 GLN A C 1
ATOM 2799 O O . GLN A 1 339 ? -10.322 25.435 6.867 1.00 92.81 339 GLN A O 1
ATOM 2804 N N . TYR A 1 340 ? -9.654 23.599 5.749 1.00 95.69 340 TYR A N 1
ATOM 2805 C CA . TYR A 1 340 ? -9.198 24.303 4.572 1.00 95.69 340 TYR A CA 1
ATOM 2806 C C . TYR A 1 340 ? -9.718 23.620 3.311 1.00 95.69 340 TYR A C 1
ATOM 2808 O O . TYR A 1 340 ? -9.547 22.413 3.144 1.00 95.69 340 TYR A O 1
ATOM 2816 N N . GLN A 1 341 ? -10.357 24.397 2.442 1.00 97.00 341 GLN A N 1
ATOM 2817 C CA . GLN A 1 341 ? -10.734 23.972 1.098 1.00 97.00 341 GLN A CA 1
ATOM 2818 C C . GLN A 1 341 ? -9.663 24.477 0.143 1.00 97.00 341 GLN A C 1
ATOM 2820 O O . GLN A 1 341 ? -9.446 25.684 0.066 1.00 97.00 341 GLN A O 1
ATOM 2825 N N . LEU A 1 342 ? -8.991 23.560 -0.553 1.00 96.75 342 LEU A N 1
ATOM 2826 C CA . LEU A 1 342 ? -8.045 23.931 -1.594 1.00 96.75 342 LEU A CA 1
ATOM 2827 C C . LEU A 1 342 ? -8.810 24.563 -2.751 1.00 96.75 342 LEU A C 1
ATOM 2829 O O . LEU A 1 342 ? -9.834 24.035 -3.202 1.00 96.75 342 LEU A O 1
ATOM 2833 N N . THR A 1 343 ? -8.254 25.645 -3.270 1.00 96.81 343 THR A N 1
ATOM 2834 C CA . THR A 1 343 ? -8.584 26.144 -4.602 1.00 96.81 343 THR A CA 1
ATOM 2835 C C . THR A 1 343 ? -8.118 25.154 -5.675 1.00 96.81 343 THR A C 1
ATOM 2837 O O . THR A 1 343 ? -7.254 24.303 -5.438 1.00 96.81 343 THR A O 1
ATOM 2840 N N . ASP A 1 344 ? -8.655 25.276 -6.890 1.00 95.62 344 ASP A N 1
ATOM 2841 C CA . ASP A 1 344 ? -8.237 24.444 -8.026 1.00 95.62 344 ASP A CA 1
ATOM 2842 C C . ASP A 1 344 ? -6.740 24.579 -8.333 1.00 95.62 344 ASP A C 1
ATOM 2844 O O . ASP A 1 344 ? -6.096 23.612 -8.746 1.00 95.62 344 ASP A O 1
ATOM 2848 N N . GLU A 1 345 ? -6.180 25.776 -8.158 1.00 96.50 345 GLU A N 1
ATOM 2849 C CA . GLU A 1 345 ? -4.768 26.055 -8.414 1.00 96.50 345 GLU A CA 1
ATOM 2850 C C . GLU A 1 345 ? -3.868 25.375 -7.377 1.00 96.50 345 GLU A C 1
ATOM 2852 O O . GLU A 1 345 ? -2.953 24.631 -7.744 1.00 96.50 345 GLU A O 1
ATOM 2857 N N . GLU A 1 346 ? -4.189 25.535 -6.092 1.00 97.50 346 GLU A N 1
ATOM 2858 C CA . GLU A 1 346 ? -3.492 24.867 -4.989 1.00 97.50 346 GLU A CA 1
ATOM 2859 C C . GLU A 1 346 ? -3.569 23.353 -5.121 1.00 97.50 346 GLU A C 1
ATOM 2861 O O . GLU A 1 346 ? -2.574 22.647 -4.975 1.00 97.50 346 GLU A O 1
ATOM 2866 N N . TYR A 1 347 ? -4.747 22.830 -5.448 1.00 96.81 347 TYR A N 1
ATOM 2867 C CA . TYR A 1 347 ? -4.891 21.411 -5.702 1.00 96.81 347 TYR A CA 1
ATOM 2868 C C . TYR A 1 347 ? -3.984 20.945 -6.839 1.00 96.81 347 TYR A C 1
ATOM 2870 O O . TYR A 1 347 ? -3.259 19.967 -6.666 1.00 96.81 347 TYR A O 1
ATOM 2878 N N . LYS A 1 348 ? -3.980 21.635 -7.985 1.00 96.12 348 LYS A N 1
ATOM 2879 C CA . LYS A 1 348 ? -3.150 21.249 -9.134 1.00 96.12 348 LYS A CA 1
ATOM 2880 C C . LYS A 1 348 ? -1.668 21.236 -8.775 1.00 96.12 348 LYS A C 1
ATOM 2882 O O . LYS A 1 348 ? -0.968 20.301 -9.166 1.00 96.12 348 LYS A O 1
ATOM 2887 N N . ILE A 1 349 ? -1.180 22.234 -8.038 1.00 96.75 349 ILE A N 1
ATOM 2888 C CA . ILE A 1 349 ? 0.238 22.297 -7.675 1.00 96.75 349 ILE A CA 1
ATOM 2889 C C . ILE A 1 349 ? 0.618 21.251 -6.624 1.00 96.75 349 ILE A C 1
ATOM 2891 O O . ILE A 1 349 ? 1.607 20.540 -6.809 1.00 96.75 349 ILE A O 1
ATOM 2895 N N . LEU A 1 350 ? -0.196 21.079 -5.578 1.00 97.38 350 LEU A N 1
ATOM 2896 C CA . LEU A 1 350 ? 0.037 20.070 -4.546 1.00 97.38 350 LEU A CA 1
ATOM 2897 C C . LEU A 1 350 ? -0.085 18.656 -5.127 1.00 97.38 350 LEU A C 1
ATOM 2899 O O . LEU A 1 350 ? 0.726 17.790 -4.812 1.00 97.38 350 LEU A O 1
ATOM 2903 N N . MET A 1 351 ? -1.044 18.416 -6.024 1.00 96.00 351 MET A N 1
ATOM 2904 C CA . MET A 1 351 ? -1.197 17.123 -6.685 1.00 96.00 351 MET A CA 1
ATOM 2905 C C . MET A 1 351 ? -0.001 16.822 -7.583 1.00 96.00 351 MET A C 1
ATOM 2907 O O . MET A 1 351 ? 0.574 15.744 -7.477 1.00 96.00 351 MET A O 1
ATOM 2911 N N . ARG A 1 352 ? 0.447 17.783 -8.401 1.00 95.50 352 ARG A N 1
ATOM 2912 C CA . ARG A 1 352 ? 1.673 17.618 -9.195 1.00 95.50 352 ARG A CA 1
ATOM 2913 C C . ARG A 1 352 ? 2.877 17.310 -8.314 1.00 95.50 352 ARG A C 1
ATOM 2915 O O . ARG A 1 352 ? 3.663 16.436 -8.664 1.00 95.50 352 ARG A O 1
ATOM 2922 N N . TYR A 1 353 ? 3.023 18.003 -7.188 1.00 96.75 353 TYR A N 1
ATOM 2923 C CA . TYR A 1 353 ? 4.108 17.733 -6.252 1.00 96.75 353 TYR A CA 1
ATOM 2924 C C . TYR A 1 353 ? 4.006 16.319 -5.664 1.00 96.75 353 TYR A C 1
ATOM 2926 O O . TYR A 1 353 ? 4.972 15.559 -5.726 1.00 96.75 353 TYR A O 1
ATOM 2934 N N . PHE A 1 354 ? 2.817 15.913 -5.210 1.00 95.81 354 PHE A N 1
ATOM 2935 C CA . PHE A 1 354 ? 2.555 14.557 -4.737 1.00 95.81 354 PHE A CA 1
ATOM 2936 C C . PHE A 1 354 ? 2.897 13.488 -5.784 1.00 95.81 354 PHE A C 1
ATOM 2938 O O . PHE A 1 354 ? 3.614 12.549 -5.460 1.00 95.81 354 PHE A O 1
ATOM 2945 N N . GLU A 1 355 ? 2.436 13.622 -7.030 1.00 92.19 355 GLU A N 1
ATOM 2946 C CA . GLU A 1 355 ? 2.680 12.631 -8.091 1.00 92.19 355 GLU A CA 1
ATOM 2947 C C . GLU A 1 355 ? 4.165 12.453 -8.399 1.00 92.19 355 GLU A C 1
ATOM 2949 O O . GLU A 1 355 ? 4.607 11.340 -8.688 1.00 92.19 355 GLU A O 1
ATOM 2954 N N . LYS A 1 356 ? 4.939 13.542 -8.344 1.00 92.50 356 LYS A N 1
ATOM 2955 C CA . LYS A 1 356 ? 6.388 13.501 -8.565 1.00 92.50 356 LYS A CA 1
ATOM 2956 C C . LYS A 1 356 ? 7.102 12.781 -7.428 1.00 92.50 356 LYS A C 1
ATOM 2958 O O . LYS A 1 356 ? 7.976 11.968 -7.697 1.00 92.50 356 LYS A O 1
ATOM 2963 N N . ILE A 1 357 ? 6.690 13.012 -6.184 1.00 94.50 357 ILE A N 1
ATOM 2964 C CA . ILE A 1 357 ? 7.238 12.301 -5.024 1.00 94.50 357 ILE A CA 1
ATOM 2965 C C . ILE A 1 357 ? 6.806 10.827 -5.012 1.00 94.50 357 ILE A C 1
ATOM 2967 O O . ILE A 1 357 ? 7.646 9.949 -4.835 1.00 94.50 357 ILE A O 1
ATOM 2971 N N . ASP A 1 358 ? 5.523 10.530 -5.242 1.00 91.94 358 ASP A N 1
ATOM 2972 C CA . ASP A 1 358 ? 4.996 9.157 -5.277 1.00 91.94 358 ASP A CA 1
ATOM 2973 C C . ASP A 1 358 ? 5.634 8.334 -6.401 1.00 91.94 358 ASP A C 1
ATOM 2975 O O . ASP A 1 358 ? 5.847 7.134 -6.244 1.00 91.94 358 ASP A O 1
ATOM 2979 N N . PHE A 1 359 ? 5.998 8.958 -7.525 1.00 89.69 359 PHE A N 1
ATOM 2980 C CA . PHE A 1 359 ? 6.732 8.286 -8.598 1.00 89.69 359 PHE A CA 1
ATOM 2981 C C . PHE A 1 359 ? 8.005 7.594 -8.085 1.00 89.69 359 PHE A C 1
ATOM 2983 O O . PHE A 1 359 ? 8.250 6.445 -8.453 1.00 89.69 359 PHE A O 1
ATOM 2990 N N . PHE A 1 360 ? 8.738 8.254 -7.184 1.00 91.56 360 PHE A N 1
ATOM 2991 C CA . PHE A 1 360 ? 9.972 7.765 -6.565 1.00 91.56 360 PHE A CA 1
ATOM 2992 C C . PHE A 1 360 ? 9.759 7.073 -5.211 1.00 91.56 360 PHE A C 1
ATOM 2994 O O . PHE A 1 360 ? 10.729 6.799 -4.506 1.00 91.56 360 PHE A O 1
ATOM 3001 N N . ALA A 1 361 ? 8.510 6.779 -4.833 1.00 90.88 361 ALA A N 1
ATOM 3002 C CA . ALA A 1 361 ? 8.210 6.016 -3.628 1.00 90.88 361 ALA A CA 1
ATOM 3003 C C . ALA A 1 361 ? 9.029 4.720 -3.621 1.00 90.88 361 ALA A C 1
ATOM 3005 O O . ALA A 1 361 ? 8.909 3.957 -4.578 1.00 90.88 361 ALA A O 1
ATOM 3006 N N . PRO A 1 362 ? 9.843 4.433 -2.598 1.00 88.44 362 PRO A N 1
ATOM 3007 C CA . PRO A 1 362 ? 10.626 3.210 -2.599 1.00 88.44 362 PRO A CA 1
ATOM 3008 C C . PRO A 1 362 ? 9.726 1.989 -2.330 1.00 88.44 362 PRO A C 1
ATOM 3010 O O . PRO A 1 362 ? 8.767 2.095 -1.552 1.00 88.44 362 PRO A O 1
ATOM 3013 N N . PRO A 1 363 ? 10.019 0.826 -2.938 1.00 86.62 363 PRO A N 1
ATOM 3014 C CA . PRO A 1 363 ? 9.373 -0.426 -2.572 1.00 86.62 363 PRO A CA 1
ATOM 3015 C C . PRO A 1 363 ? 9.788 -0.854 -1.156 1.00 86.62 363 PRO A C 1
ATOM 3017 O O . PRO A 1 363 ? 10.869 -0.514 -0.673 1.00 86.62 363 PRO A O 1
ATOM 3020 N N . VAL A 1 364 ? 8.911 -1.616 -0.503 1.00 86.38 364 VAL A N 1
ATOM 3021 C CA . VAL A 1 364 ? 9.180 -2.289 0.774 1.00 86.38 364 VAL A CA 1
ATOM 3022 C C . VAL A 1 364 ? 9.288 -3.777 0.482 1.00 86.38 364 VAL A C 1
ATOM 3024 O O . VAL A 1 364 ? 8.412 -4.330 -0.183 1.00 86.38 364 VAL A O 1
ATOM 3027 N N . PHE A 1 365 ? 10.358 -4.403 0.960 1.00 86.38 365 PHE A N 1
ATOM 3028 C CA . PHE A 1 365 ? 10.611 -5.827 0.780 1.00 86.38 365 PHE A CA 1
ATOM 3029 C C . PHE A 1 365 ? 10.331 -6.577 2.073 1.00 86.38 365 PHE A C 1
ATOM 3031 O O . PHE A 1 365 ? 10.572 -6.056 3.160 1.00 86.38 365 PHE A O 1
ATOM 3038 N N . VAL A 1 366 ? 9.837 -7.804 1.935 1.00 82.75 366 VAL A N 1
ATOM 3039 C CA . VAL A 1 366 ? 9.632 -8.730 3.050 1.00 82.75 366 VAL A CA 1
ATOM 3040 C C . VAL A 1 366 ? 10.339 -10.050 2.758 1.00 82.75 366 VAL A C 1
ATOM 3042 O O . VAL A 1 366 ? 10.181 -10.628 1.682 1.00 82.75 366 VAL A O 1
ATOM 3045 N N . GLU A 1 367 ? 11.137 -10.529 3.712 1.00 81.44 367 GLU A N 1
ATOM 3046 C CA . GLU A 1 367 ? 11.889 -11.790 3.581 1.00 81.44 367 GLU A CA 1
ATOM 3047 C C . GLU A 1 367 ? 10.982 -13.020 3.581 1.00 81.44 367 GLU A C 1
ATOM 3049 O O . GLU A 1 367 ? 11.312 -14.046 2.984 1.00 81.44 367 GLU A O 1
ATOM 3054 N N . LYS A 1 368 ? 9.831 -12.914 4.250 1.00 77.81 368 LYS A N 1
ATOM 3055 C CA . LYS A 1 368 ? 8.830 -13.971 4.304 1.00 77.81 368 LYS A CA 1
ATOM 3056 C C . LYS A 1 368 ? 7.757 -13.739 3.258 1.00 77.81 368 LYS A C 1
ATOM 3058 O O . LYS A 1 368 ? 7.120 -12.687 3.220 1.00 77.81 368 LYS A O 1
ATOM 3063 N N . GLN A 1 369 ? 7.549 -14.754 2.437 1.00 71.88 369 GLN A N 1
ATOM 3064 C CA . GLN A 1 369 ? 6.420 -14.810 1.530 1.00 71.88 369 GLN A CA 1
ATOM 3065 C C . GLN A 1 369 ? 5.150 -15.140 2.313 1.00 71.88 369 GLN A C 1
ATOM 3067 O O . GLN A 1 369 ? 5.161 -15.984 3.207 1.00 71.88 369 GLN A O 1
ATOM 3072 N N . ILE A 1 370 ? 4.053 -14.468 1.969 1.00 69.12 370 ILE A N 1
ATOM 3073 C CA . ILE A 1 370 ? 2.730 -14.783 2.505 1.00 69.12 370 ILE A CA 1
ATOM 3074 C C . ILE A 1 370 ? 1.811 -15.072 1.348 1.00 69.12 370 ILE A C 1
ATOM 3076 O O . ILE A 1 370 ? 1.456 -14.183 0.570 1.00 69.12 370 ILE A O 1
ATOM 3080 N N . ASP A 1 371 ? 1.424 -16.336 1.276 1.00 65.56 371 ASP A N 1
ATOM 3081 C CA . ASP A 1 371 ? 0.554 -16.847 0.229 1.00 65.56 371 ASP A CA 1
ATOM 3082 C C . ASP A 1 371 ? -0.893 -16.986 0.694 1.00 65.56 371 ASP A C 1
ATOM 3084 O O . ASP A 1 371 ? -1.804 -17.009 -0.139 1.00 65.56 371 ASP A O 1
ATOM 3088 N N . ASP A 1 372 ? -1.120 -17.037 2.008 1.00 68.06 372 ASP A N 1
ATOM 3089 C CA . ASP A 1 372 ? -2.440 -17.138 2.617 1.00 68.06 372 ASP A CA 1
ATOM 3090 C C . ASP A 1 372 ? -2.435 -16.593 4.054 1.00 68.06 372 ASP A C 1
ATOM 3092 O O . ASP A 1 372 ? -1.421 -16.600 4.751 1.00 68.06 372 ASP A O 1
ATOM 3096 N N . TRP A 1 373 ? -3.600 -16.130 4.496 1.00 72.69 373 TRP A N 1
ATOM 3097 C CA . TRP A 1 373 ? -3.851 -15.731 5.872 1.00 72.69 373 TRP A CA 1
ATOM 3098 C C . TRP A 1 373 ? -4.216 -16.927 6.762 1.00 72.69 373 TRP A C 1
ATOM 3100 O O . TRP A 1 373 ? -4.246 -16.758 7.964 1.00 72.69 373 TRP A O 1
ATOM 3110 N N . HIS A 1 374 ? -4.469 -18.130 6.236 1.00 76.19 374 HIS A N 1
ATOM 3111 C CA . HIS A 1 374 ? -4.678 -19.354 7.036 1.00 76.19 374 HIS A CA 1
ATOM 3112 C C . HIS A 1 374 ? -5.787 -19.267 8.112 1.00 76.19 374 HIS A C 1
ATOM 3114 O O . HIS A 1 374 ? -5.636 -19.747 9.245 1.00 76.19 374 HIS A O 1
ATOM 3120 N N . PHE A 1 375 ? -6.933 -18.657 7.779 1.00 77.31 375 PHE A N 1
ATOM 3121 C CA . PHE A 1 375 ? -8.046 -18.452 8.720 1.00 77.31 375 PHE A CA 1
ATOM 3122 C C . PHE A 1 375 ? -8.604 -19.746 9.341 1.00 77.31 375 PHE A C 1
ATOM 3124 O O . PHE A 1 375 ? -9.223 -19.696 10.406 1.00 77.31 375 PHE A O 1
ATOM 3131 N N . GLU A 1 376 ? -8.321 -20.914 8.765 1.00 73.88 376 GLU A N 1
ATOM 3132 C CA . GLU A 1 376 ? -8.613 -22.221 9.350 1.00 73.88 376 GLU A CA 1
ATOM 3133 C C . GLU A 1 376 ? -7.989 -22.443 10.741 1.00 73.88 376 GLU A C 1
ATOM 3135 O O . GLU A 1 376 ? -8.512 -23.259 11.509 1.00 73.88 376 GLU A O 1
ATOM 3140 N N . ASN A 1 377 ? -6.928 -21.705 11.091 1.00 76.75 377 ASN A N 1
ATOM 3141 C CA . ASN A 1 377 ? -6.213 -21.798 12.369 1.00 76.75 377 ASN A CA 1
ATOM 3142 C C . ASN A 1 377 ? -6.910 -21.071 13.533 1.00 76.75 377 ASN A C 1
ATOM 3144 O O . ASN A 1 377 ? -6.500 -21.198 14.686 1.00 76.75 377 ASN A O 1
ATOM 3148 N N . ILE A 1 378 ? -8.011 -20.364 13.268 1.00 79.00 378 ILE A N 1
ATOM 3149 C CA . ILE A 1 378 ? -8.767 -19.600 14.276 1.00 79.00 378 ILE A CA 1
ATOM 3150 C C . ILE A 1 378 ? -9.419 -20.485 15.338 1.00 79.00 378 ILE A C 1
ATOM 3152 O O . ILE A 1 378 ? -9.670 -20.012 16.443 1.00 79.00 378 ILE A O 1
ATOM 3156 N N . LYS A 1 379 ? -9.689 -21.755 15.009 1.00 69.69 379 LYS A N 1
ATOM 3157 C CA . LYS A 1 379 ? -10.669 -22.646 15.661 1.00 69.69 379 LYS A CA 1
ATOM 3158 C C . LYS A 1 379 ? -10.614 -22.716 17.191 1.00 69.69 379 LYS A C 1
ATOM 3160 O O . LYS A 1 379 ? -11.670 -22.863 17.797 1.00 69.69 379 LYS A O 1
ATOM 3165 N N . ASP A 1 380 ? -9.438 -22.584 17.800 1.00 73.38 380 ASP A N 1
ATOM 3166 C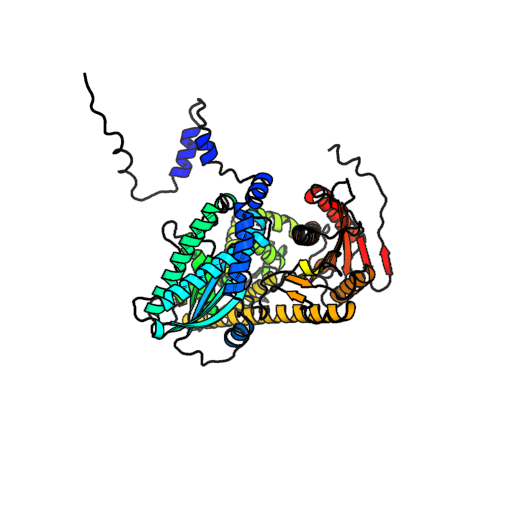 CA . ASP A 1 380 ? -9.270 -22.809 19.244 1.00 73.38 380 ASP A CA 1
ATOM 3167 C C . ASP A 1 380 ? -9.062 -21.522 20.056 1.00 73.38 380 ASP A C 1
ATOM 3169 O O . ASP A 1 380 ? -9.346 -21.477 21.252 1.00 73.38 380 ASP A O 1
ATOM 3173 N N . VAL A 1 381 ? -8.515 -20.479 19.433 1.00 79.75 381 VAL A N 1
ATOM 3174 C CA . VAL A 1 381 ? -7.820 -19.396 20.154 1.00 79.75 381 VAL A CA 1
ATOM 3175 C C . VAL A 1 381 ? -8.234 -17.999 19.701 1.00 79.75 381 VAL A C 1
ATOM 3177 O O . VAL A 1 381 ? -8.064 -17.038 20.454 1.00 79.75 381 VAL A O 1
ATOM 3180 N N . GLY A 1 382 ? -8.865 -17.889 18.530 1.00 87.44 382 GLY A N 1
ATOM 3181 C CA . GLY A 1 382 ? -9.184 -16.615 17.895 1.00 87.44 382 GLY A CA 1
ATOM 3182 C C . GLY A 1 382 ? -8.023 -16.081 17.058 1.00 87.44 382 GLY A C 1
ATOM 3183 O O . GLY A 1 382 ? -7.070 -16.797 16.762 1.00 87.44 382 GLY A O 1
ATOM 3184 N N . VAL A 1 383 ? -8.116 -14.817 16.656 1.00 90.88 383 VAL A N 1
ATOM 3185 C CA . VAL A 1 383 ? -7.099 -14.129 15.854 1.00 90.88 383 VAL A CA 1
ATOM 3186 C C . VAL A 1 383 ? -6.980 -12.671 16.269 1.00 90.88 383 VAL A C 1
ATOM 3188 O O . VAL A 1 383 ? -7.967 -12.021 16.633 1.00 90.88 383 VAL A O 1
ATOM 3191 N N . VAL A 1 384 ? -5.758 -12.155 16.199 1.00 92.81 384 VAL A N 1
ATOM 3192 C CA . VAL A 1 384 ? -5.462 -10.729 16.314 1.00 92.81 384 VAL A CA 1
ATOM 3193 C C . VAL A 1 384 ? -5.000 -10.232 14.952 1.00 92.81 384 VAL A C 1
ATOM 3195 O O . VAL A 1 384 ? -3.996 -10.721 14.452 1.00 92.81 384 VAL A O 1
ATOM 3198 N N . SER A 1 385 ? -5.709 -9.273 14.359 1.00 93.56 385 SER A N 1
ATOM 3199 C CA . SER A 1 385 ? -5.207 -8.511 13.206 1.00 93.56 385 SER A CA 1
ATOM 3200 C C . SER A 1 385 ? -4.472 -7.269 13.694 1.00 93.56 385 SER A C 1
ATOM 3202 O O . SER A 1 385 ? -4.913 -6.627 14.657 1.00 93.56 385 SER A O 1
ATOM 3204 N N . PHE A 1 386 ? -3.374 -6.918 13.030 1.00 92.69 386 PHE A N 1
ATOM 3205 C CA . PHE A 1 386 ? -2.640 -5.687 13.266 1.00 92.69 386 PHE A CA 1
ATOM 3206 C C . PHE A 1 386 ? -2.273 -4.962 11.966 1.00 92.69 386 PHE A C 1
ATOM 3208 O O . PHE A 1 386 ? -2.025 -5.575 10.935 1.00 92.69 386 PHE A O 1
ATOM 3215 N N . ASP A 1 387 ? -2.207 -3.633 12.036 1.00 91.19 387 ASP A N 1
ATOM 3216 C CA . ASP A 1 387 ? -1.765 -2.753 10.944 1.00 91.19 387 ASP A CA 1
ATOM 3217 C C . ASP A 1 387 ? -0.921 -1.607 11.534 1.00 91.19 387 ASP A C 1
ATOM 3219 O O . ASP A 1 387 ? -1.322 -0.936 12.500 1.00 91.19 387 ASP A O 1
ATOM 3223 N N . PHE A 1 388 ? 0.274 -1.398 10.980 1.00 90.50 388 PHE A N 1
ATOM 3224 C CA . PHE A 1 388 ? 1.189 -0.332 11.356 1.00 90.50 388 PHE A CA 1
ATOM 3225 C C . PHE A 1 388 ? 0.842 0.972 10.645 1.00 90.50 388 PHE A C 1
ATOM 3227 O O . PHE A 1 388 ? 1.070 1.204 9.456 1.00 90.50 388 PHE A O 1
ATOM 3234 N N . ARG A 1 389 ? 0.409 1.946 11.436 1.00 88.62 389 ARG A N 1
ATOM 3235 C CA . ARG A 1 389 ? -0.058 3.220 10.911 1.00 88.62 389 ARG A CA 1
ATOM 3236 C C . ARG A 1 389 ? 1.074 4.053 10.294 1.00 88.62 389 ARG A C 1
ATOM 3238 O O . ARG A 1 389 ? 2.157 4.224 10.869 1.00 88.62 389 ARG A O 1
ATOM 3245 N N . ARG A 1 390 ? 0.737 4.684 9.160 1.00 84.56 390 ARG A N 1
ATOM 3246 C CA . ARG A 1 390 ? 1.456 5.799 8.506 1.00 84.56 390 ARG A CA 1
ATOM 3247 C C . ARG A 1 390 ? 2.888 5.504 8.046 1.00 84.56 390 ARG A C 1
ATOM 3249 O O . ARG A 1 390 ? 3.604 6.453 7.748 1.00 84.56 390 ARG A O 1
ATOM 3256 N N . ILE A 1 391 ? 3.291 4.237 7.926 1.00 87.25 391 ILE A N 1
ATOM 3257 C CA . ILE A 1 391 ? 4.628 3.879 7.419 1.00 87.25 391 ILE A CA 1
ATOM 3258 C C . ILE A 1 391 ? 4.886 4.539 6.060 1.00 87.25 391 ILE A C 1
ATOM 3260 O O . ILE A 1 391 ? 5.809 5.338 5.929 1.00 87.25 391 ILE A O 1
ATOM 3264 N N . GLY A 1 392 ? 4.005 4.312 5.083 1.00 88.94 392 GLY A N 1
ATOM 3265 C CA . GLY A 1 392 ? 4.195 4.863 3.742 1.00 88.94 392 GLY A CA 1
ATOM 3266 C C . GLY A 1 392 ? 4.191 6.398 3.680 1.00 88.94 392 GLY A C 1
ATOM 3267 O O . GLY A 1 392 ? 4.962 6.983 2.926 1.00 88.94 392 GLY A O 1
ATOM 3268 N N . ALA A 1 393 ? 3.341 7.071 4.462 1.00 92.25 393 ALA A N 1
ATOM 3269 C CA . ALA A 1 393 ? 3.292 8.536 4.464 1.00 92.25 393 ALA A CA 1
ATOM 3270 C C . ALA A 1 393 ? 4.571 9.148 5.058 1.00 92.25 393 ALA A C 1
ATOM 3272 O O . ALA A 1 393 ? 5.083 10.118 4.510 1.00 92.25 393 ALA A O 1
ATOM 3273 N N . SER A 1 394 ? 5.104 8.562 6.135 1.00 91.56 394 SER A N 1
ATOM 3274 C CA . SER A 1 394 ? 6.372 8.992 6.733 1.00 91.56 394 SER A CA 1
ATOM 3275 C C . SER A 1 394 ? 7.544 8.815 5.770 1.00 91.56 394 SER A C 1
ATOM 3277 O O . SER A 1 394 ? 8.271 9.775 5.545 1.00 91.56 394 SER A O 1
ATOM 3279 N N . VAL A 1 395 ? 7.654 7.653 5.116 1.00 92.25 395 VAL A N 1
ATOM 3280 C CA . VAL A 1 395 ? 8.728 7.379 4.142 1.00 92.25 395 VAL A CA 1
ATOM 3281 C C . VAL A 1 395 ? 8.745 8.403 3.003 1.00 92.25 395 VAL A C 1
ATOM 3283 O O . VAL A 1 395 ? 9.811 8.862 2.610 1.00 92.25 395 VAL A O 1
ATOM 3286 N N . LEU A 1 396 ? 7.580 8.822 2.493 1.00 94.69 396 LEU A N 1
ATOM 3287 C CA . LEU A 1 396 ? 7.528 9.840 1.434 1.00 94.69 396 LEU A CA 1
ATOM 3288 C C . LEU A 1 396 ? 7.822 11.263 1.922 1.00 94.69 396 LEU A C 1
ATOM 3290 O O . LEU A 1 396 ? 8.234 12.107 1.130 1.00 94.69 396 LEU A O 1
ATOM 3294 N N . VAL A 1 397 ? 7.585 11.569 3.198 1.00 95.31 397 VAL A N 1
ATOM 3295 C CA . VAL A 1 397 ? 8.024 12.845 3.785 1.00 95.31 397 VAL A CA 1
ATOM 3296 C C . VAL A 1 397 ? 9.538 12.852 3.967 1.00 95.31 397 VAL A C 1
ATOM 3298 O O . VAL A 1 397 ? 10.176 13.849 3.643 1.00 95.31 397 VAL A O 1
ATOM 3301 N N . ASP A 1 398 ? 10.123 11.737 4.398 1.00 93.88 398 ASP A N 1
ATOM 3302 C CA . ASP A 1 398 ? 11.577 11.603 4.492 1.00 93.88 398 ASP A CA 1
ATOM 3303 C C . ASP A 1 398 ? 12.235 11.713 3.112 1.00 93.88 398 ASP A C 1
ATOM 3305 O O . ASP A 1 398 ? 13.191 12.466 2.956 1.00 93.88 398 ASP A O 1
ATOM 3309 N N . LEU A 1 399 ? 11.647 11.086 2.090 1.00 94.75 399 LEU A N 1
ATOM 3310 C CA . LEU A 1 399 ? 12.110 11.210 0.709 1.00 94.75 399 LEU A CA 1
ATOM 3311 C C . LEU A 1 399 ? 12.072 12.666 0.204 1.00 94.75 399 LEU A C 1
ATOM 3313 O O . LEU A 1 399 ? 13.026 13.117 -0.419 1.00 94.75 399 LEU A O 1
ATOM 3317 N N . GLN A 1 400 ? 11.017 13.437 0.505 1.00 95.69 400 GLN A N 1
ATOM 3318 C CA . GLN A 1 400 ? 10.972 14.875 0.175 1.00 95.69 400 GLN A CA 1
ATOM 3319 C C . GLN A 1 400 ? 12.130 15.652 0.808 1.00 95.69 400 GLN A C 1
ATOM 3321 O O . GLN A 1 400 ? 12.708 16.522 0.160 1.00 95.69 400 GLN A O 1
ATOM 3326 N N . ASN A 1 401 ? 12.465 15.342 2.063 1.00 95.19 401 ASN A N 1
ATOM 3327 C CA . ASN A 1 401 ? 13.583 15.980 2.752 1.00 95.19 401 ASN A CA 1
ATOM 3328 C C . ASN A 1 401 ? 14.925 15.633 2.096 1.00 95.19 401 ASN A C 1
ATOM 3330 O O . ASN A 1 401 ? 15.805 16.491 2.038 1.00 95.19 401 ASN A O 1
ATOM 3334 N N . ASP A 1 402 ? 15.090 14.406 1.601 1.00 94.00 402 ASP A N 1
ATOM 3335 C CA . ASP A 1 402 ? 16.317 14.006 0.908 1.00 94.00 402 ASP A CA 1
ATOM 3336 C C . ASP A 1 402 ? 16.444 14.625 -0.467 1.00 94.00 402 ASP A C 1
ATOM 3338 O O . ASP A 1 402 ? 17.539 15.035 -0.823 1.00 94.00 402 ASP A O 1
ATOM 3342 N N . PHE A 1 403 ? 15.344 14.761 -1.210 1.00 92.75 403 PHE A N 1
ATOM 3343 C CA . PHE A 1 403 ? 15.356 15.502 -2.470 1.00 92.75 403 PHE A CA 1
ATOM 3344 C C . PHE A 1 403 ? 15.885 16.921 -2.281 1.00 92.75 403 PHE A C 1
ATOM 3346 O O . PHE A 1 403 ? 16.700 17.379 -3.074 1.00 92.75 403 PHE A O 1
ATOM 3353 N N . ILE A 1 404 ? 15.472 17.595 -1.203 1.00 93.00 404 ILE A N 1
ATOM 3354 C CA . ILE A 1 404 ? 15.977 18.937 -0.898 1.00 93.00 404 ILE A CA 1
ATOM 3355 C C . ILE A 1 404 ? 17.484 18.888 -0.643 1.00 93.00 404 ILE A C 1
ATOM 3357 O O . ILE A 1 404 ? 18.212 19.720 -1.169 1.00 93.00 404 ILE A O 1
ATOM 3361 N N . ARG A 1 405 ? 17.975 17.916 0.138 1.00 92.44 405 ARG A N 1
ATOM 3362 C CA . ARG A 1 405 ? 19.423 17.761 0.382 1.00 92.44 405 ARG A CA 1
ATOM 3363 C C . ARG A 1 405 ? 20.182 17.511 -0.915 1.00 92.44 405 ARG A C 1
ATOM 3365 O O . ARG A 1 405 ? 21.134 18.224 -1.188 1.00 92.44 405 ARG A O 1
ATOM 3372 N N . LEU A 1 406 ? 19.700 16.565 -1.721 1.00 92.06 406 LEU A N 1
ATOM 3373 C CA . LEU A 1 406 ? 20.283 16.212 -3.008 1.00 92.06 406 LEU A CA 1
ATOM 3374 C C . LEU A 1 406 ? 20.470 17.451 -3.878 1.00 92.06 406 LEU A C 1
ATOM 3376 O O . LEU A 1 406 ? 21.561 17.673 -4.385 1.00 92.06 406 LEU A O 1
ATOM 3380 N N . VAL A 1 407 ? 19.419 18.262 -4.025 1.00 89.81 407 VAL A N 1
ATOM 3381 C CA . VAL A 1 407 ? 19.448 19.441 -4.897 1.00 89.81 407 VAL A CA 1
ATOM 3382 C C . VAL A 1 407 ? 20.322 20.557 -4.329 1.00 89.81 407 VAL A C 1
ATOM 3384 O O . VAL A 1 407 ? 21.057 21.187 -5.085 1.00 89.81 407 VAL A O 1
ATOM 3387 N N . LEU A 1 408 ? 20.295 20.783 -3.013 1.00 89.31 408 LEU A N 1
ATOM 3388 C CA . LEU A 1 408 ? 21.180 21.761 -2.372 1.00 89.31 408 LEU A CA 1
ATOM 3389 C C . LEU A 1 408 ? 22.662 21.386 -2.517 1.00 89.31 408 LEU A C 1
ATOM 3391 O O . LEU A 1 408 ? 23.497 22.278 -2.635 1.00 89.31 408 LEU A O 1
ATOM 3395 N N . ASP A 1 409 ? 22.968 20.089 -2.563 1.00 88.12 409 ASP A N 1
ATOM 3396 C CA . ASP A 1 409 ? 24.323 19.562 -2.735 1.00 88.12 409 ASP A CA 1
ATOM 3397 C C . ASP A 1 409 ? 24.706 19.364 -4.223 1.00 88.12 409 ASP A C 1
ATOM 3399 O O . ASP A 1 409 ? 25.806 18.897 -4.515 1.00 88.12 409 ASP A O 1
ATOM 3403 N N . ALA A 1 410 ? 23.816 19.668 -5.181 1.00 83.94 410 ALA A N 1
ATOM 3404 C CA . ALA A 1 410 ? 23.982 19.343 -6.605 1.00 83.94 410 ALA A CA 1
ATOM 3405 C C . ALA A 1 410 ? 24.578 20.460 -7.480 1.00 83.94 410 ALA A C 1
ATOM 3407 O O . ALA A 1 410 ? 24.585 20.311 -8.701 1.00 83.94 410 ALA A O 1
ATOM 3408 N N . SER A 1 411 ? 25.081 21.560 -6.903 1.00 74.12 411 SER A N 1
ATOM 3409 C CA . SER A 1 411 ? 25.548 22.737 -7.664 1.00 74.12 411 SER A CA 1
ATOM 3410 C C . SER A 1 411 ? 26.575 22.426 -8.757 1.00 74.12 411 SER A C 1
ATOM 3412 O O . SER A 1 411 ? 26.596 23.118 -9.771 1.00 74.12 411 SER A O 1
ATOM 3414 N N . ASP A 1 412 ? 27.375 21.373 -8.572 1.00 81.88 412 ASP A N 1
ATOM 3415 C CA . ASP A 1 412 ? 28.479 20.998 -9.462 1.00 81.88 412 ASP A CA 1
ATOM 3416 C C . ASP A 1 412 ? 28.322 19.594 -10.074 1.00 81.88 412 ASP A C 1
ATOM 3418 O O . ASP A 1 412 ? 29.271 19.060 -10.645 1.00 81.88 412 ASP A O 1
ATOM 3422 N N . LYS A 1 413 ? 27.137 18.978 -9.955 1.00 87.25 413 L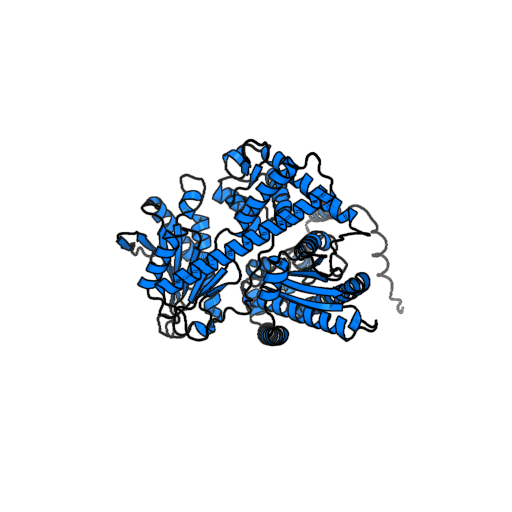YS A N 1
ATOM 3423 C CA . LYS A 1 413 ? 26.900 17.601 -10.416 1.00 87.25 413 LYS A CA 1
ATOM 3424 C C . LYS A 1 413 ? 26.430 17.562 -11.864 1.00 87.25 413 LYS A C 1
ATOM 3426 O O . LYS A 1 413 ? 25.550 18.317 -12.282 1.00 87.25 413 LYS A O 1
ATOM 3431 N N . THR A 1 414 ? 26.971 16.621 -12.626 1.00 88.38 414 THR A N 1
ATOM 3432 C CA . THR A 1 414 ? 26.445 16.237 -13.938 1.00 88.38 414 THR A CA 1
ATOM 3433 C C . THR A 1 414 ? 25.064 15.584 -13.803 1.00 88.38 414 THR A C 1
ATOM 3435 O O . THR A 1 414 ? 24.673 15.105 -12.736 1.00 88.38 414 THR A O 1
ATOM 3438 N N . GLY A 1 415 ? 24.301 15.532 -14.902 1.00 85.75 415 GLY A N 1
ATOM 3439 C CA . GLY A 1 415 ? 23.005 14.842 -14.914 1.00 85.75 415 GLY A CA 1
ATOM 3440 C C . GLY A 1 415 ? 23.119 13.357 -14.550 1.00 85.75 415 GLY A C 1
ATOM 3441 O O . GLY A 1 415 ? 22.243 12.827 -13.868 1.00 85.75 415 GLY A O 1
ATOM 3442 N N . GLU A 1 416 ? 24.220 12.713 -14.948 1.00 86.38 416 GLU A N 1
ATOM 3443 C CA . GLU A 1 416 ? 24.524 11.314 -14.631 1.00 86.38 416 GLU A CA 1
ATOM 3444 C C . GLU A 1 416 ? 24.773 11.113 -13.134 1.00 86.38 416 GLU A C 1
ATOM 3446 O O . GLU A 1 416 ? 24.121 10.269 -12.519 1.00 86.38 416 GLU A O 1
ATOM 3451 N N . GLU A 1 417 ? 25.639 11.930 -12.525 1.00 89.88 417 GLU A N 1
ATOM 3452 C CA . GLU A 1 417 ? 25.908 11.887 -11.079 1.00 89.88 417 GLU A CA 1
ATOM 3453 C C . GLU A 1 417 ? 24.631 12.127 -10.272 1.00 89.88 417 GLU A C 1
ATOM 3455 O O . GLU A 1 417 ? 24.327 11.378 -9.344 1.00 89.88 417 GLU A O 1
ATOM 3460 N N . LEU A 1 418 ? 23.829 13.120 -10.668 1.00 88.81 418 LEU A N 1
ATOM 3461 C CA . LEU A 1 418 ? 22.548 13.398 -10.026 1.00 88.81 418 LEU A CA 1
ATOM 3462 C C . LEU A 1 418 ? 21.574 12.217 -10.154 1.00 88.81 418 LEU A C 1
ATOM 3464 O O . LEU A 1 418 ? 20.844 11.910 -9.211 1.00 88.81 418 LEU A O 1
ATOM 3468 N N . SER A 1 419 ? 21.547 11.559 -11.315 1.00 86.19 419 SER A N 1
ATOM 3469 C CA . SER A 1 419 ? 20.704 10.389 -11.558 1.00 86.19 419 SER A CA 1
ATOM 3470 C C . SER A 1 419 ? 21.113 9.208 -10.675 1.00 86.19 419 SER A C 1
ATOM 3472 O O . SER A 1 419 ? 20.257 8.609 -10.024 1.00 86.19 419 SER A O 1
ATOM 3474 N N . GLU A 1 420 ? 22.406 8.893 -10.596 1.00 86.94 420 GLU A N 1
ATOM 3475 C CA . GLU A 1 420 ? 22.913 7.791 -9.770 1.00 86.94 420 GLU A CA 1
ATOM 3476 C C . GLU A 1 420 ? 22.754 8.067 -8.265 1.00 86.94 420 GLU A C 1
ATOM 3478 O O . GLU A 1 420 ? 22.327 7.185 -7.517 1.00 86.94 420 GLU A O 1
ATOM 3483 N N . GLU A 1 421 ? 22.972 9.300 -7.802 1.00 90.56 421 GLU A N 1
ATOM 3484 C CA . GLU A 1 421 ? 22.676 9.667 -6.412 1.00 90.56 421 GLU A CA 1
ATOM 3485 C C . GLU A 1 421 ? 21.184 9.566 -6.086 1.00 90.56 421 GLU A C 1
ATOM 3487 O O . GLU A 1 421 ? 20.799 9.105 -5.009 1.00 90.56 421 GLU A O 1
ATOM 3492 N N . MET A 1 422 ? 20.321 9.936 -7.034 1.00 88.88 422 MET A N 1
ATOM 3493 C CA . MET A 1 422 ? 18.882 9.785 -6.873 1.00 88.88 422 MET A CA 1
ATOM 3494 C C . MET A 1 422 ? 18.479 8.308 -6.731 1.00 88.88 422 MET A C 1
ATOM 3496 O O . MET A 1 422 ? 17.651 7.959 -5.883 1.00 88.88 422 MET A O 1
ATOM 3500 N N . LEU A 1 423 ? 19.086 7.416 -7.518 1.00 87.00 423 LEU A N 1
ATOM 3501 C CA . LEU A 1 423 ? 18.905 5.971 -7.364 1.00 87.00 423 LEU A CA 1
ATOM 3502 C C . LEU A 1 423 ? 19.389 5.475 -6.000 1.00 87.00 423 LEU A C 1
ATOM 3504 O O . LEU A 1 423 ? 18.697 4.675 -5.362 1.00 87.00 423 LEU A O 1
ATOM 3508 N N . ALA A 1 424 ? 20.548 5.955 -5.546 1.00 89.44 424 ALA A N 1
ATOM 3509 C CA . ALA A 1 424 ? 21.109 5.599 -4.249 1.00 89.44 424 ALA A CA 1
ATOM 3510 C C . ALA A 1 424 ? 20.173 6.003 -3.098 1.00 89.44 424 ALA A C 1
ATOM 3512 O O . ALA A 1 424 ? 19.933 5.192 -2.203 1.00 89.44 424 ALA A O 1
ATOM 3513 N N . LEU A 1 425 ? 19.562 7.190 -3.165 1.00 91.06 425 LEU A N 1
ATOM 3514 C CA . LEU A 1 425 ? 18.578 7.651 -2.181 1.00 91.06 425 LEU A CA 1
ATOM 3515 C C . LEU A 1 425 ? 17.326 6.767 -2.141 1.00 91.06 425 LEU A C 1
ATOM 3517 O O . LEU A 1 425 ? 16.858 6.401 -1.060 1.00 91.06 425 LEU A O 1
ATOM 3521 N N . ILE A 1 426 ? 16.785 6.376 -3.301 1.00 89.31 426 ILE A N 1
ATOM 3522 C CA . ILE A 1 426 ? 15.628 5.464 -3.362 1.00 89.31 426 ILE A CA 1
ATOM 3523 C C . ILE A 1 426 ? 15.989 4.114 -2.749 1.00 89.31 426 ILE A C 1
ATOM 3525 O O . ILE A 1 426 ? 15.213 3.583 -1.949 1.00 89.31 426 ILE A O 1
ATOM 3529 N N . LYS A 1 427 ? 17.165 3.575 -3.100 1.00 90.00 427 LYS A N 1
ATOM 3530 C CA . LYS A 1 427 ? 17.688 2.330 -2.528 1.00 90.00 427 LYS A CA 1
ATOM 3531 C C . LYS A 1 427 ? 17.777 2.446 -1.011 1.00 90.00 427 LYS A C 1
ATOM 3533 O O . LYS A 1 427 ? 17.159 1.651 -0.307 1.00 90.00 427 LYS A O 1
ATOM 3538 N N . GLU A 1 428 ? 18.479 3.451 -0.496 1.00 90.56 428 GLU A N 1
ATOM 3539 C CA . GLU A 1 428 ? 18.657 3.658 0.942 1.00 90.56 428 GLU A CA 1
ATOM 3540 C C . GLU A 1 428 ? 17.307 3.746 1.668 1.00 90.56 428 GLU A C 1
ATOM 3542 O O . GLU A 1 428 ? 17.093 3.098 2.695 1.00 90.56 428 GLU A O 1
ATOM 3547 N N . ARG A 1 429 ? 16.346 4.486 1.108 1.00 90.44 429 ARG A N 1
ATOM 3548 C CA . ARG A 1 429 ? 15.017 4.624 1.709 1.00 90.44 429 ARG A CA 1
ATOM 3549 C C . ARG A 1 429 ? 14.186 3.356 1.654 1.00 90.44 429 ARG A C 1
ATOM 3551 O O . ARG A 1 429 ? 13.497 3.075 2.633 1.00 90.44 429 ARG A O 1
ATOM 3558 N N . GLY A 1 430 ? 14.270 2.573 0.583 1.00 89.19 430 GLY A N 1
ATOM 3559 C CA . GLY A 1 430 ? 13.638 1.255 0.521 1.00 89.19 430 GLY A CA 1
ATOM 3560 C C . GLY A 1 430 ? 14.208 0.295 1.559 1.00 89.19 430 GLY A C 1
ATOM 3561 O O . GLY A 1 430 ? 13.450 -0.389 2.248 1.00 89.19 430 GLY A O 1
ATOM 3562 N N . LEU A 1 431 ? 15.529 0.310 1.753 1.00 89.25 431 LEU A N 1
ATOM 3563 C CA . LEU A 1 431 ? 16.198 -0.488 2.782 1.00 89.25 431 LEU A CA 1
ATOM 3564 C C . LEU A 1 431 ? 15.778 -0.063 4.187 1.00 89.25 431 LEU A C 1
ATOM 3566 O O . LEU A 1 431 ? 15.408 -0.907 4.999 1.00 89.25 431 LEU A O 1
ATOM 3570 N N . ASN A 1 432 ? 15.775 1.239 4.465 1.00 89.56 432 ASN A N 1
ATOM 3571 C CA . ASN A 1 432 ? 15.359 1.772 5.759 1.00 89.56 432 ASN A CA 1
ATOM 3572 C C . ASN A 1 432 ? 13.876 1.485 6.043 1.00 89.56 432 ASN A C 1
ATOM 3574 O O . ASN A 1 432 ? 13.521 1.140 7.170 1.00 89.56 432 ASN A O 1
ATOM 3578 N N . ALA A 1 433 ? 13.008 1.580 5.031 1.00 89.38 433 ALA A N 1
ATOM 3579 C CA . ALA A 1 433 ? 11.593 1.251 5.167 1.00 89.38 433 ALA A CA 1
ATOM 3580 C C . ALA A 1 433 ? 11.368 -0.245 5.438 1.00 89.38 433 ALA A C 1
ATOM 3582 O O . ALA A 1 433 ? 10.566 -0.578 6.310 1.00 89.38 433 ALA A O 1
ATOM 3583 N N . SER A 1 434 ? 12.095 -1.122 4.739 1.00 88.12 434 SER A N 1
ATOM 3584 C CA . SER A 1 434 ? 12.026 -2.579 4.929 1.00 88.12 434 SER A CA 1
ATOM 3585 C C . SER A 1 434 ? 12.524 -2.972 6.324 1.00 88.12 434 SER A C 1
ATOM 3587 O O . SER A 1 434 ? 11.776 -3.575 7.088 1.00 88.12 434 SER A O 1
ATOM 3589 N N . LYS A 1 435 ? 13.697 -2.471 6.740 1.00 87.25 435 LYS A N 1
ATOM 3590 C CA . LYS A 1 435 ? 14.234 -2.672 8.099 1.00 87.25 435 LYS A CA 1
ATOM 3591 C C . LYS A 1 435 ? 13.283 -2.180 9.188 1.00 87.25 435 LYS A C 1
ATOM 3593 O O . LYS A 1 435 ? 13.069 -2.875 10.172 1.00 87.25 435 LYS A O 1
ATOM 3598 N N . MET A 1 436 ? 12.679 -1.002 9.016 1.00 87.75 436 MET A N 1
ATOM 3599 C CA . MET A 1 436 ? 11.698 -0.480 9.972 1.00 87.75 436 MET A CA 1
ATOM 3600 C C . MET A 1 436 ? 10.476 -1.403 10.093 1.00 87.75 436 MET A C 1
ATOM 3602 O O . MET A 1 436 ? 9.956 -1.587 11.193 1.00 87.75 436 MET A O 1
ATOM 3606 N N . VAL A 1 437 ? 9.985 -1.953 8.980 1.00 87.12 437 VAL A N 1
ATOM 3607 C CA . VAL A 1 437 ? 8.872 -2.912 8.985 1.00 87.12 437 VAL A CA 1
ATOM 3608 C C . VAL A 1 437 ? 9.275 -4.202 9.699 1.00 87.12 437 VAL A C 1
ATOM 3610 O O . VAL A 1 437 ? 8.538 -4.657 10.574 1.00 87.12 437 VAL A O 1
ATOM 3613 N N . ASP A 1 438 ? 10.459 -4.737 9.408 1.00 85.31 438 ASP A N 1
ATOM 3614 C CA . ASP A 1 438 ? 10.994 -5.936 10.059 1.00 85.31 438 ASP A CA 1
ATOM 3615 C C . ASP A 1 438 ? 11.178 -5.730 11.570 1.00 85.31 438 ASP A C 1
ATOM 3617 O O . ASP A 1 438 ? 10.780 -6.574 12.373 1.00 85.31 438 ASP A O 1
ATOM 3621 N N . GLU A 1 439 ? 11.701 -4.575 11.990 1.00 87.50 439 GLU A N 1
ATOM 3622 C CA . GLU A 1 439 ? 11.835 -4.202 13.401 1.00 87.50 439 GLU A CA 1
ATOM 3623 C C . GLU A 1 439 ? 10.483 -4.114 14.112 1.00 87.50 439 GLU A C 1
ATOM 3625 O O . GLU A 1 439 ? 10.354 -4.584 15.244 1.00 87.50 439 GLU A O 1
ATOM 3630 N N . LEU A 1 440 ? 9.467 -3.533 13.465 1.00 88.00 440 LEU A N 1
ATOM 3631 C CA . LEU A 1 440 ? 8.114 -3.451 14.018 1.00 88.00 440 LEU A CA 1
ATOM 3632 C C . LEU A 1 440 ? 7.461 -4.832 14.114 1.00 88.00 440 LEU A C 1
ATOM 3634 O O . LEU A 1 440 ? 6.845 -5.137 15.134 1.00 88.00 440 LEU A O 1
ATOM 3638 N N . ASN A 1 441 ? 7.629 -5.679 13.097 1.00 87.12 441 ASN A N 1
ATOM 3639 C CA . ASN A 1 441 ? 7.147 -7.059 13.102 1.00 87.12 441 ASN A CA 1
ATOM 3640 C C . ASN A 1 441 ? 7.839 -7.896 14.184 1.00 87.12 441 ASN A C 1
ATOM 3642 O O . ASN A 1 441 ? 7.171 -8.647 14.899 1.00 87.12 441 ASN A O 1
ATOM 3646 N N . ARG A 1 442 ? 9.157 -7.740 14.359 1.00 86.75 442 ARG A N 1
ATOM 3647 C CA . ARG A 1 442 ? 9.919 -8.401 15.425 1.00 86.75 442 ARG A CA 1
ATOM 3648 C C . ARG A 1 442 ? 9.457 -7.937 16.801 1.00 86.75 442 ARG A C 1
ATOM 3650 O O . ARG A 1 442 ? 9.111 -8.781 17.619 1.00 86.75 442 ARG A O 1
ATOM 3657 N N . ALA A 1 443 ? 9.367 -6.627 17.027 1.00 87.75 443 ALA A N 1
ATOM 3658 C CA . ALA A 1 443 ? 8.889 -6.078 18.294 1.00 87.75 443 ALA A CA 1
ATOM 3659 C C . ALA A 1 443 ? 7.459 -6.546 18.605 1.00 87.75 443 ALA A C 1
ATOM 3661 O O . ALA A 1 443 ? 7.170 -6.964 19.722 1.00 87.75 443 ALA A O 1
ATOM 3662 N N . PHE A 1 444 ? 6.559 -6.546 17.616 1.00 89.44 444 PHE A N 1
ATOM 3663 C CA . PHE A 1 444 ? 5.209 -7.090 17.772 1.00 89.44 444 PHE A CA 1
ATOM 3664 C C . PHE A 1 444 ? 5.230 -8.586 18.130 1.00 89.44 444 PHE A C 1
ATOM 3666 O O . PHE A 1 444 ? 4.500 -9.017 19.023 1.00 89.44 444 PHE A O 1
ATOM 3673 N N . SER A 1 445 ? 6.096 -9.363 17.476 1.00 87.12 445 SER A N 1
ATOM 3674 C CA . SER A 1 445 ? 6.264 -10.799 17.722 1.00 87.12 445 SER A CA 1
ATOM 3675 C C . SER A 1 445 ? 6.825 -11.106 19.113 1.00 87.12 445 SER A C 1
ATOM 3677 O O . SER A 1 445 ? 6.388 -12.055 19.753 1.00 87.12 445 SER A O 1
ATOM 3679 N N . GLU A 1 446 ? 7.779 -10.321 19.604 1.00 88.06 446 GLU A N 1
ATOM 3680 C CA . GLU A 1 446 ? 8.328 -10.453 20.961 1.00 88.06 446 GLU A CA 1
ATOM 3681 C C . GLU A 1 446 ? 7.270 -10.115 22.015 1.00 88.06 446 GLU A C 1
ATOM 3683 O O . GLU A 1 446 ? 7.031 -10.892 22.937 1.00 88.06 446 GLU A O 1
ATOM 3688 N N . ASN A 1 447 ? 6.553 -9.015 21.802 1.00 88.12 447 ASN A N 1
ATOM 3689 C CA . ASN A 1 447 ? 5.456 -8.570 22.650 1.00 88.12 447 ASN A CA 1
ATOM 3690 C C . ASN A 1 447 ? 4.335 -9.613 22.751 1.00 88.12 447 ASN A C 1
ATOM 3692 O O . ASN A 1 447 ? 3.851 -9.914 23.842 1.00 88.12 447 ASN A O 1
ATOM 3696 N N . GLN A 1 448 ? 3.899 -10.199 21.631 1.00 88.50 448 GLN A N 1
ATOM 3697 C CA . GLN A 1 448 ? 2.861 -11.228 21.712 1.00 88.50 448 GLN A CA 1
ATOM 3698 C C . GLN A 1 448 ? 3.361 -12.466 22.467 1.00 88.50 448 GLN A C 1
ATOM 3700 O O . GLN A 1 448 ? 2.598 -13.010 23.264 1.00 88.50 448 GLN A O 1
ATOM 3705 N N . LYS A 1 449 ? 4.638 -12.857 22.307 1.00 86.00 449 LYS A N 1
ATOM 3706 C CA . LYS A 1 449 ? 5.224 -13.999 23.032 1.00 86.00 449 LYS A CA 1
ATOM 3707 C C . LYS A 1 449 ? 5.221 -13.768 24.533 1.00 86.00 449 LYS A C 1
ATOM 3709 O O . LYS A 1 449 ? 4.946 -14.700 25.284 1.00 86.00 449 LYS A O 1
ATOM 3714 N N . GLU A 1 450 ? 5.509 -12.545 24.966 1.00 86.25 450 GLU A N 1
ATOM 3715 C CA . GLU A 1 450 ? 5.484 -12.165 26.378 1.00 86.25 450 GLU A CA 1
ATOM 3716 C C . GLU A 1 450 ? 4.082 -12.337 26.984 1.00 86.25 450 GLU A C 1
ATOM 3718 O O . GLU A 1 450 ? 3.930 -12.927 28.053 1.00 86.25 450 GLU A O 1
ATOM 3723 N N . ILE A 1 451 ? 3.036 -11.900 26.273 1.00 85.75 451 ILE A N 1
ATOM 3724 C CA . ILE A 1 451 ? 1.664 -11.909 26.804 1.00 85.75 451 ILE A CA 1
ATOM 3725 C C . ILE A 1 451 ? 0.958 -13.256 26.624 1.00 85.75 451 ILE A C 1
ATOM 3727 O O . ILE A 1 451 ? 0.244 -13.707 27.528 1.00 85.75 451 ILE A O 1
ATOM 3731 N N . PHE A 1 452 ? 1.122 -13.888 25.464 1.00 83.56 452 PHE A N 1
ATOM 3732 C CA . PHE A 1 452 ? 0.372 -15.071 25.038 1.00 83.56 452 PHE A CA 1
ATOM 3733 C C . PHE A 1 452 ? 1.209 -16.360 25.029 1.00 83.56 452 PHE A C 1
ATOM 3735 O O . PHE A 1 452 ? 0.647 -17.435 24.811 1.00 83.56 452 PHE A O 1
ATOM 3742 N N . GLY A 1 453 ? 2.515 -16.285 25.304 1.00 74.38 453 GLY A N 1
ATOM 3743 C CA . GLY A 1 453 ? 3.446 -17.411 25.209 1.00 74.38 453 GLY A CA 1
ATOM 3744 C C . GLY A 1 453 ? 3.875 -17.721 23.768 1.00 74.38 453 GLY A C 1
ATOM 3745 O O . GLY A 1 453 ? 3.298 -17.242 22.799 1.00 74.38 453 GLY A O 1
ATOM 3746 N N . SER A 1 454 ? 4.892 -18.566 23.608 1.00 63.16 454 SER A N 1
ATOM 3747 C CA . SER A 1 454 ? 5.570 -18.822 22.327 1.00 63.16 454 SER A CA 1
ATOM 3748 C C . SER A 1 454 ? 4.945 -19.926 21.450 1.00 63.16 454 SER A C 1
ATOM 3750 O O . SER A 1 454 ? 5.505 -21.003 21.417 1.00 63.16 454 SER A O 1
ATOM 3752 N N . GLY A 1 455 ? 3.771 -19.784 20.802 1.00 50.62 455 GLY A N 1
ATOM 3753 C CA . GLY A 1 455 ? 3.315 -20.589 19.609 1.00 50.62 455 GLY A CA 1
ATOM 3754 C C . GLY A 1 455 ? 2.683 -22.007 19.704 1.00 50.62 455 GLY A C 1
ATOM 3755 O O . GLY A 1 455 ? 2.261 -22.497 20.713 1.00 50.62 455 GLY A O 1
ATOM 3756 N N . LYS A 1 456 ? 2.481 -22.787 18.660 1.00 46.91 456 LYS A N 1
ATOM 3757 C CA . LYS A 1 456 ? 2.301 -24.262 18.807 1.00 46.91 456 LYS A CA 1
ATOM 3758 C C . LYS A 1 456 ? 3.443 -24.854 17.998 1.00 46.91 456 LYS A C 1
ATOM 3760 O O . LYS A 1 456 ? 3.969 -24.166 17.127 1.00 46.91 456 LYS A O 1
ATOM 3765 N N . MET A 1 457 ? 3.892 -26.078 18.285 1.00 36.91 457 MET A N 1
ATOM 3766 C CA . MET A 1 457 ? 4.858 -26.702 17.371 1.00 36.91 457 MET A CA 1
ATOM 3767 C C . MET A 1 457 ? 4.237 -26.726 15.965 1.00 36.91 457 MET A C 1
ATOM 3769 O O . MET A 1 457 ? 3.200 -27.356 15.782 1.00 36.91 457 MET A O 1
ATOM 3773 N N . GLY A 1 458 ? 4.847 -26.016 15.011 1.00 44.47 458 GLY A N 1
ATOM 3774 C CA . GLY A 1 458 ? 4.511 -26.107 13.587 1.00 44.47 458 GLY A CA 1
ATOM 3775 C C . GLY A 1 458 ? 3.609 -25.025 12.974 1.00 44.47 458 GLY A C 1
ATOM 3776 O O . GLY A 1 458 ? 3.272 -25.178 11.807 1.00 44.47 458 GLY A O 1
ATOM 3777 N N . VAL A 1 459 ? 3.232 -23.948 13.677 1.00 50.91 459 VAL A N 1
ATOM 3778 C CA . VAL A 1 459 ? 2.535 -22.792 13.058 1.00 50.91 459 VAL A CA 1
ATOM 3779 C C . VAL A 1 459 ? 3.318 -21.519 13.363 1.00 50.91 459 VAL A C 1
ATOM 3781 O O . VAL A 1 459 ? 3.641 -21.271 14.527 1.00 50.91 459 VAL A O 1
ATOM 3784 N N . GLU A 1 460 ? 3.646 -20.728 12.337 1.00 55.81 460 GLU A N 1
ATOM 3785 C CA . GLU A 1 460 ? 4.235 -19.403 12.551 1.00 55.81 460 GLU A CA 1
ATOM 3786 C C . GLU A 1 460 ? 3.279 -18.545 13.387 1.00 55.81 460 GLU A C 1
ATOM 3788 O O . GLU A 1 460 ? 2.104 -18.405 13.059 1.00 55.81 460 GLU A O 1
ATOM 3793 N N . GLU A 1 461 ? 3.776 -17.990 14.494 1.00 66.25 461 GLU A N 1
ATOM 3794 C CA . GLU A 1 461 ? 2.945 -17.237 15.438 1.00 66.25 461 GLU A CA 1
ATOM 3795 C C . GLU A 1 461 ? 2.358 -15.974 14.796 1.00 66.25 461 GLU A C 1
ATOM 3797 O O . GLU A 1 461 ? 1.172 -15.696 14.952 1.00 66.25 461 GLU A O 1
ATOM 3802 N N . VAL A 1 462 ? 3.177 -15.236 14.043 1.00 79.69 462 VAL A N 1
ATOM 3803 C CA . VAL A 1 462 ? 2.829 -13.959 13.412 1.00 79.69 462 VAL A CA 1
ATOM 3804 C C . VAL A 1 462 ? 3.061 -14.060 11.909 1.00 79.69 462 VAL A C 1
ATOM 3806 O O . VAL A 1 462 ? 4.179 -14.332 11.476 1.00 79.69 462 VAL A O 1
ATOM 3809 N N . ILE A 1 463 ? 2.016 -13.786 11.131 1.00 82.06 463 ILE A N 1
ATOM 3810 C CA . ILE A 1 463 ? 2.023 -13.756 9.666 1.00 82.06 463 ILE A CA 1
ATOM 3811 C C . ILE A 1 463 ? 1.857 -12.287 9.248 1.00 82.06 463 ILE A C 1
ATOM 3813 O O . ILE A 1 463 ? 0.838 -11.684 9.572 1.00 82.06 463 ILE A O 1
ATOM 3817 N N . SER A 1 464 ? 2.844 -11.678 8.579 1.00 83.00 464 SER A N 1
ATOM 3818 C CA . SER A 1 464 ? 2.855 -10.235 8.247 1.00 83.00 464 SER A CA 1
ATOM 3819 C C . SER A 1 464 ? 3.249 -9.918 6.803 1.00 83.00 464 SER A C 1
ATOM 3821 O O . SER A 1 464 ? 4.373 -10.199 6.389 1.00 83.00 464 SER A O 1
ATOM 3823 N N . SER A 1 465 ? 2.348 -9.311 6.025 1.00 76.00 465 SER A N 1
ATOM 3824 C CA . SER A 1 465 ? 2.539 -8.990 4.597 1.00 76.00 465 SER A CA 1
ATOM 3825 C C . SER A 1 465 ? 3.198 -7.628 4.369 1.00 76.00 465 SER A C 1
ATOM 3827 O O . SER A 1 465 ? 2.930 -6.954 3.368 1.00 76.00 465 SER A O 1
ATOM 3829 N N . GLY A 1 466 ? 4.030 -7.203 5.319 1.00 82.81 466 GLY A N 1
ATOM 3830 C CA . GLY A 1 466 ? 4.651 -5.886 5.370 1.00 82.81 466 GLY A CA 1
ATOM 3831 C C . GLY A 1 466 ? 4.145 -5.101 6.572 1.00 82.81 466 GLY A C 1
ATOM 3832 O O . GLY A 1 466 ? 4.522 -5.390 7.706 1.00 82.81 466 GLY A O 1
ATOM 3833 N N . ASP A 1 467 ? 3.315 -4.087 6.324 1.00 82.44 467 ASP A N 1
ATOM 3834 C CA . ASP A 1 467 ? 2.765 -3.219 7.367 1.00 82.44 467 ASP A CA 1
ATOM 3835 C C . ASP A 1 467 ? 1.465 -3.729 8.004 1.00 82.44 467 ASP A C 1
ATOM 3837 O O . ASP A 1 467 ? 1.031 -3.158 9.000 1.00 82.44 467 ASP A O 1
ATOM 3841 N N . GLU A 1 468 ? 0.864 -4.799 7.481 1.00 86.44 468 GLU A N 1
ATOM 3842 C CA . GLU A 1 468 ? -0.298 -5.475 8.068 1.00 86.44 468 GLU A CA 1
ATOM 3843 C C . GLU A 1 468 ? -0.013 -6.958 8.315 1.00 86.44 468 GLU A C 1
ATOM 3845 O O . GLU A 1 468 ? 0.755 -7.585 7.584 1.00 86.44 468 GLU A O 1
ATOM 3850 N N . GLY A 1 469 ? -0.646 -7.527 9.337 1.00 88.31 469 GLY A N 1
ATOM 3851 C CA . GLY A 1 469 ? -0.460 -8.922 9.694 1.00 88.31 469 GLY A CA 1
ATOM 3852 C C . GLY A 1 469 ? -1.543 -9.477 10.608 1.00 88.31 469 GLY A C 1
ATOM 3853 O O . GLY A 1 469 ? -2.414 -8.759 11.100 1.00 88.31 469 GLY A O 1
ATOM 3854 N N . ILE A 1 470 ? -1.468 -10.778 10.861 1.00 88.56 470 ILE A N 1
ATOM 3855 C CA . ILE A 1 470 ? -2.304 -11.477 11.829 1.00 88.56 470 ILE A CA 1
ATOM 3856 C C . ILE A 1 470 ? -1.458 -12.346 12.756 1.00 88.56 470 ILE A C 1
ATOM 3858 O O . ILE A 1 470 ? -0.330 -12.730 12.447 1.00 88.56 470 ILE A O 1
ATOM 3862 N N . PHE A 1 471 ? -2.038 -12.679 13.898 1.00 87.38 471 PHE A N 1
ATOM 3863 C CA . PHE A 1 471 ? -1.435 -13.517 14.918 1.00 87.38 471 PHE A CA 1
ATOM 3864 C C . PHE A 1 471 ? -2.477 -14.470 15.511 1.00 87.38 471 PHE A C 1
ATOM 3866 O O . PHE A 1 471 ? -3.600 -14.056 15.827 1.00 87.38 471 PHE A O 1
ATOM 3873 N N . TYR A 1 472 ? -2.079 -15.731 15.693 1.00 85.94 472 TYR A N 1
ATOM 3874 C CA . TYR A 1 472 ? -2.877 -16.781 16.329 1.00 85.94 472 TYR A CA 1
ATOM 3875 C C . TYR A 1 472 ? -2.301 -17.114 17.714 1.00 85.94 472 TYR A C 1
ATOM 3877 O O . TYR A 1 472 ? -1.253 -17.759 17.800 1.00 85.94 472 TYR A O 1
ATOM 3885 N N . PRO A 1 473 ? -2.946 -16.695 18.815 1.00 82.00 473 PRO A N 1
ATOM 3886 C CA . PRO A 1 473 ? -2.387 -16.890 20.150 1.00 82.00 473 PRO A CA 1
ATOM 3887 C C . PRO A 1 473 ? -2.361 -18.354 20.589 1.00 82.00 473 PRO A C 1
ATOM 3889 O O . PRO A 1 473 ? -3.220 -19.134 20.206 1.00 82.00 473 PRO A O 1
ATOM 3892 N N . ARG A 1 474 ? -1.414 -18.742 21.463 1.00 76.00 474 ARG A N 1
ATOM 3893 C CA . ARG A 1 474 ? -1.435 -20.081 22.102 1.00 76.00 474 ARG A CA 1
ATOM 3894 C C . ARG A 1 474 ? -2.664 -20.278 22.985 1.00 76.00 474 ARG A C 1
ATOM 3896 O O . ARG A 1 474 ? -3.169 -21.389 23.129 1.00 76.00 474 ARG A O 1
ATOM 3903 N N . VAL A 1 475 ? -3.034 -19.207 23.678 1.00 80.06 475 VAL A N 1
ATOM 3904 C CA . VAL A 1 475 ? -4.054 -19.182 24.722 1.00 80.06 475 VAL A CA 1
ATOM 3905 C C . VAL A 1 475 ? -5.272 -18.424 24.223 1.00 80.06 475 VAL A C 1
ATOM 3907 O O . VAL A 1 475 ? -5.166 -17.561 23.355 1.00 80.06 475 VAL A O 1
ATOM 3910 N N . ALA A 1 476 ? -6.438 -18.724 24.789 1.00 80.94 476 ALA A N 1
ATOM 3911 C CA . ALA A 1 476 ? -7.659 -18.016 24.438 1.00 80.94 476 ALA A CA 1
ATOM 3912 C C . ALA A 1 476 ? -7.499 -16.495 24.628 1.00 80.94 476 ALA A C 1
ATOM 3914 O O . ALA A 1 476 ? -6.946 -16.037 25.634 1.00 80.94 476 ALA A O 1
ATOM 3915 N N . LEU A 1 477 ? -8.038 -15.718 23.685 1.00 83.69 477 LEU A N 1
ATOM 3916 C CA . LEU A 1 477 ? -8.107 -14.254 23.734 1.00 83.69 477 LEU A CA 1
ATOM 3917 C C . LEU A 1 477 ? -9.055 -13.751 24.836 1.00 83.69 477 LEU A C 1
ATOM 3919 O O . LEU A 1 477 ? -10.107 -13.177 24.556 1.00 83.69 477 LEU A O 1
ATOM 3923 N N . THR A 1 478 ? -8.694 -13.937 26.105 1.00 87.88 478 THR A N 1
ATOM 3924 C CA . THR A 1 478 ? -9.465 -13.389 27.229 1.00 87.88 478 THR A CA 1
ATOM 3925 C C . THR A 1 478 ? -9.405 -11.862 27.240 1.00 87.88 478 THR A C 1
ATOM 3927 O O . THR A 1 478 ? -8.427 -11.262 26.795 1.00 87.88 478 THR A O 1
ATOM 3930 N N . HIS A 1 479 ? -10.435 -11.212 27.790 1.00 91.06 479 HIS A N 1
ATOM 3931 C CA . HIS A 1 479 ? -10.474 -9.748 27.897 1.00 91.06 479 HIS A CA 1
ATOM 3932 C C . HIS A 1 479 ? -9.236 -9.179 28.599 1.00 91.06 479 HIS A C 1
ATOM 3934 O O . HIS A 1 479 ? -8.646 -8.222 28.108 1.00 91.06 479 HIS A O 1
ATOM 3940 N N . VAL A 1 480 ? -8.804 -9.827 29.685 1.00 90.69 480 VAL A N 1
ATOM 3941 C CA . VAL A 1 480 ? -7.619 -9.437 30.460 1.00 90.69 480 VAL A CA 1
ATOM 3942 C C . VAL A 1 480 ? -6.365 -9.463 29.590 1.00 90.69 480 VAL A C 1
ATOM 3944 O O . VAL A 1 480 ? -5.626 -8.486 29.556 1.00 90.69 480 VAL A O 1
ATOM 3947 N N . LYS A 1 481 ? -6.151 -10.540 28.825 1.00 90.12 481 LYS A N 1
ATOM 3948 C CA . LYS A 1 481 ? -4.976 -10.668 27.953 1.00 90.12 481 LYS A CA 1
ATOM 3949 C C . LYS A 1 481 ? -4.981 -9.664 26.803 1.00 90.12 481 LYS A C 1
ATOM 3951 O O . LYS A 1 481 ? -3.936 -9.128 26.450 1.00 90.12 481 LYS A O 1
ATOM 3956 N N . GLN A 1 482 ? -6.153 -9.369 26.242 1.00 92.94 482 GLN A N 1
ATOM 3957 C CA . GLN A 1 482 ? -6.283 -8.322 25.227 1.00 92.94 482 GLN A CA 1
ATOM 3958 C C . GLN A 1 482 ? -5.922 -6.941 25.796 1.00 92.94 482 GLN A C 1
ATOM 3960 O O . GLN A 1 482 ? -5.210 -6.177 25.153 1.00 92.94 482 GLN A O 1
ATOM 3965 N N . GLU A 1 483 ? -6.390 -6.621 27.003 1.00 93.50 483 GLU A N 1
ATOM 3966 C CA . GLU A 1 483 ? -6.114 -5.346 27.679 1.00 93.50 483 GLU A CA 1
ATOM 3967 C C . GLU A 1 483 ? -4.636 -5.206 28.067 1.00 93.50 483 GLU A C 1
ATOM 3969 O O . GLU A 1 483 ? -4.041 -4.152 27.839 1.00 93.50 483 GLU A O 1
ATOM 3974 N N . GLU A 1 484 ? -4.026 -6.279 28.575 1.00 91.69 484 GLU A N 1
ATOM 3975 C CA . GLU A 1 484 ? -2.589 -6.374 28.862 1.00 91.69 484 GLU A CA 1
ATOM 3976 C C . GLU A 1 484 ? -1.760 -6.118 27.593 1.00 91.69 484 GLU A C 1
ATOM 3978 O O . GLU A 1 484 ? -0.882 -5.252 27.580 1.00 91.69 484 GLU A O 1
ATOM 3983 N N . PHE A 1 485 ? -2.116 -6.783 26.488 1.00 92.06 485 PHE A N 1
ATOM 3984 C CA . PHE A 1 485 ? -1.432 -6.630 25.206 1.00 92.06 485 PHE A CA 1
ATOM 3985 C C . PHE A 1 485 ? -1.535 -5.206 24.647 1.00 92.06 485 PHE A C 1
ATOM 3987 O O . PHE A 1 485 ? -0.529 -4.612 24.255 1.00 92.06 485 PHE A O 1
ATOM 3994 N N . VAL A 1 486 ? -2.738 -4.617 24.653 1.00 93.19 486 VAL A N 1
ATOM 3995 C CA . VAL A 1 486 ? -2.946 -3.227 24.215 1.00 93.19 486 VAL A CA 1
ATOM 3996 C C . VAL A 1 486 ? -2.140 -2.254 25.074 1.00 93.19 486 VAL A C 1
ATOM 3998 O O . VAL A 1 486 ? -1.544 -1.321 24.533 1.00 93.19 486 VAL A O 1
ATOM 4001 N N . SER A 1 487 ? -2.094 -2.473 26.389 1.00 91.00 487 SER A N 1
ATOM 4002 C CA . SER A 1 487 ? -1.370 -1.608 27.325 1.00 91.00 487 SER A CA 1
ATOM 4003 C C . SER A 1 487 ? 0.137 -1.630 27.077 1.00 91.00 487 SER A C 1
ATOM 4005 O O . SER A 1 487 ? 0.756 -0.572 26.965 1.00 91.00 487 SER A O 1
ATOM 4007 N N . MET A 1 488 ? 0.719 -2.816 26.905 1.00 89.81 488 MET A N 1
ATOM 4008 C CA . MET A 1 488 ? 2.139 -2.981 26.590 1.00 89.81 488 MET A CA 1
ATOM 4009 C C . MET A 1 488 ? 2.509 -2.318 25.252 1.00 89.81 488 MET A C 1
ATOM 4011 O O . MET A 1 488 ? 3.445 -1.516 25.191 1.00 89.81 488 MET A O 1
ATOM 4015 N N . LEU A 1 489 ? 1.738 -2.562 24.184 1.00 89.88 489 LEU A N 1
ATOM 4016 C CA . LEU A 1 489 ? 1.992 -1.942 22.877 1.00 89.88 489 LEU A CA 1
ATOM 4017 C C . LEU A 1 489 ? 1.870 -0.411 22.927 1.00 89.88 489 LEU A C 1
ATOM 4019 O O . LEU A 1 489 ? 2.660 0.303 22.301 1.00 89.88 489 LEU A O 1
ATOM 4023 N N . ALA A 1 490 ? 0.902 0.105 23.690 1.00 89.00 490 ALA A N 1
ATOM 4024 C CA . ALA A 1 490 ? 0.715 1.537 23.886 1.00 89.00 490 ALA A CA 1
ATOM 4025 C C . ALA A 1 490 ? 1.861 2.199 24.666 1.00 89.00 490 ALA A C 1
ATOM 4027 O O . ALA A 1 490 ? 2.150 3.367 24.423 1.00 89.00 490 ALA A O 1
ATOM 4028 N N . GLN A 1 491 ? 2.532 1.483 25.571 1.00 86.62 491 GLN A N 1
ATOM 4029 C CA . GLN A 1 491 ? 3.687 2.010 26.305 1.00 86.62 491 GLN A CA 1
ATOM 4030 C C . GLN A 1 491 ? 4.941 2.104 25.428 1.00 86.62 491 GLN A C 1
ATOM 4032 O O . GLN A 1 491 ? 5.697 3.065 25.547 1.00 86.62 491 GLN A O 1
ATOM 4037 N N . GLN A 1 492 ? 5.149 1.147 24.520 1.00 86.19 492 GLN A N 1
ATOM 4038 C CA . GLN A 1 492 ? 6.344 1.116 23.672 1.00 86.19 492 GLN A CA 1
ATOM 4039 C C . GLN A 1 492 ? 6.244 2.040 22.451 1.00 86.19 492 GLN A C 1
ATOM 4041 O O . GLN A 1 492 ? 7.165 2.806 22.161 1.00 86.19 492 GLN A O 1
ATOM 4046 N N . LYS A 1 493 ? 5.141 1.952 21.696 1.00 85.19 493 LYS A N 1
ATOM 4047 C CA . LYS A 1 493 ? 4.918 2.719 20.457 1.00 85.19 493 LYS A CA 1
ATOM 4048 C C . LYS A 1 493 ? 3.446 3.157 20.383 1.00 85.19 493 LYS A C 1
ATOM 4050 O O . LYS A 1 493 ? 2.672 2.596 19.598 1.00 85.19 493 LYS A O 1
ATOM 4055 N N . PRO A 1 494 ? 3.032 4.152 21.190 1.00 84.88 494 PRO A N 1
ATOM 4056 C CA . PRO A 1 494 ? 1.637 4.572 21.253 1.00 84.88 494 PRO A CA 1
ATOM 4057 C C . PRO A 1 494 ? 1.117 4.996 19.879 1.00 84.88 494 PRO A C 1
ATOM 4059 O O . PRO A 1 494 ? 1.825 5.628 19.096 1.00 84.88 494 PRO A O 1
ATOM 4062 N N . GLY A 1 495 ? -0.118 4.591 19.572 1.00 84.38 495 GLY A N 1
ATOM 4063 C CA . GLY A 1 495 ? -0.807 4.922 18.324 1.00 84.38 495 GLY A CA 1
ATOM 4064 C C . GLY A 1 495 ? -0.168 4.371 17.047 1.00 84.38 495 GLY A C 1
ATOM 4065 O O . GLY A 1 495 ? -0.691 4.644 15.963 1.00 84.38 495 GLY A O 1
ATOM 4066 N N . LYS A 1 496 ? 0.916 3.590 17.128 1.00 88.19 496 LYS A N 1
ATOM 4067 C CA . LYS A 1 496 ? 1.536 2.971 15.952 1.00 88.19 496 LYS A CA 1
ATOM 4068 C C . LYS A 1 496 ? 0.726 1.784 15.437 1.00 88.19 496 LYS A C 1
ATOM 4070 O O . LYS A 1 496 ? 0.649 1.604 14.227 1.00 88.19 496 LYS A O 1
ATOM 4075 N N . TYR A 1 497 ? 0.088 1.043 16.337 1.00 89.81 497 TYR A N 1
ATOM 4076 C CA . TYR A 1 497 ? -0.683 -0.155 16.022 1.00 89.81 497 TYR A CA 1
ATOM 4077 C C . TYR A 1 497 ? -2.178 0.158 15.907 1.00 89.81 497 TYR A C 1
ATOM 4079 O O . TYR A 1 497 ? -2.750 0.845 16.758 1.00 89.81 497 TYR A O 1
ATOM 4087 N N . ARG A 1 498 ? -2.815 -0.378 14.868 1.00 92.06 498 ARG A N 1
ATOM 4088 C CA . ARG A 1 498 ? -4.251 -0.663 14.829 1.00 92.06 498 ARG A CA 1
ATOM 4089 C C . ARG A 1 498 ? -4.415 -2.140 15.147 1.00 92.06 498 ARG A C 1
ATOM 4091 O O . ARG A 1 498 ? -3.727 -2.939 14.532 1.00 92.06 498 ARG A O 1
ATOM 4098 N N . LEU A 1 499 ? -5.295 -2.486 16.083 1.00 95.31 499 LEU A N 1
ATOM 4099 C CA . LEU A 1 499 ? -5.479 -3.868 16.532 1.00 95.31 499 LEU A CA 1
ATOM 4100 C C . LEU A 1 499 ? -6.949 -4.266 16.457 1.00 95.31 499 LEU A C 1
ATOM 4102 O O . LEU A 1 499 ? -7.819 -3.494 16.868 1.00 95.31 499 LEU A O 1
ATOM 4106 N N . VAL A 1 500 ? -7.215 -5.481 15.987 1.00 96.75 500 VAL A N 1
ATOM 4107 C CA . VAL A 1 500 ? -8.549 -6.085 16.002 1.00 96.75 500 VAL A CA 1
ATOM 4108 C C . VAL A 1 500 ? -8.472 -7.474 16.617 1.00 96.75 500 VAL A C 1
ATOM 4110 O O . VAL A 1 500 ? -7.711 -8.311 16.149 1.00 96.75 500 VAL A O 1
ATOM 4113 N N . PHE A 1 501 ? -9.279 -7.727 17.643 1.00 96.12 501 PHE A N 1
ATOM 4114 C CA . PHE A 1 501 ? -9.404 -9.029 18.293 1.00 96.12 501 PHE A CA 1
ATOM 4115 C C . PHE A 1 501 ? -10.695 -9.709 17.845 1.00 96.12 501 PHE A C 1
ATOM 4117 O O . PHE A 1 501 ? -11.777 -9.139 18.010 1.00 96.12 501 PHE A O 1
ATOM 4124 N N . LEU A 1 502 ? -10.591 -10.934 17.332 1.00 94.88 502 LEU A N 1
ATOM 4125 C CA . LEU A 1 502 ? -11.733 -11.764 16.958 1.00 94.88 502 LEU A CA 1
ATOM 4126 C C . LEU A 1 502 ? -11.656 -13.121 17.687 1.00 94.88 502 LEU A C 1
ATOM 4128 O O . LEU A 1 502 ? -10.642 -13.811 17.568 1.00 94.88 502 LEU A O 1
ATOM 4132 N N . PRO A 1 503 ? -12.693 -13.528 18.443 1.00 92.81 503 PRO A N 1
ATOM 4133 C CA . PRO A 1 503 ? -12.738 -14.829 19.104 1.00 92.81 503 PRO A CA 1
ATOM 4134 C C . PRO A 1 503 ? -12.868 -15.987 18.097 1.00 92.81 503 PRO A C 1
ATOM 4136 O O . PRO A 1 503 ? -13.248 -15.766 16.946 1.00 92.81 503 PRO A O 1
ATOM 4139 N N . PRO A 1 504 ? -12.597 -17.235 18.522 1.00 89.12 504 PRO A N 1
ATOM 4140 C CA . PRO A 1 504 ? -12.666 -18.408 17.645 1.00 89.12 504 PRO A CA 1
ATOM 4141 C C . PRO A 1 504 ? -14.088 -18.761 17.182 1.00 89.12 504 PRO A C 1
ATOM 4143 O O . PRO A 1 504 ? -14.297 -19.393 16.142 1.00 89.12 504 PRO A O 1
ATOM 4146 N N . THR A 1 505 ? -15.081 -18.385 17.983 1.00 91.31 505 THR A N 1
ATOM 4147 C CA . THR A 1 505 ? -16.468 -18.821 17.854 1.00 91.31 505 THR A CA 1
ATOM 4148 C C . THR A 1 505 ? -17.428 -17.652 18.028 1.00 91.31 505 THR A C 1
ATOM 4150 O O . THR A 1 505 ? -17.093 -16.606 18.592 1.00 91.31 505 THR A O 1
ATOM 4153 N N . PHE A 1 506 ? -18.654 -17.832 17.541 1.00 90.81 506 PHE A N 1
ATOM 4154 C CA . PHE A 1 506 ? -19.772 -16.992 17.949 1.00 90.81 506 PHE A CA 1
ATOM 4155 C C . PHE A 1 506 ? -20.009 -17.126 19.456 1.00 90.81 506 PHE A C 1
ATOM 4157 O O . PHE A 1 506 ? -19.652 -18.134 20.061 1.00 90.81 506 PHE A O 1
ATOM 4164 N N . VAL A 1 507 ? -20.736 -16.174 20.046 1.00 87.62 507 VAL A N 1
ATOM 4165 C CA . VAL A 1 507 ? -21.176 -16.246 21.455 1.00 87.62 507 VAL A CA 1
ATOM 4166 C C . VAL A 1 507 ? -21.914 -17.559 21.781 1.00 87.62 507 VAL A C 1
ATOM 4168 O O . VAL A 1 507 ? -21.865 -18.026 22.912 1.00 87.62 507 VAL A O 1
ATOM 4171 N N . SER A 1 508 ? -22.559 -18.189 20.794 1.00 85.38 508 SER A N 1
ATOM 4172 C CA . SER A 1 508 ? -23.225 -19.492 20.934 1.00 85.38 508 SER A CA 1
ATOM 4173 C C . SER A 1 508 ? -22.275 -20.701 20.975 1.00 85.38 508 SER A C 1
ATOM 4175 O O . SER A 1 508 ? -22.731 -21.821 21.178 1.00 85.38 508 SER A O 1
ATOM 4177 N N . GLY A 1 509 ? -20.974 -20.503 20.747 1.00 87.50 509 GLY A N 1
ATOM 4178 C CA . GLY A 1 509 ? -19.953 -21.550 20.634 1.00 87.50 509 GLY A CA 1
ATOM 4179 C C . GLY A 1 509 ? -19.786 -22.127 19.224 1.00 87.50 509 GLY A C 1
ATOM 4180 O O . GLY A 1 509 ? -18.829 -22.856 18.978 1.00 87.50 509 GLY A O 1
ATOM 4181 N N . ALA A 1 510 ? -20.659 -21.784 18.271 1.00 87.81 510 ALA A N 1
ATOM 4182 C CA . ALA A 1 510 ? -20.517 -22.231 16.885 1.00 87.81 510 ALA A CA 1
ATOM 4183 C C . ALA A 1 510 ? -19.298 -21.588 16.194 1.00 87.81 510 ALA A C 1
ATOM 4185 O O . ALA A 1 510 ? -18.978 -20.422 16.431 1.00 87.81 510 ALA A O 1
ATOM 4186 N N . ARG A 1 511 ? -18.638 -22.334 15.299 1.00 86.25 511 ARG A N 1
ATOM 4187 C CA . ARG A 1 511 ? -17.487 -21.843 14.522 1.00 86.25 511 ARG A CA 1
ATOM 4188 C C . ARG A 1 511 ? -17.887 -20.676 13.617 1.00 86.25 511 ARG A C 1
ATOM 4190 O O . ARG A 1 511 ? -18.912 -20.741 12.937 1.00 86.25 511 ARG A O 1
ATOM 4197 N N . ILE A 1 512 ? -17.036 -19.652 13.557 1.00 86.44 512 ILE A N 1
ATOM 4198 C CA . ILE A 1 512 ? -17.158 -18.559 12.586 1.00 86.44 512 ILE A CA 1
ATOM 4199 C C . ILE A 1 512 ? -16.628 -19.051 11.226 1.00 86.44 512 ILE A C 1
ATOM 4201 O O . ILE A 1 512 ? -15.497 -19.533 11.167 1.00 86.44 512 ILE A O 1
ATOM 4205 N N . PRO A 1 513 ? -17.412 -18.964 10.136 1.00 82.50 513 PRO A N 1
ATOM 4206 C CA . PRO A 1 513 ? -16.932 -19.295 8.795 1.00 82.50 513 PRO A CA 1
ATOM 4207 C C . PRO A 1 513 ? -15.766 -18.397 8.349 1.00 82.50 513 PRO A C 1
ATOM 4209 O O . PRO A 1 513 ? -15.785 -17.193 8.604 1.00 82.50 513 PRO A O 1
ATOM 4212 N N . ASP A 1 514 ? -14.792 -18.957 7.631 1.00 76.69 514 ASP A N 1
ATOM 4213 C CA . ASP A 1 514 ? -13.536 -18.270 7.277 1.00 76.69 514 ASP A CA 1
ATOM 4214 C C . ASP A 1 514 ? -13.766 -17.018 6.402 1.00 76.69 514 ASP A C 1
ATOM 4216 O O . ASP A 1 514 ? -13.108 -15.992 6.561 1.00 76.69 514 ASP A O 1
ATOM 4220 N N . ASN A 1 515 ? -14.784 -17.038 5.536 1.00 71.81 515 ASN A N 1
ATOM 4221 C CA . ASN A 1 515 ? -15.185 -15.863 4.755 1.00 71.81 515 ASN A CA 1
ATOM 4222 C C . ASN A 1 515 ? -15.761 -14.726 5.622 1.00 71.81 515 ASN A C 1
ATOM 4224 O O . ASN A 1 515 ? -15.626 -13.550 5.283 1.00 71.81 515 ASN A O 1
ATOM 4228 N N . LEU A 1 516 ? -16.403 -15.056 6.746 1.00 81.56 516 LEU A N 1
ATOM 4229 C CA . LEU A 1 516 ? -16.939 -14.071 7.682 1.00 81.56 516 LEU A CA 1
ATOM 4230 C C . LEU A 1 516 ? -15.840 -13.491 8.579 1.00 81.56 516 LEU A C 1
ATOM 4232 O O . LEU A 1 516 ? -15.907 -12.312 8.916 1.00 81.56 516 LEU A O 1
ATOM 4236 N N . VAL A 1 517 ? -14.815 -14.279 8.917 1.00 85.62 517 VAL A N 1
ATOM 4237 C CA . VAL A 1 517 ? -13.635 -13.819 9.668 1.00 85.62 517 VAL A CA 1
ATOM 4238 C C . VAL A 1 517 ? -13.002 -12.600 8.999 1.00 85.62 517 VAL A C 1
ATOM 4240 O O . VAL A 1 517 ? -12.875 -11.554 9.635 1.00 85.62 517 VAL A O 1
ATOM 4243 N N . ALA A 1 518 ? -12.647 -12.711 7.714 1.00 80.75 518 ALA A N 1
ATOM 4244 C CA . ALA A 1 518 ? -11.989 -11.631 6.980 1.00 80.75 518 ALA A CA 1
ATOM 4245 C C . ALA A 1 518 ? -12.852 -10.357 6.942 1.00 80.75 518 ALA A C 1
ATOM 4247 O O . ALA A 1 518 ? -12.358 -9.252 7.177 1.00 80.75 518 ALA A O 1
ATOM 4248 N N . SER A 1 519 ? -14.165 -10.515 6.720 1.00 82.06 519 SER A N 1
ATOM 4249 C CA . SER A 1 519 ? -15.118 -9.399 6.742 1.00 82.06 519 SER A CA 1
ATOM 4250 C C . SER A 1 519 ? -15.193 -8.734 8.116 1.00 82.06 519 SER A C 1
ATOM 4252 O O . SER A 1 519 ? -15.228 -7.509 8.196 1.00 82.06 519 SER A O 1
ATOM 4254 N N . LEU A 1 520 ? -15.218 -9.516 9.198 1.00 88.75 520 LEU A N 1
ATOM 4255 C CA . LEU A 1 520 ? -15.288 -8.988 10.559 1.00 88.75 520 LEU A CA 1
ATOM 4256 C C . LEU A 1 520 ? -14.018 -8.229 10.939 1.00 88.75 520 LEU A C 1
ATOM 4258 O O . LEU A 1 520 ? -14.116 -7.122 11.468 1.00 88.75 520 LEU A O 1
ATOM 4262 N N . ILE A 1 521 ? -12.844 -8.778 10.616 1.00 90.00 521 ILE A N 1
ATOM 4263 C CA . ILE A 1 521 ? -11.559 -8.091 10.801 1.00 90.00 521 ILE A CA 1
ATOM 4264 C C . ILE A 1 521 ? -11.569 -6.752 10.054 1.00 90.00 521 ILE A C 1
ATOM 4266 O O . ILE A 1 521 ? -11.308 -5.707 10.654 1.00 90.00 521 ILE A O 1
ATOM 4270 N N . SER A 1 522 ? -11.967 -6.762 8.778 1.00 85.75 522 SER A N 1
ATOM 4271 C CA . SER A 1 522 ? -12.055 -5.548 7.961 1.00 85.75 522 SER A CA 1
ATOM 4272 C C . SER A 1 522 ? -13.050 -4.519 8.511 1.00 85.75 522 SER A C 1
ATOM 4274 O O . SER A 1 522 ? -12.801 -3.315 8.390 1.00 85.75 522 SER A O 1
ATOM 4276 N N . ASP A 1 523 ? -14.167 -4.955 9.101 1.00 87.94 523 ASP A N 1
ATOM 4277 C CA . ASP A 1 523 ? -15.134 -4.065 9.751 1.00 87.94 523 ASP A CA 1
ATOM 4278 C C . ASP A 1 523 ? -14.542 -3.437 11.023 1.00 87.94 523 ASP A C 1
ATOM 4280 O O . ASP A 1 523 ? -14.694 -2.233 11.237 1.00 87.94 523 ASP A O 1
ATOM 4284 N N . GLY A 1 524 ? -13.811 -4.212 11.832 1.00 92.88 524 GLY A N 1
ATOM 4285 C CA . GLY A 1 524 ? -13.105 -3.700 13.010 1.00 92.88 524 GLY A CA 1
ATOM 4286 C C . GLY A 1 524 ? -12.019 -2.682 12.651 1.00 92.88 524 GLY A C 1
ATOM 4287 O O . GLY A 1 524 ? -11.928 -1.618 13.264 1.00 92.88 524 GLY A O 1
ATOM 4288 N N . GLU A 1 525 ? -11.235 -2.946 11.606 1.00 91.12 525 GLU A N 1
ATOM 4289 C CA . GLU A 1 525 ? -10.232 -1.996 11.121 1.00 91.12 525 GLU A CA 1
ATOM 4290 C C . GLU A 1 525 ? -10.864 -0.714 10.571 1.00 91.12 525 GLU A C 1
ATOM 4292 O O . GLU A 1 525 ? -10.376 0.387 10.842 1.00 91.12 525 GLU A O 1
ATOM 4297 N N . SER A 1 526 ? -11.946 -0.850 9.798 1.00 89.69 526 SER A N 1
ATOM 4298 C CA . SER A 1 526 ? -12.710 0.282 9.264 1.00 89.69 526 SER A CA 1
ATOM 4299 C C . SER A 1 526 ? -13.295 1.142 10.379 1.00 89.69 526 SER A C 1
ATOM 4301 O O . SER A 1 526 ? -13.228 2.367 10.300 1.00 89.69 526 SER A O 1
ATOM 4303 N N . LEU A 1 527 ? -13.803 0.520 11.445 1.00 93.44 527 LEU A N 1
ATOM 4304 C CA . LEU A 1 527 ? -14.322 1.226 12.612 1.00 93.44 527 LEU A CA 1
ATOM 4305 C C . LEU A 1 527 ? -13.244 2.109 13.259 1.00 93.44 527 LEU A C 1
ATOM 4307 O O . LEU A 1 527 ? -13.487 3.295 13.479 1.00 93.44 527 LEU A O 1
ATOM 4311 N N . GLU A 1 528 ? -12.041 1.577 13.510 1.00 94.31 528 GLU A N 1
ATOM 4312 C CA . GLU A 1 528 ? -10.925 2.381 14.038 1.00 94.31 528 GLU A CA 1
ATOM 4313 C C . GLU A 1 528 ? -10.559 3.529 13.088 1.00 94.31 528 GLU A C 1
ATOM 4315 O O . GLU A 1 528 ? -10.419 4.675 13.532 1.00 94.31 528 GLU A O 1
ATOM 4320 N N . LYS A 1 529 ? -10.442 3.237 11.782 1.00 90.75 529 LYS A N 1
ATOM 4321 C CA . LYS A 1 529 ? -10.101 4.219 10.740 1.00 90.75 529 LYS A CA 1
ATOM 4322 C C . LYS A 1 529 ? -11.099 5.378 10.734 1.00 90.75 529 LYS A C 1
ATOM 4324 O O . LYS A 1 529 ? -10.678 6.538 10.736 1.00 90.75 529 LYS A O 1
ATOM 4329 N N . GLU A 1 530 ? -12.397 5.084 10.767 1.00 91.31 530 GLU A N 1
ATOM 4330 C CA . GLU A 1 530 ? -13.458 6.092 10.724 1.00 91.31 530 GLU A CA 1
ATOM 4331 C C . GLU A 1 530 ? -13.591 6.869 12.037 1.00 91.31 530 GLU A C 1
ATOM 4333 O O . GLU A 1 530 ? -13.802 8.084 11.993 1.00 91.31 530 GLU A O 1
ATOM 4338 N N . ILE A 1 531 ? -13.391 6.237 13.204 1.00 93.75 531 ILE A N 1
ATOM 4339 C CA . ILE A 1 531 ? -13.328 6.958 14.488 1.00 93.75 531 ILE A CA 1
ATOM 4340 C C . ILE A 1 531 ? -12.201 7.980 14.422 1.00 93.75 531 ILE A C 1
ATOM 4342 O O . ILE A 1 531 ? -12.422 9.172 14.644 1.00 93.75 531 ILE A O 1
ATOM 4346 N N . ARG A 1 532 ? -10.998 7.525 14.059 1.00 91.88 532 ARG A N 1
ATOM 4347 C CA . ARG A 1 532 ? -9.822 8.385 13.955 1.00 91.88 532 ARG A CA 1
ATOM 4348 C C . ARG A 1 532 ? -10.039 9.518 12.973 1.00 91.88 532 ARG A C 1
ATOM 4350 O O . ARG A 1 532 ? -9.701 10.653 13.296 1.00 91.88 532 ARG A O 1
ATOM 4357 N N . LYS A 1 533 ? -10.605 9.216 11.803 1.00 90.19 533 LYS A N 1
ATOM 4358 C CA . LYS A 1 533 ? -10.999 10.225 10.826 1.00 90.19 533 LYS A CA 1
ATOM 4359 C C . LYS A 1 533 ? -11.916 11.233 11.505 1.00 90.19 533 LYS A C 1
ATOM 4361 O O . LYS A 1 533 ? -11.515 12.373 11.631 1.00 90.19 533 LYS A O 1
ATOM 4366 N N . LYS A 1 534 ? -13.059 10.836 12.068 1.00 92.19 534 LYS A N 1
ATOM 4367 C CA . LYS A 1 534 ? -14.033 11.765 12.667 1.00 92.19 534 LYS A CA 1
ATOM 4368 C C . LYS A 1 534 ? -13.485 12.656 13.784 1.00 92.19 534 LYS A C 1
ATOM 4370 O O . LYS A 1 534 ? -13.927 13.804 13.866 1.00 92.19 534 LYS A O 1
ATOM 4375 N N . VAL A 1 535 ? -12.593 12.169 14.645 1.00 94.38 535 VAL A N 1
ATOM 4376 C CA . VAL A 1 535 ? -12.188 12.911 15.859 1.00 94.38 535 VAL A CA 1
ATOM 4377 C C . VAL A 1 535 ? -10.888 13.693 15.722 1.00 94.38 535 VAL A C 1
ATOM 4379 O O . VAL A 1 535 ? -10.677 14.638 16.475 1.00 94.38 535 VAL A O 1
ATOM 4382 N N . MET A 1 536 ? -10.022 13.325 14.780 1.00 93.00 536 MET A N 1
ATOM 4383 C CA . MET A 1 536 ? -8.715 13.954 14.612 1.00 93.00 536 MET A CA 1
ATOM 4384 C C . MET A 1 536 ? -8.805 15.201 13.720 1.00 93.00 536 MET A C 1
ATOM 4386 O O . MET A 1 536 ? -9.488 15.180 12.696 1.00 93.00 536 MET A O 1
ATOM 4390 N N . GLY A 1 537 ? -8.091 16.270 14.088 1.00 91.44 537 GLY A N 1
ATOM 4391 C CA . GLY A 1 537 ? -8.062 17.541 13.351 1.00 91.44 537 GLY A CA 1
ATOM 4392 C C . GLY A 1 537 ? -7.264 18.627 14.070 1.00 91.44 537 GLY A C 1
ATOM 4393 O O . GLY A 1 537 ? -6.936 18.477 15.242 1.00 91.44 537 GLY A O 1
ATOM 4394 N N . PHE A 1 538 ? -6.931 19.708 13.365 1.00 88.25 538 PHE A N 1
ATOM 4395 C CA . PHE A 1 538 ? -6.143 20.833 13.894 1.00 88.25 538 PHE A CA 1
ATOM 4396 C C . PHE A 1 538 ? -6.992 21.924 14.577 1.00 88.25 538 PHE A C 1
ATOM 4398 O O . PHE A 1 538 ? -6.463 22.963 14.966 1.00 88.25 538 PHE A O 1
ATOM 4405 N N . THR A 1 539 ? -8.299 21.702 14.743 1.00 86.06 539 THR A N 1
ATOM 4406 C CA . THR A 1 539 ? -9.216 22.654 15.390 1.00 86.06 539 THR A CA 1
ATOM 4407 C C . THR A 1 539 ? -9.338 22.417 16.892 1.00 86.06 539 THR A C 1
ATOM 4409 O O . THR A 1 539 ? -8.901 21.389 17.407 1.00 86.06 539 THR A O 1
ATOM 4412 N N . LYS A 1 540 ? -9.973 23.356 17.606 1.00 86.06 540 LYS A N 1
ATOM 4413 C CA . LYS A 1 540 ? -10.220 23.236 19.052 1.00 86.06 540 LYS A CA 1
ATOM 4414 C C . LYS A 1 540 ? -11.273 22.173 19.392 1.00 86.06 540 LYS A C 1
ATOM 4416 O O . LYS A 1 540 ? -11.269 21.647 20.498 1.00 86.06 540 LYS A O 1
ATOM 4421 N N . GLU A 1 541 ? -12.158 21.851 18.451 1.00 89.06 541 GLU A N 1
ATOM 4422 C CA . GLU A 1 541 ? -13.237 20.862 18.589 1.00 89.06 541 GLU A CA 1
ATOM 4423 C C . GLU A 1 541 ? -12.786 19.434 18.234 1.00 89.06 541 GLU A C 1
ATOM 4425 O O . GLU A 1 541 ? -13.573 18.488 18.324 1.00 89.06 541 GLU A O 1
ATOM 4430 N N . LYS A 1 542 ? -11.539 19.272 17.781 1.00 93.06 542 LYS A N 1
ATOM 4431 C CA . LYS A 1 542 ? -10.937 17.998 17.382 1.00 93.06 542 LYS A CA 1
ATOM 4432 C C . LYS A 1 542 ? -9.721 17.688 18.247 1.00 93.06 542 LYS A C 1
ATOM 4434 O O . LYS A 1 542 ? -9.139 18.557 18.888 1.00 93.06 542 LYS A O 1
ATOM 4439 N N . ILE A 1 543 ? -9.302 16.427 18.230 1.00 92.62 543 ILE A N 1
ATOM 4440 C CA . ILE A 1 543 ? -8.072 16.007 18.896 1.00 92.62 543 ILE A CA 1
ATOM 4441 C C . ILE A 1 543 ? -6.907 16.230 17.937 1.00 92.62 543 ILE A C 1
ATOM 4443 O O . ILE A 1 543 ? -6.845 15.632 16.857 1.00 92.62 543 ILE A O 1
ATOM 4447 N N . HIS A 1 544 ? -5.958 17.067 18.351 1.00 91.69 544 HIS A N 1
ATOM 4448 C CA . HIS A 1 544 ? -4.787 17.391 17.544 1.00 91.69 544 HIS A CA 1
ATOM 4449 C C . HIS A 1 544 ? -3.999 16.120 17.157 1.00 91.69 544 HIS A C 1
ATOM 4451 O O . HIS A 1 544 ? -3.728 15.295 18.037 1.00 91.69 544 HIS A O 1
ATOM 4457 N N . PRO A 1 545 ? -3.537 15.951 15.896 1.00 89.88 545 PRO A N 1
ATOM 4458 C CA . PRO A 1 545 ? -2.870 14.722 15.449 1.00 89.88 545 PRO A CA 1
ATOM 4459 C C . PRO A 1 545 ? -1.677 14.295 16.311 1.00 89.88 545 PRO A C 1
ATOM 4461 O O . PRO A 1 545 ? -1.559 13.120 16.649 1.00 89.88 545 PRO A O 1
ATOM 4464 N N . LYS A 1 546 ? -0.823 15.243 16.736 1.00 88.00 546 LYS A N 1
ATOM 4465 C CA . LYS A 1 546 ? 0.309 14.959 17.649 1.00 88.00 546 LYS A CA 1
ATOM 4466 C C . LYS A 1 546 ? -0.133 14.256 18.937 1.00 88.00 546 LYS A C 1
ATOM 4468 O O . LYS A 1 546 ? 0.550 13.349 19.391 1.00 88.00 546 LYS A O 1
ATOM 4473 N N . LYS A 1 547 ? -1.276 14.664 19.492 1.00 90.31 547 LYS A N 1
ATOM 4474 C CA . LYS A 1 547 ? -1.848 14.111 20.720 1.00 90.31 547 LYS A CA 1
ATOM 4475 C C . LYS A 1 547 ? -2.583 12.800 20.441 1.00 90.31 547 LYS A C 1
ATOM 4477 O O . LYS A 1 547 ? -2.346 11.806 21.111 1.00 90.31 547 LYS A O 1
ATOM 4482 N N . PHE A 1 548 ? -3.408 12.754 19.393 1.00 89.94 548 PHE A N 1
ATOM 4483 C CA . PHE A 1 548 ? -4.183 11.557 19.047 1.00 89.94 548 PHE A CA 1
ATOM 4484 C C . PHE A 1 548 ? -3.314 10.374 18.582 1.00 89.94 548 PHE A C 1
ATOM 4486 O O . PHE A 1 548 ? -3.707 9.212 18.688 1.00 89.94 548 PHE A O 1
ATOM 4493 N N . ASN A 1 549 ? -2.110 10.647 18.072 1.00 88.50 549 ASN A N 1
ATOM 4494 C CA . ASN A 1 549 ? -1.120 9.618 17.761 1.00 88.50 549 ASN A CA 1
ATOM 4495 C C . ASN A 1 549 ? -0.413 9.056 19.002 1.00 88.50 549 ASN A C 1
ATOM 4497 O O . ASN A 1 549 ? 0.322 8.094 18.857 1.00 88.50 549 ASN A O 1
ATOM 4501 N N . GLN A 1 550 ? -0.662 9.589 20.200 1.00 89.38 550 GLN A N 1
ATOM 4502 C CA . GLN A 1 550 ? -0.221 8.988 21.464 1.00 89.38 550 GLN A CA 1
ATOM 4503 C C . GLN A 1 550 ? -1.259 8.009 22.044 1.00 89.38 550 GLN A C 1
ATOM 4505 O O . GLN A 1 550 ? -1.141 7.591 23.194 1.00 89.38 550 GLN A O 1
ATOM 4510 N N . ILE A 1 551 ? -2.287 7.658 21.263 1.00 89.56 551 ILE A N 1
ATOM 4511 C CA . ILE A 1 551 ? -3.397 6.801 21.684 1.00 89.56 551 ILE A CA 1
ATOM 4512 C C . ILE A 1 551 ? -3.456 5.577 20.780 1.00 89.56 551 ILE A C 1
ATOM 4514 O O . ILE A 1 551 ? -3.658 5.684 19.563 1.00 89.56 551 ILE A O 1
ATOM 4518 N N . THR A 1 552 ? -3.326 4.412 21.398 1.00 91.25 552 THR A N 1
ATOM 4519 C CA . THR A 1 552 ? -3.631 3.118 20.799 1.00 91.25 552 THR A CA 1
ATOM 4520 C C . THR A 1 552 ? -5.128 2.859 20.925 1.00 91.25 552 THR A C 1
ATOM 4522 O O . THR A 1 552 ? -5.705 2.971 22.008 1.00 91.25 552 THR A O 1
ATOM 4525 N N . ILE A 1 553 ? -5.749 2.526 19.794 1.00 92.94 553 ILE A N 1
ATOM 4526 C CA . ILE A 1 553 ? -7.150 2.119 19.713 1.00 92.94 553 ILE A CA 1
ATOM 4527 C C . ILE A 1 553 ? -7.160 0.688 19.205 1.00 92.94 553 ILE A C 1
ATOM 4529 O O . ILE A 1 553 ? -6.627 0.413 18.127 1.00 92.94 553 ILE A O 1
ATOM 4533 N N . ALA A 1 554 ? -7.771 -0.202 19.975 1.00 96.00 554 ALA A N 1
ATOM 4534 C CA . ALA A 1 554 ? -8.043 -1.562 19.548 1.00 96.00 554 ALA A CA 1
ATOM 4535 C C . ALA A 1 554 ? -9.548 -1.823 19.514 1.00 96.00 554 ALA A C 1
ATOM 4537 O O . ALA A 1 554 ? -10.311 -1.225 20.276 1.00 96.00 554 ALA A O 1
ATOM 4538 N N . VAL A 1 555 ? -9.963 -2.725 18.631 1.00 97.38 555 VAL A N 1
ATOM 4539 C CA . VAL A 1 555 ? -11.359 -3.134 18.476 1.00 97.38 555 VAL A CA 1
ATOM 4540 C C . VAL A 1 555 ? -11.491 -4.601 18.854 1.00 97.38 555 VAL A C 1
ATOM 4542 O O . VAL A 1 555 ? -10.841 -5.456 18.264 1.00 97.38 555 VAL A O 1
ATOM 4545 N N . ARG A 1 556 ? -12.345 -4.911 19.825 1.00 97.06 556 ARG A N 1
ATOM 4546 C CA . ARG A 1 556 ? -12.694 -6.287 20.196 1.00 97.06 556 ARG A CA 1
ATOM 4547 C C . ARG A 1 556 ? -14.056 -6.626 19.611 1.00 97.06 556 ARG A C 1
ATOM 4549 O O . ARG A 1 556 ? -15.035 -5.935 19.871 1.00 97.06 556 ARG A O 1
ATOM 4556 N N . ILE A 1 557 ? -14.117 -7.681 18.812 1.00 96.00 557 ILE A N 1
ATOM 4557 C CA . ILE A 1 557 ? -15.323 -8.095 18.098 1.00 96.00 557 ILE A CA 1
ATOM 4558 C C . ILE A 1 557 ? -15.979 -9.251 18.849 1.00 96.00 557 ILE A C 1
ATOM 4560 O O . ILE A 1 557 ? -15.334 -10.250 19.135 1.00 96.00 557 ILE A O 1
ATOM 4564 N N . ASN A 1 558 ? -17.276 -9.144 19.120 1.00 94.06 558 ASN A N 1
ATOM 4565 C CA . ASN A 1 558 ? -18.081 -10.178 19.765 1.00 94.06 558 ASN A CA 1
ATOM 4566 C C . ASN A 1 558 ? -19.244 -10.566 18.832 1.00 94.06 558 ASN A C 1
ATOM 4568 O O . ASN A 1 558 ? -20.325 -9.968 18.910 1.00 94.06 558 ASN A O 1
ATOM 4572 N N . PRO A 1 559 ? -19.035 -11.515 17.904 1.00 91.75 559 PRO A N 1
ATOM 4573 C CA . PRO A 1 559 ? -20.058 -11.929 16.956 1.00 91.75 559 PRO A CA 1
ATOM 4574 C C . PRO A 1 559 ? -21.036 -12.913 17.614 1.00 91.75 559 PRO A C 1
ATOM 4576 O O . PRO A 1 559 ? -20.644 -13.865 18.285 1.00 91.75 559 PRO A O 1
ATOM 4579 N N . ALA A 1 560 ? -22.330 -12.717 17.398 1.00 89.12 560 ALA A N 1
ATOM 4580 C CA . ALA A 1 560 ? -23.402 -13.524 17.958 1.00 89.12 560 ALA A CA 1
ATOM 4581 C C . ALA A 1 560 ? -24.383 -13.968 16.868 1.00 89.12 560 ALA A C 1
ATOM 4583 O O . ALA A 1 560 ? -24.864 -13.178 16.054 1.00 89.12 560 ALA A O 1
ATOM 4584 N N . LYS A 1 561 ? -24.713 -15.259 16.889 1.00 78.50 561 LYS A N 1
ATOM 4585 C CA . LYS A 1 561 ? -25.739 -15.866 16.046 1.00 78.50 561 LYS A CA 1
ATOM 4586 C C . LYS A 1 561 ? -26.590 -16.772 16.931 1.00 78.50 561 LYS A C 1
ATOM 4588 O O . LYS A 1 561 ? -26.079 -17.759 17.462 1.00 78.50 561 LYS A O 1
ATOM 4593 N N . THR A 1 562 ? -27.849 -16.403 17.147 1.00 65.00 562 THR A N 1
ATOM 4594 C CA . THR A 1 562 ? -28.831 -17.296 17.779 1.00 65.00 562 THR A CA 1
ATOM 4595 C C . THR A 1 562 ? -29.338 -18.301 16.741 1.00 65.00 562 THR A C 1
ATOM 4597 O O . THR A 1 562 ? -29.172 -18.069 15.544 1.00 65.00 562 THR A O 1
ATOM 4600 N N . ALA A 1 563 ? -29.915 -19.424 17.184 1.00 61.91 563 ALA A N 1
ATOM 4601 C CA . ALA A 1 563 ? -30.358 -20.506 16.295 1.00 61.91 563 ALA A CA 1
ATOM 4602 C C . ALA A 1 563 ? -31.277 -20.010 15.159 1.00 61.91 563 ALA A C 1
ATOM 4604 O O . ALA A 1 563 ? -31.055 -20.374 14.007 1.00 61.91 563 ALA A O 1
ATOM 4605 N N . ASP A 1 564 ? -32.197 -19.090 15.478 1.00 59.91 564 ASP A N 1
ATOM 4606 C CA . ASP A 1 564 ? -33.215 -18.576 14.546 1.00 59.91 564 ASP A CA 1
ATOM 4607 C C . ASP A 1 564 ? -33.173 -17.048 14.347 1.00 59.91 564 ASP A C 1
ATOM 4609 O O . ASP A 1 564 ? -34.043 -16.471 13.698 1.00 59.91 564 ASP A O 1
ATOM 4613 N N . GLY A 1 565 ? -32.198 -16.350 14.940 1.00 59.06 565 GLY A N 1
ATOM 4614 C CA . GLY A 1 565 ? -32.130 -14.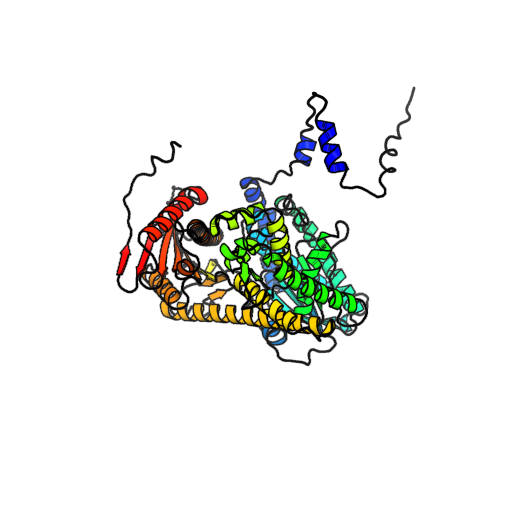886 14.894 1.00 59.06 565 GLY A CA 1
ATOM 4615 C C . GLY A 1 565 ? -31.114 -14.340 13.891 1.00 59.06 565 GLY A C 1
ATOM 4616 O O . GLY A 1 565 ? -30.247 -15.066 13.396 1.00 59.06 565 GLY A O 1
ATOM 4617 N N . PRO A 1 566 ? -31.190 -13.030 13.594 1.00 68.62 566 PRO A N 1
ATOM 4618 C CA . PRO A 1 566 ? -30.244 -12.390 12.699 1.00 68.62 566 PRO A CA 1
ATOM 4619 C C . PRO A 1 566 ? -28.835 -12.438 13.290 1.00 68.62 566 PRO A C 1
ATOM 4621 O O . PRO A 1 566 ? -28.632 -12.343 14.503 1.00 68.62 566 PRO A O 1
ATOM 4624 N N . PHE A 1 567 ? -27.848 -12.544 12.406 1.00 80.75 567 PHE A N 1
ATOM 4625 C CA . PHE A 1 567 ? -26.455 -12.338 12.769 1.00 80.75 567 PHE A CA 1
ATOM 4626 C C . PHE A 1 567 ? -26.283 -10.940 13.375 1.00 80.75 567 PHE A C 1
ATOM 4628 O O . PHE A 1 567 ? -26.707 -9.946 12.785 1.00 80.75 567 PHE A O 1
ATOM 4635 N N . THR A 1 568 ? -25.674 -10.864 14.557 1.00 87.31 568 THR A N 1
ATOM 4636 C CA . THR A 1 568 ? -25.354 -9.595 15.213 1.00 87.31 568 THR A CA 1
ATOM 4637 C C . THR A 1 568 ? -23.901 -9.573 15.641 1.00 87.31 568 THR A C 1
ATOM 4639 O O . THR A 1 568 ? -23.327 -10.610 15.945 1.00 87.31 568 THR A O 1
ATOM 4642 N N . THR A 1 569 ? -23.285 -8.397 15.660 1.00 91.19 569 THR A N 1
ATOM 4643 C CA . THR A 1 569 ? -21.889 -8.256 16.087 1.00 91.19 569 THR A CA 1
ATOM 4644 C C . THR A 1 569 ? -21.740 -7.051 16.986 1.00 91.19 569 THR A C 1
ATOM 4646 O O . THR A 1 569 ? -22.107 -5.950 16.596 1.00 91.19 569 THR A O 1
ATOM 4649 N N . THR A 1 570 ? -21.179 -7.235 18.174 1.00 93.94 570 THR A N 1
ATOM 4650 C CA . THR A 1 570 ? -20.859 -6.125 19.073 1.00 93.94 570 THR A CA 1
ATOM 4651 C C . THR A 1 570 ? -19.379 -5.775 18.948 1.00 93.94 570 THR A C 1
ATOM 4653 O O . THR A 1 570 ? -18.545 -6.675 18.921 1.00 93.94 570 THR A O 1
ATOM 4656 N N . TYR A 1 571 ? -19.043 -4.487 18.891 1.00 95.81 571 TYR A N 1
ATOM 4657 C CA . TYR A 1 571 ? -17.657 -4.016 18.775 1.00 95.81 571 TYR A CA 1
ATOM 4658 C C . TYR A 1 571 ? -17.263 -3.245 20.034 1.00 95.81 571 TYR A C 1
ATOM 4660 O O . TYR A 1 571 ? -17.752 -2.143 20.224 1.00 95.81 571 TYR A O 1
ATOM 4668 N N . ASP A 1 572 ? -16.395 -3.759 20.895 1.00 96.44 572 ASP A N 1
ATOM 4669 C CA . ASP A 1 572 ? -15.857 -2.986 22.020 1.00 96.44 572 ASP A CA 1
ATOM 4670 C C . ASP A 1 572 ? -14.629 -2.176 21.570 1.00 96.44 572 ASP A C 1
ATOM 4672 O O . ASP A 1 572 ? -13.826 -2.647 20.761 1.00 96.44 572 ASP A O 1
ATOM 4676 N N . LEU A 1 573 ? -14.459 -0.966 22.108 1.00 95.75 573 LEU A N 1
ATOM 4677 C CA . LEU A 1 573 ? -13.263 -0.145 21.910 1.00 95.75 573 LEU A CA 1
ATOM 4678 C C . LEU A 1 573 ? -12.373 -0.209 23.145 1.00 95.75 573 LEU A C 1
ATOM 4680 O O . LEU A 1 573 ? -12.827 0.083 24.249 1.00 95.75 573 LEU A O 1
ATOM 4684 N N . LEU A 1 574 ? -11.095 -0.513 22.946 1.00 95.38 574 LEU A N 1
ATOM 4685 C CA . LEU A 1 574 ? -10.067 -0.411 23.973 1.00 95.38 574 LEU A CA 1
ATOM 4686 C C . LEU A 1 574 ? -9.204 0.807 23.659 1.00 95.38 574 LEU A C 1
ATOM 4688 O O . LEU A 1 574 ? -8.602 0.887 22.586 1.00 95.38 574 LEU A O 1
ATOM 4692 N N . LEU A 1 575 ? -9.158 1.757 24.588 1.00 93.06 575 LEU A N 1
ATOM 4693 C CA . LEU A 1 575 ? -8.403 2.998 24.458 1.00 93.06 575 LEU A CA 1
ATOM 4694 C C . LEU A 1 575 ? -7.278 3.006 25.490 1.00 93.06 575 LEU A C 1
ATOM 4696 O O . LEU A 1 575 ? -7.547 2.969 26.689 1.00 93.06 575 LEU A O 1
ATOM 4700 N N . HIS A 1 576 ? -6.032 3.101 25.031 1.00 89.75 576 HIS A N 1
ATOM 4701 C CA . HIS A 1 576 ? -4.873 3.295 25.902 1.00 89.75 576 HIS A CA 1
ATOM 4702 C C . HIS A 1 576 ? -3.980 4.403 25.344 1.00 89.75 576 HIS A C 1
ATOM 4704 O O . HIS A 1 576 ? -3.624 4.394 24.168 1.00 89.75 576 HIS A O 1
ATOM 4710 N N . GLY A 1 577 ? -3.568 5.344 26.189 1.00 80.06 577 GLY A N 1
ATOM 4711 C CA . GLY A 1 577 ? -2.545 6.342 25.863 1.00 80.06 577 GLY A CA 1
ATOM 4712 C C . GLY A 1 577 ? -1.519 6.462 26.985 1.00 80.06 577 GLY A C 1
ATOM 4713 O O . GLY A 1 577 ? -1.638 5.787 28.007 1.00 80.06 577 GLY A O 1
ATOM 4714 N N . SER A 1 578 ? -0.514 7.326 26.835 1.00 69.69 578 SER A N 1
ATOM 4715 C CA . SER A 1 578 ? 0.276 7.744 28.002 1.00 69.69 578 SER A CA 1
ATOM 4716 C C . SER A 1 578 ? -0.630 8.405 29.062 1.00 69.69 578 SER A C 1
ATOM 4718 O O . SER A 1 578 ? -1.757 8.818 28.775 1.00 69.69 578 SER A O 1
ATOM 4720 N N . LYS A 1 579 ? -0.186 8.463 30.324 1.00 61.69 579 LYS A N 1
ATOM 4721 C CA . LYS A 1 579 ? -1.008 8.948 31.450 1.00 61.69 579 LYS A CA 1
ATOM 4722 C C . LYS A 1 579 ? -1.631 10.323 31.139 1.00 61.69 579 LYS A C 1
ATOM 4724 O O . LYS A 1 579 ? -0.924 11.227 30.704 1.00 61.69 579 LYS A O 1
ATOM 4729 N N . ASN A 1 580 ? -2.941 10.471 31.372 1.00 64.38 580 ASN A N 1
ATOM 4730 C CA . ASN A 1 580 ? -3.730 11.694 31.129 1.00 64.38 580 ASN A CA 1
ATOM 4731 C C . ASN A 1 580 ? -3.735 12.207 29.675 1.00 64.38 580 ASN A C 1
ATOM 4733 O O . ASN A 1 580 ? -3.929 13.400 29.445 1.00 64.38 580 ASN A O 1
ATOM 4737 N N . VAL A 1 581 ? -3.535 11.334 28.681 1.00 76.12 581 VAL A N 1
ATOM 4738 C CA . VAL A 1 581 ? -3.562 11.774 27.278 1.00 76.12 581 VAL A CA 1
ATOM 4739 C C . VAL A 1 581 ? -4.944 12.236 26.834 1.00 76.12 581 VAL A C 1
ATOM 4741 O O . VAL A 1 581 ? -5.003 13.163 26.043 1.00 76.12 581 VAL A O 1
ATOM 4744 N N . LEU A 1 582 ? -6.046 11.662 27.316 1.00 84.88 582 LEU A N 1
ATOM 4745 C CA . LEU A 1 582 ? -7.392 12.079 26.908 1.00 84.88 582 LEU A CA 1
ATOM 4746 C C . LEU A 1 582 ? -8.103 12.865 28.012 1.00 84.88 582 LEU A C 1
ATOM 4748 O O . LEU A 1 582 ? -8.149 12.428 29.160 1.00 84.88 582 LEU A O 1
ATOM 4752 N N . THR A 1 583 ? -8.689 14.006 27.654 1.00 88.94 583 THR A N 1
ATOM 4753 C CA . THR A 1 583 ? -9.633 14.736 28.510 1.00 88.94 583 THR A CA 1
ATOM 4754 C C . THR A 1 583 ? -11.032 14.128 28.408 1.00 88.94 583 THR A C 1
ATOM 4756 O O . THR A 1 583 ? -11.338 13.402 27.460 1.00 88.94 583 THR A O 1
ATOM 4759 N N . GLN A 1 584 ? -11.915 14.465 29.352 1.00 87.88 584 GLN A N 1
ATOM 4760 C CA . GLN A 1 584 ? -13.312 14.020 29.324 1.00 87.88 584 GLN A CA 1
ATOM 4761 C C . GLN A 1 584 ? -14.024 14.423 28.020 1.00 87.88 584 GLN A C 1
ATOM 4763 O O . GLN A 1 584 ? -14.662 13.586 27.385 1.00 87.88 584 GLN A O 1
ATOM 4768 N N . ASN A 1 585 ? -13.818 15.658 27.552 1.00 90.25 585 ASN A N 1
ATOM 4769 C CA . ASN A 1 585 ? -14.390 16.140 26.290 1.00 90.25 585 ASN A CA 1
ATOM 4770 C C . ASN A 1 585 ? -13.901 15.323 25.082 1.00 90.25 585 ASN A C 1
ATOM 4772 O O . ASN A 1 585 ? -14.644 15.084 24.133 1.00 90.25 585 ASN A O 1
ATOM 4776 N N . GLU A 1 586 ? -12.642 14.883 25.098 1.00 92.19 586 GLU A N 1
ATOM 4777 C CA . GLU A 1 586 ? -12.078 14.074 24.015 1.00 92.19 586 GLU A CA 1
ATOM 4778 C C . GLU A 1 586 ? -12.614 12.635 24.046 1.00 92.19 586 GLU A C 1
ATOM 4780 O O . GLU A 1 586 ? -12.880 12.057 22.991 1.00 92.19 586 GLU A O 1
ATOM 4785 N N . ILE A 1 587 ? -12.843 12.073 25.238 1.00 90.88 587 ILE A N 1
ATOM 4786 C CA . ILE A 1 587 ? -13.525 10.782 25.415 1.00 90.88 587 ILE A CA 1
ATOM 4787 C C . ILE A 1 587 ? -14.963 10.866 24.891 1.00 90.88 587 ILE A C 1
ATOM 4789 O O . ILE A 1 587 ? -15.406 9.980 24.157 1.00 90.88 587 ILE A O 1
ATOM 4793 N N . GLU A 1 588 ? -15.688 11.938 25.206 1.00 92.50 588 GLU A N 1
ATOM 4794 C CA . GLU A 1 588 ? -17.043 12.181 24.700 1.00 92.50 588 GLU A CA 1
ATOM 4795 C C . GLU A 1 588 ? -17.067 12.328 23.175 1.00 92.50 588 GLU A C 1
ATOM 4797 O O . GLU A 1 588 ? -17.931 11.753 22.508 1.00 92.50 588 GLU A O 1
ATOM 4802 N N . LEU A 1 589 ? -16.078 13.018 22.598 1.00 94.50 589 LEU A N 1
ATOM 4803 C CA . LEU A 1 589 ? -15.931 13.145 21.149 1.00 94.50 589 LEU A CA 1
ATOM 4804 C C . LEU A 1 589 ? -15.724 11.779 20.474 1.00 94.50 589 LEU A C 1
ATOM 4806 O O . LEU A 1 589 ? -16.376 11.489 19.466 1.00 94.50 589 LEU A O 1
ATOM 4810 N N . ILE A 1 590 ? -14.860 10.926 21.037 1.00 94.44 590 ILE A N 1
ATOM 4811 C CA . ILE A 1 590 ? -14.647 9.544 20.569 1.00 94.44 590 ILE A CA 1
ATOM 4812 C C . ILE A 1 590 ? -15.932 8.729 20.698 1.00 94.44 590 ILE A C 1
ATOM 4814 O O . ILE A 1 590 ? -16.329 8.061 19.744 1.00 94.44 590 ILE A O 1
ATOM 4818 N N . THR A 1 591 ? -16.616 8.833 21.836 1.00 93.88 591 THR A N 1
ATOM 4819 C CA . THR A 1 591 ? -17.866 8.115 22.109 1.00 93.88 591 THR A CA 1
ATOM 4820 C C . THR A 1 591 ? -18.951 8.475 21.098 1.00 93.88 591 THR A C 1
ATOM 4822 O O . THR A 1 591 ? -19.570 7.590 20.504 1.00 93.88 591 THR A O 1
ATOM 4825 N N . LYS A 1 592 ? -19.136 9.771 20.828 1.00 95.06 592 LYS A N 1
ATOM 4826 C CA . LYS A 1 592 ? -20.104 10.262 19.843 1.00 95.06 592 LYS A CA 1
ATOM 4827 C C . LYS A 1 592 ? -19.755 9.806 18.427 1.00 95.06 592 LYS A C 1
ATOM 4829 O O . LYS A 1 592 ? -20.641 9.390 17.681 1.00 95.06 592 LYS A O 1
ATOM 4834 N N . ALA A 1 593 ? -18.479 9.867 18.040 1.00 94.75 593 ALA A N 1
ATOM 4835 C CA . ALA A 1 593 ? -18.038 9.389 16.731 1.00 94.75 593 ALA A CA 1
ATOM 4836 C C . ALA A 1 593 ? -18.304 7.887 16.565 1.00 94.75 593 ALA A C 1
ATOM 4838 O O . ALA A 1 593 ? -18.859 7.471 15.549 1.00 94.75 593 ALA A O 1
ATOM 4839 N N . TYR A 1 594 ? -17.968 7.100 17.584 1.00 95.38 594 TYR A N 1
ATOM 4840 C CA . TYR A 1 594 ? -18.189 5.662 17.627 1.00 95.38 594 TYR A CA 1
ATOM 4841 C C . TYR A 1 594 ? -19.673 5.290 17.464 1.00 95.38 594 TYR A C 1
ATOM 4843 O O . TYR A 1 594 ? -20.016 4.498 16.585 1.00 95.38 594 TYR A O 1
ATOM 4851 N N . GLN A 1 595 ? -20.563 5.936 18.222 1.00 92.38 595 GLN A N 1
ATOM 4852 C CA . GLN A 1 595 ? -22.017 5.762 18.111 1.00 92.38 595 GLN A CA 1
ATOM 4853 C C . GLN A 1 595 ? -22.539 6.038 16.699 1.00 92.38 595 GLN A C 1
ATOM 4855 O O . GLN A 1 595 ? -23.297 5.244 16.140 1.00 92.38 595 GLN A O 1
ATOM 4860 N N . GLN A 1 596 ? -22.112 7.154 16.105 1.00 92.00 596 GLN A N 1
ATOM 4861 C CA . GLN A 1 596 ? -22.540 7.543 14.763 1.00 92.00 596 GLN A CA 1
ATOM 4862 C C . GLN A 1 596 ? -22.102 6.537 13.695 1.00 92.00 596 GLN A C 1
ATOM 4864 O O . GLN A 1 596 ? -22.883 6.244 12.793 1.00 92.00 596 GLN A O 1
ATOM 4869 N N . ILE A 1 597 ? -20.873 6.020 13.782 1.00 91.69 597 ILE A N 1
ATOM 4870 C CA . ILE A 1 597 ? -20.342 5.055 12.807 1.00 91.69 597 ILE A CA 1
ATOM 4871 C C . ILE A 1 597 ? -21.099 3.730 12.908 1.00 91.69 597 ILE A C 1
ATOM 4873 O O . ILE A 1 597 ? -21.533 3.195 11.890 1.00 91.69 597 ILE A O 1
ATOM 4877 N N . ILE A 1 598 ? -21.333 3.226 14.126 1.00 88.75 598 ILE A N 1
ATOM 4878 C CA . ILE A 1 598 ? -22.121 2.002 14.320 1.00 88.75 598 ILE A CA 1
ATOM 4879 C C . ILE A 1 598 ? -23.526 2.172 13.732 1.00 88.75 598 ILE A C 1
ATOM 4881 O O . ILE A 1 598 ? -23.955 1.330 12.946 1.00 88.75 598 ILE A O 1
ATOM 4885 N N . ALA A 1 599 ? -24.217 3.272 14.047 1.00 86.00 599 ALA A N 1
ATOM 4886 C CA . ALA A 1 599 ? -25.584 3.514 13.586 1.00 86.00 599 ALA A CA 1
ATOM 4887 C C . ALA A 1 599 ? -25.696 3.680 12.059 1.00 86.00 599 ALA A C 1
ATOM 4889 O O . ALA A 1 599 ? -26.657 3.200 11.458 1.00 86.00 599 ALA A O 1
ATOM 4890 N N . ARG A 1 600 ? -24.728 4.352 11.425 1.00 80.88 600 ARG A N 1
ATOM 4891 C CA . ARG A 1 600 ? -24.775 4.678 9.992 1.00 80.88 600 ARG A CA 1
ATOM 4892 C C . ARG A 1 600 ? -24.217 3.565 9.109 1.00 80.88 600 ARG A C 1
ATOM 4894 O O . ARG A 1 600 ? -24.847 3.198 8.116 1.00 80.88 600 ARG A O 1
ATOM 4901 N N . ASP A 1 601 ? -23.037 3.062 9.455 1.00 75.12 601 ASP A N 1
ATOM 4902 C CA . ASP A 1 601 ? -22.185 2.326 8.519 1.00 75.12 601 ASP A CA 1
ATOM 4903 C C . ASP A 1 601 ? -22.230 0.814 8.768 1.00 75.12 601 ASP A C 1
ATOM 4905 O O . ASP A 1 601 ? -22.137 0.024 7.826 1.00 75.12 601 ASP A O 1
ATOM 4909 N N . LEU A 1 602 ? -22.431 0.396 10.024 1.00 79.75 602 LEU A N 1
ATOM 4910 C CA . LEU A 1 602 ? -22.363 -1.015 10.413 1.00 79.75 602 LEU A CA 1
ATOM 4911 C C . LEU A 1 602 ? -23.715 -1.608 10.854 1.00 79.75 602 LEU A C 1
ATOM 4913 O O . LEU A 1 602 ? -23.885 -2.827 10.799 1.00 79.75 602 LEU A O 1
ATOM 4917 N N . LEU A 1 603 ? -24.716 -0.794 11.211 1.00 76.56 603 LEU A N 1
ATOM 4918 C CA . LEU A 1 603 ? -26.033 -1.277 11.659 1.00 76.56 603 LEU A CA 1
ATOM 4919 C C . LEU A 1 603 ? -26.714 -2.180 10.619 1.00 76.56 603 LEU A C 1
ATOM 4921 O O . LEU A 1 603 ? -27.272 -3.219 10.965 1.00 76.56 603 LEU A O 1
ATOM 4925 N N . LYS A 1 604 ? -26.596 -1.841 9.326 1.00 73.38 604 LYS A N 1
ATOM 4926 C CA . LYS A 1 604 ? -27.127 -2.651 8.210 1.00 73.38 604 LYS A CA 1
ATOM 4927 C C . LYS A 1 604 ? -26.474 -4.036 8.097 1.00 73.38 604 LYS A C 1
ATOM 4929 O O . LYS A 1 604 ? -27.028 -4.913 7.446 1.00 73.38 604 LYS A O 1
ATOM 4934 N N . LYS A 1 605 ? -25.310 -4.232 8.722 1.00 75.69 605 LYS A N 1
ATOM 4935 C CA . LYS A 1 605 ? -24.591 -5.511 8.815 1.00 75.69 605 LYS A CA 1
ATOM 4936 C C . LYS A 1 605 ? -24.882 -6.259 10.128 1.00 75.69 605 LYS A C 1
ATOM 4938 O O . LYS A 1 605 ? -24.207 -7.235 10.434 1.00 75.69 605 LYS A O 1
ATOM 4943 N N . GLY A 1 606 ? -25.852 -5.797 10.922 1.00 80.81 606 GLY A N 1
ATOM 4944 C CA . GLY A 1 606 ? -26.171 -6.367 12.234 1.00 80.81 606 GLY A CA 1
ATOM 4945 C C . GLY A 1 606 ? -25.239 -5.904 13.358 1.00 80.81 606 GLY A C 1
ATOM 4946 O O . GLY A 1 606 ? -25.245 -6.494 14.441 1.00 80.81 606 GLY A O 1
ATOM 4947 N N . ALA A 1 607 ? -24.430 -4.864 13.135 1.00 85.31 607 ALA A N 1
ATOM 4948 C CA . ALA A 1 607 ? -23.547 -4.355 14.173 1.00 85.31 607 ALA A CA 1
ATOM 4949 C C . ALA A 1 607 ? -24.312 -3.660 15.303 1.00 85.31 607 ALA A C 1
ATOM 4951 O O . ALA A 1 607 ? -25.316 -2.979 15.088 1.00 85.31 607 ALA A O 1
ATOM 4952 N N . ARG A 1 608 ? -23.787 -3.800 16.515 1.00 88.31 608 ARG A N 1
ATOM 4953 C CA . ARG A 1 608 ? -24.269 -3.179 17.742 1.00 88.31 608 ARG A CA 1
ATOM 4954 C C . ARG A 1 608 ? -23.115 -2.503 18.459 1.00 88.31 608 ARG A C 1
ATOM 4956 O O . ARG A 1 608 ? -21.958 -2.918 18.364 1.00 88.31 608 ARG A O 1
ATOM 4963 N N . GLN A 1 609 ? -23.461 -1.459 19.198 1.00 89.81 609 GLN A N 1
ATOM 4964 C CA . GLN A 1 609 ? -22.502 -0.761 20.029 1.00 89.81 609 GLN A CA 1
ATOM 4965 C C . GLN A 1 609 ? -22.119 -1.643 21.226 1.00 89.81 609 GLN A C 1
ATOM 4967 O O . GLN A 1 609 ? -22.987 -2.153 21.934 1.00 89.81 609 GLN A O 1
ATOM 4972 N N . GLY A 1 610 ? -20.820 -1.817 21.427 1.00 91.25 610 GLY A N 1
ATOM 4973 C CA . GLY A 1 610 ? -20.207 -2.401 22.607 1.00 91.25 610 GLY A CA 1
ATOM 4974 C C . GLY A 1 610 ? -19.757 -1.353 23.620 1.00 91.25 610 GLY A C 1
ATOM 4975 O O . GLY A 1 610 ? -20.213 -0.206 23.633 1.00 91.25 610 GLY A O 1
ATOM 4976 N N . LYS A 1 611 ? -18.852 -1.765 24.501 1.00 93.44 611 LYS A N 1
ATOM 4977 C CA . LYS A 1 611 ? -18.281 -0.934 25.562 1.00 93.44 611 LYS A CA 1
ATOM 4978 C C . LYS A 1 611 ? -17.111 -0.103 25.042 1.00 93.44 611 LYS A C 1
ATOM 4980 O O . LYS A 1 611 ? -16.389 -0.526 24.144 1.00 93.44 611 LYS A O 1
ATOM 4985 N N . ILE A 1 612 ? -16.883 1.050 25.668 1.00 92.31 612 ILE A N 1
ATOM 4986 C CA . ILE A 1 612 ? -15.608 1.769 25.581 1.00 92.31 612 ILE A CA 1
ATOM 4987 C C . ILE A 1 612 ? -14.859 1.514 26.887 1.00 92.31 612 ILE A C 1
ATOM 4989 O O . ILE A 1 612 ? -15.349 1.841 27.968 1.00 92.31 612 ILE A O 1
ATOM 4993 N N . ILE A 1 613 ? -13.686 0.900 26.779 1.00 92.25 613 ILE A N 1
ATOM 4994 C CA . ILE A 1 613 ? -12.831 0.513 27.898 1.00 92.25 613 ILE A CA 1
ATOM 4995 C C . ILE A 1 613 ? -11.594 1.406 27.856 1.00 92.25 613 ILE A C 1
ATOM 4997 O O . ILE A 1 613 ? -10.832 1.370 26.888 1.00 92.25 613 ILE A O 1
ATOM 5001 N N . ILE A 1 614 ? -11.405 2.221 28.895 1.00 89.25 614 ILE A N 1
ATOM 5002 C CA . ILE A 1 614 ? -10.240 3.100 29.017 1.00 89.25 614 ILE A CA 1
ATOM 5003 C C . ILE A 1 614 ? -9.225 2.433 29.936 1.00 89.25 614 ILE A C 1
ATOM 5005 O O . ILE A 1 614 ? -9.480 2.214 31.122 1.00 89.25 614 ILE A O 1
ATOM 5009 N N . LEU A 1 615 ? -8.068 2.128 29.365 1.00 85.62 615 LEU A N 1
ATOM 5010 C CA . LEU A 1 615 ? -6.958 1.483 30.038 1.00 85.62 615 LEU A CA 1
ATOM 5011 C C . LEU A 1 615 ? -6.002 2.576 30.529 1.00 85.62 615 LEU A C 1
ATOM 5013 O O . LEU A 1 615 ? -5.325 3.227 29.734 1.00 85.62 615 LEU A O 1
ATOM 5017 N N . ASN A 1 616 ? -5.985 2.813 31.842 1.00 72.44 616 ASN A N 1
ATOM 5018 C CA . ASN A 1 616 ? -5.033 3.708 32.498 1.00 72.44 616 ASN A CA 1
ATOM 5019 C C . ASN A 1 616 ? -4.116 2.891 33.407 1.00 72.44 616 ASN A C 1
ATOM 5021 O O . ASN A 1 616 ? -4.585 1.984 34.092 1.00 72.44 616 ASN A O 1
ATOM 5025 N N . ALA A 1 617 ? -2.844 3.294 33.504 1.00 52.94 617 ALA A N 1
ATOM 5026 C CA . ALA A 1 617 ? -1.785 2.603 34.252 1.00 52.94 617 ALA A CA 1
ATOM 5027 C C . ALA A 1 617 ? -2.091 2.281 35.737 1.00 52.94 617 ALA A C 1
ATOM 5029 O O . ALA A 1 617 ? -1.323 1.552 36.356 1.00 52.94 617 ALA A O 1
ATOM 5030 N N . HIS A 1 618 ? -3.184 2.799 36.319 1.00 43.34 618 HIS A N 1
ATOM 5031 C CA . HIS A 1 618 ? -3.560 2.546 37.715 1.00 43.34 618 HIS A CA 1
ATOM 5032 C C . HIS A 1 618 ? -5.056 2.302 37.984 1.00 43.34 618 HIS A C 1
ATOM 5034 O O . HIS A 1 618 ? -5.391 2.161 39.150 1.00 43.34 618 HIS A O 1
ATOM 5040 N N . ASN A 1 619 ? -5.952 2.271 36.983 1.00 45.56 619 ASN A N 1
ATOM 5041 C CA . ASN A 1 619 ? -7.372 1.906 37.164 1.00 45.56 619 ASN A CA 1
ATOM 5042 C C . ASN A 1 619 ? -8.066 1.704 35.804 1.00 45.56 619 ASN A C 1
ATOM 5044 O O . ASN A 1 619 ? -8.045 2.605 34.963 1.00 45.56 619 ASN A O 1
ATOM 5048 N N . THR A 1 620 ? -8.740 0.567 35.615 1.00 48.28 620 THR A N 1
ATOM 5049 C CA . THR A 1 620 ? -9.635 0.333 34.470 1.00 48.28 620 THR A CA 1
ATOM 5050 C C . THR A 1 620 ? -10.971 1.015 34.746 1.00 48.28 620 THR A C 1
ATOM 5052 O O . THR A 1 620 ? -11.722 0.582 35.619 1.00 48.28 620 THR A O 1
ATOM 5055 N N . LEU A 1 621 ? -11.276 2.095 34.023 1.00 49.88 621 LEU A N 1
ATOM 5056 C CA . LEU A 1 621 ? -12.574 2.763 34.119 1.00 49.88 621 LEU A CA 1
ATOM 5057 C C . LEU A 1 621 ? -13.501 2.201 33.040 1.00 49.88 621 LEU A C 1
ATOM 5059 O O . LEU A 1 621 ? -13.264 2.371 31.841 1.00 49.88 621 LEU A O 1
ATOM 5063 N N . TYR A 1 622 ? -14.568 1.534 33.473 1.00 49.25 622 TYR A N 1
ATOM 5064 C CA . TYR A 1 622 ? -15.637 1.091 32.589 1.00 49.25 622 TYR A CA 1
ATOM 5065 C C . TYR A 1 622 ? -16.643 2.223 32.408 1.00 49.25 622 TYR A C 1
ATOM 5067 O O . TYR A 1 622 ? -17.431 2.510 33.307 1.00 49.25 622 TYR A O 1
ATOM 5075 N N . PHE A 1 623 ? -16.666 2.832 31.224 1.00 47.19 623 PHE A N 1
ATOM 5076 C CA . PHE A 1 623 ? -17.783 3.684 30.833 1.00 47.19 623 PHE A CA 1
ATOM 5077 C C . PHE A 1 623 ? -18.915 2.797 30.299 1.00 47.19 623 PHE A C 1
ATOM 5079 O O . PHE A 1 623 ? -19.017 2.515 29.106 1.00 47.19 623 PHE A O 1
ATOM 5086 N N . GLN A 1 624 ? -19.771 2.324 31.205 1.00 41.94 624 GLN A N 1
ATOM 5087 C CA . GLN A 1 624 ? -21.131 1.904 30.865 1.00 41.94 624 GLN A CA 1
ATOM 5088 C C . GLN A 1 624 ? -22.025 3.139 30.977 1.00 41.94 624 GLN A C 1
ATOM 5090 O O . GLN A 1 624 ? -22.308 3.578 32.087 1.00 41.94 624 GLN A O 1
ATOM 5095 N N . HIS A 1 625 ? -22.479 3.709 29.859 1.00 44.06 625 HIS A N 1
ATOM 5096 C CA . HIS A 1 625 ? -23.496 4.758 29.919 1.00 44.06 625 HIS A CA 1
ATOM 5097 C C . HIS A 1 625 ? -24.884 4.232 29.567 1.00 44.06 625 HIS A C 1
ATOM 5099 O O . HIS A 1 625 ? -25.092 3.642 28.510 1.00 44.06 625 HIS A O 1
ATOM 5105 N N . LEU A 1 626 ? -25.795 4.484 30.515 1.00 37.72 626 LEU A N 1
ATOM 5106 C CA . LEU A 1 626 ? -27.193 4.884 30.358 1.00 37.72 626 LEU A CA 1
ATOM 5107 C C . LEU A 1 626 ? -27.819 4.480 29.021 1.00 37.72 626 LEU A C 1
ATOM 5109 O O . LEU A 1 626 ? -27.709 5.169 28.009 1.00 37.72 626 LEU A O 1
ATOM 5113 N N . SER A 1 627 ? -28.545 3.370 29.077 1.00 31.72 627 SER A N 1
ATOM 5114 C CA . SER A 1 627 ? -29.560 2.974 28.114 1.00 31.72 627 SER A CA 1
ATOM 5115 C C . SER A 1 627 ? -30.629 4.065 27.984 1.00 31.72 627 SER A C 1
ATOM 5117 O O . SER A 1 627 ? -31.673 3.994 28.627 1.00 31.72 627 SER A O 1
ATOM 5119 N N . HIS A 1 628 ? -30.388 5.070 27.146 1.00 34.28 628 HIS A N 1
ATOM 5120 C CA . HIS A 1 628 ? -31.477 5.799 26.511 1.00 34.28 628 HIS A CA 1
ATOM 5121 C C . HIS A 1 628 ? -31.843 5.060 25.218 1.00 34.28 628 HIS A C 1
ATOM 5123 O O . HIS A 1 628 ? -30.958 4.820 24.391 1.00 34.28 628 HIS A O 1
ATOM 5129 N N . PRO A 1 629 ? -33.110 4.647 25.030 1.00 37.41 629 PRO A N 1
ATOM 5130 C CA . PRO A 1 629 ? -33.517 3.960 23.816 1.00 37.41 629 PRO A CA 1
ATOM 5131 C C . PRO A 1 629 ? -33.300 4.874 22.609 1.00 37.41 629 PRO A C 1
ATOM 5133 O O . PRO A 1 629 ? -33.699 6.037 22.621 1.00 37.41 629 PRO A O 1
ATOM 5136 N N . LEU A 1 630 ? -32.740 4.304 21.544 1.00 35.19 630 LEU A N 1
ATOM 5137 C CA . LEU A 1 630 ? -32.572 4.845 20.187 1.00 35.19 630 LEU A CA 1
ATOM 5138 C C . LEU A 1 630 ? -33.901 5.222 19.478 1.00 35.19 630 LEU A C 1
ATOM 5140 O O . LEU A 1 630 ? -33.961 5.261 18.254 1.00 35.19 630 LEU A O 1
ATOM 5144 N N . ALA A 1 631 ? -34.973 5.509 20.220 1.00 31.80 631 ALA A N 1
ATOM 5145 C CA . ALA A 1 631 ? -36.306 5.777 19.686 1.00 31.80 631 ALA A CA 1
ATOM 5146 C C . ALA A 1 631 ? -36.475 7.187 19.085 1.00 31.80 631 ALA A C 1
ATOM 5148 O O . ALA A 1 631 ? -37.461 7.431 18.401 1.00 31.80 631 ALA A O 1
ATOM 5149 N N . SER A 1 632 ? -35.538 8.120 19.287 1.00 32.06 632 SER A N 1
ATOM 5150 C CA . SER A 1 632 ? -35.707 9.517 18.846 1.00 32.06 632 SER A CA 1
ATOM 5151 C C . SER A 1 632 ? -34.912 9.920 17.596 1.00 32.06 632 SER A C 1
ATOM 5153 O O . SER A 1 632 ? -34.897 11.096 17.253 1.00 32.06 632 SER A O 1
ATOM 5155 N N . LEU A 1 633 ? -34.260 8.982 16.897 1.00 33.75 633 LEU A N 1
ATOM 5156 C CA . LEU A 1 633 ? -33.530 9.256 15.641 1.00 33.75 633 LEU A CA 1
ATOM 5157 C C . LEU A 1 633 ? -34.184 8.641 14.390 1.00 33.75 633 LEU A C 1
ATOM 5159 O O . LEU A 1 633 ? -33.608 8.697 13.311 1.00 33.75 633 LEU A O 1
ATOM 5163 N N . GLN A 1 634 ? -35.400 8.099 14.516 1.00 29.27 634 GLN A N 1
ATOM 5164 C CA . GLN A 1 634 ? -36.245 7.693 13.380 1.00 29.27 634 GLN A CA 1
ATOM 5165 C C . GLN A 1 634 ? -37.278 8.763 12.969 1.00 29.27 634 GLN A C 1
ATOM 5167 O O . GLN A 1 634 ? -38.123 8.490 12.123 1.00 29.27 634 GLN A O 1
ATOM 5172 N N . ALA A 1 635 ? -37.214 9.973 13.536 1.00 30.80 635 ALA A N 1
ATOM 5173 C CA . ALA A 1 635 ? -38.159 11.062 13.261 1.00 30.80 635 ALA A CA 1
ATOM 5174 C C . ALA A 1 635 ? -37.495 12.357 12.737 1.00 30.80 635 ALA A C 1
ATOM 5176 O O . ALA A 1 635 ? -38.033 13.440 12.961 1.00 30.80 635 ALA A O 1
ATOM 5177 N N . ALA A 1 636 ? -36.343 12.262 12.060 1.00 31.91 636 ALA A N 1
ATOM 5178 C CA . ALA A 1 636 ? -35.700 13.391 11.378 1.00 31.91 636 ALA A CA 1
ATOM 5179 C C . ALA A 1 636 ? -35.189 12.990 9.992 1.00 31.91 636 ALA A C 1
ATOM 5181 O O . ALA A 1 636 ? -34.481 11.957 9.914 1.00 31.91 636 ALA A O 1
#

Secondary structure (DSSP, 8-state):
-------SSSSSSSS--SS-HHHHHHHHHHTTSS-------HHHHHHHS--PPPHHHHHHHHTSHHHHHHHHHHHHHHHHHTTT--HHHHIIIIIS---S---TTEEEEEEEETTHHHIIIIIIS-HHHHHHHHHHHHHHHHHHHHHHHHS-TTTGGGTEEEEEEEE-SSEEEEEEEES-HHHHHHHHHHHHHHHHHHHHHHHHHTTHHHHHTT--TTTTSGGGSEEEEEESSHHHHHHHHHHHHHHHTT-SSS---PEEPPSSSTTHHHHHHHHHHHHHHHHHHHHHGGG-HHHHHTTSEEE-TTSS-EEE-HHHHHHHHHHTT-HHHHHHHHHHHHS-PPPHHHHHHHHHHHHHHHHTPPP---SS------GGGGGGT-EEEEEETTHHHHHHHHHHHHHHHHHHT-TT--HHHHHHHHHHHHHHHHHHHHHHHHHHHHHHHHHHHHHH-S-BTTB-SEEESSSEEEE--SS---HHHHHHHHHHHHHHSTTTEEEEEE-SB-TTSPBPPHHHHHHHHHHHHHHHHHHHHHHB-SSTTSB-HHHHTTEEEEEEEEEE--SSSPPEEEEEEEEEESTT-S-HHHHHHHHHHHHHHIIIIIGGGTEEEEEEEEEETTEEEEE------GGGSS--

pLDDT: mean 80.52, std 18.76, range [25.12, 97.62]